Protein AF-0000000080306451 (afdb_homodimer)

InterPro domains:
  IPR029063 S-adenosyl-L-methionine-dependent methyltransferase superfamily [G3DSA:3.40.50.150] (16-226)
  IPR029063 S-adenosyl-L-methionine-dependent methyltransferase superfamily [SSF53335] (19-244)
  IPR041698 Methyltransferase domain 25 [PF13649] (61-156)

Radius of gyration: 30.48 Å; Cα contacts (8 Å, |Δi|>4): 1000; chains: 2; bounding box: 62×110×60 Å

Structure (mmCIF, N/CA/C/O backbone):
data_AF-0000000080306451-model_v1
#
loop_
_entity.id
_entity.type
_entity.pdbx_description
1 polymer 'SAM-dependent methyltransferase'
#
loop_
_atom_site.group_PDB
_atom_site.id
_atom_site.type_symbol
_atom_site.label_atom_id
_atom_site.label_alt_id
_atom_site.label_comp_id
_atom_site.label_asym_id
_atom_site.label_entity_id
_atom_site.label_seq_id
_atom_site.pdbx_PDB_ins_code
_atom_site.Cartn_x
_atom_site.Cartn_y
_atom_site.Cartn_z
_atom_site.occupancy
_atom_site.B_iso_or_equiv
_atom_site.auth_seq_id
_atom_site.auth_comp_id
_atom_site.auth_asym_id
_atom_site.auth_atom_id
_atom_site.pdbx_PDB_model_num
ATOM 1 N N . MET A 1 1 ? 40.531 -51.469 10.57 1 32.31 1 MET A N 1
ATOM 2 C CA . MET A 1 1 ? 39.188 -51.188 10.086 1 32.31 1 MET A CA 1
ATOM 3 C C . MET A 1 1 ? 38.75 -49.75 10.383 1 32.31 1 MET A C 1
ATOM 5 O O . MET A 1 1 ? 38.469 -49.406 11.531 1 32.31 1 MET A O 1
ATOM 9 N N . ARG A 1 2 ? 39.406 -48.844 9.734 1 33.34 2 ARG A N 1
ATOM 10 C CA . ARG A 1 2 ? 39.344 -47.406 9.875 1 33.34 2 ARG A CA 1
ATOM 11 C C . ARG A 1 2 ? 37.938 -46.875 9.625 1 33.34 2 ARG A C 1
ATOM 13 O O . ARG A 1 2 ? 37.375 -47.125 8.555 1 33.34 2 ARG A O 1
ATOM 20 N N . ARG A 1 3 ? 37.062 -46.75 10.688 1 32.19 3 ARG A N 1
ATOM 21 C CA . ARG A 1 3 ? 35.719 -46.219 10.672 1 32.19 3 ARG A CA 1
ATOM 22 C C . ARG A 1 3 ? 35.656 -44.906 9.914 1 32.19 3 ARG A C 1
ATOM 24 O O . ARG A 1 3 ? 36.375 -43.969 10.219 1 32.19 3 ARG A O 1
ATOM 31 N N . LEU A 1 4 ? 35.281 -44.906 8.672 1 27.92 4 LEU A N 1
ATOM 32 C CA . LEU A 1 4 ? 35.062 -43.719 7.871 1 27.92 4 LEU A CA 1
ATOM 33 C C . LEU A 1 4 ? 34.156 -42.75 8.594 1 27.92 4 LEU A C 1
ATOM 35 O O . LEU A 1 4 ? 33.062 -43.125 9.016 1 27.92 4 LEU A O 1
ATOM 39 N N . ALA A 1 5 ? 34.719 -41.75 9.281 1 34.34 5 ALA A N 1
ATOM 40 C CA . ALA A 1 5 ? 33.969 -40.656 9.906 1 34.34 5 ALA A CA 1
ATOM 41 C C . ALA A 1 5 ? 32.844 -40.188 9.008 1 34.34 5 ALA A C 1
ATOM 43 O O . ALA A 1 5 ? 33.062 -39.844 7.84 1 34.34 5 ALA A O 1
ATOM 44 N N . ARG A 1 6 ? 31.594 -40.688 9.312 1 32.28 6 ARG A N 1
ATOM 45 C CA . ARG A 1 6 ? 30.406 -40.25 8.594 1 32.28 6 ARG A CA 1
ATOM 46 C C . ARG A 1 6 ? 30.438 -38.719 8.375 1 32.28 6 ARG A C 1
ATOM 48 O O . ARG A 1 6 ? 30.766 -37.969 9.289 1 32.28 6 ARG A O 1
ATOM 55 N N . LEU A 1 7 ? 30.75 -38.281 7.195 1 31.8 7 LEU A N 1
ATOM 56 C CA . LEU A 1 7 ? 30.719 -36.875 6.836 1 31.8 7 LEU A CA 1
ATOM 57 C C . LEU A 1 7 ? 29.453 -36.219 7.328 1 31.8 7 LEU A C 1
ATOM 59 O O . LEU A 1 7 ? 28.375 -36.812 7.277 1 31.8 7 LEU A O 1
ATOM 63 N N . PRO A 1 8 ? 29.516 -35.219 8.258 1 31.91 8 PRO A N 1
ATOM 64 C CA . PRO A 1 8 ? 28.344 -34.531 8.805 1 31.91 8 PRO A CA 1
ATOM 65 C C . PRO A 1 8 ? 27.328 -34.125 7.727 1 31.91 8 PRO A C 1
ATOM 67 O O . PRO A 1 8 ? 27.719 -33.812 6.605 1 31.91 8 PRO A O 1
ATOM 70 N N . THR A 1 9 ? 26.25 -34.812 7.602 1 30.14 9 THR A N 1
ATOM 71 C CA . THR A 1 9 ? 25.094 -34.438 6.789 1 30.14 9 THR A CA 1
ATOM 72 C C . THR A 1 9 ? 24.797 -32.938 6.914 1 30.14 9 THR A C 1
ATOM 74 O O . THR A 1 9 ? 24.484 -32.469 8.008 1 30.14 9 THR A O 1
ATOM 77 N N . TRP A 1 10 ? 25.562 -32.094 6.297 1 27.5 10 TRP A N 1
ATOM 78 C CA . TRP A 1 10 ? 25.266 -30.656 6.199 1 27.5 10 TRP A CA 1
ATOM 79 C C . TRP A 1 10 ? 23.766 -30.422 6.055 1 27.5 10 TRP A C 1
ATOM 81 O O . TRP A 1 10 ? 23.141 -30.891 5.094 1 27.5 10 TRP A O 1
ATOM 91 N N . ASN A 1 11 ? 23.016 -30.562 7.035 1 27.59 11 ASN A N 1
ATOM 92 C CA . ASN A 1 11 ? 21.656 -30.078 7.219 1 27.59 11 ASN A CA 1
ATOM 93 C C . ASN A 1 11 ? 21.453 -28.719 6.531 1 27.59 11 ASN A C 1
ATOM 95 O O . ASN A 1 11 ? 21.797 -27.688 7.094 1 27.59 11 ASN A O 1
ATOM 99 N N . ILE A 1 12 ? 21.859 -28.547 5.301 1 28.75 12 ILE A N 1
ATOM 100 C CA . ILE A 1 12 ? 21.5 -27.359 4.547 1 28.75 12 ILE A CA 1
ATOM 101 C C . ILE A 1 12 ? 20.078 -26.922 4.895 1 28.75 12 ILE A C 1
ATOM 103 O O . ILE A 1 12 ? 19.125 -27.609 4.551 1 28.75 12 ILE A O 1
ATOM 107 N N . MET A 1 13 ? 19.812 -26.625 6.047 1 29.55 13 MET A N 1
ATOM 108 C CA . MET A 1 13 ? 18.594 -25.875 6.375 1 29.55 13 MET A CA 1
ATOM 109 C C . MET A 1 13 ? 18.234 -24.891 5.258 1 29.55 13 MET A C 1
ATOM 111 O O . MET A 1 13 ? 19 -23.969 4.977 1 29.55 13 MET A O 1
ATOM 115 N N . LEU A 1 14 ? 17.766 -25.266 4.109 1 32 14 LEU A N 1
ATOM 116 C CA . LEU A 1 14 ? 17.234 -24.438 3.037 1 32 14 LEU A CA 1
ATOM 117 C C . LEU A 1 14 ? 16.516 -23.219 3.604 1 32 14 LEU A C 1
ATOM 119 O O . LEU A 1 14 ? 15.477 -23.359 4.258 1 32 14 LEU A O 1
ATOM 123 N N . ALA A 1 15 ? 17.156 -22.281 4.066 1 36.69 15 ALA A N 1
ATOM 124 C CA . ALA A 1 15 ? 16.594 -20.969 4.402 1 36.69 15 ALA A CA 1
ATOM 125 C C . ALA A 1 15 ? 15.43 -20.625 3.469 1 36.69 15 ALA A C 1
ATOM 127 O O . ALA A 1 15 ? 15.562 -20.719 2.246 1 36.69 15 ALA A O 1
ATOM 128 N N . MET A 1 16 ? 14.289 -20.875 3.951 1 42.38 16 MET A N 1
ATOM 129 C CA . MET A 1 16 ? 13.117 -20.453 3.186 1 42.38 16 MET A CA 1
ATOM 130 C C . MET A 1 16 ? 13.352 -19.109 2.52 1 42.38 16 MET A C 1
ATOM 132 O O . MET A 1 16 ? 13.859 -18.172 3.15 1 42.38 16 MET A O 1
ATOM 136 N N . ASN A 1 17 ? 13.312 -19.062 1.201 1 50.19 17 ASN A N 1
ATOM 137 C CA . ASN A 1 17 ? 13.352 -17.766 0.536 1 50.19 17 ASN A CA 1
ATOM 138 C C . ASN A 1 17 ? 12.141 -16.906 0.908 1 50.19 17 ASN A C 1
ATOM 140 O O . ASN A 1 17 ? 11.234 -17.375 1.596 1 50.19 17 ASN A O 1
ATOM 144 N N . ASP A 1 18 ? 12.266 -15.68 0.733 1 56.75 18 ASP A N 1
ATOM 145 C CA . ASP A 1 18 ? 11.297 -14.664 1.135 1 56.75 18 ASP A CA 1
ATOM 146 C C . ASP A 1 18 ? 9.875 -15.062 0.726 1 56.75 18 ASP A C 1
ATOM 148 O O . ASP A 1 18 ? 8.93 -14.883 1.493 1 56.75 18 ASP A O 1
ATOM 152 N N . VAL A 1 19 ? 9.766 -15.789 -0.374 1 56.62 19 VAL A N 1
ATOM 153 C CA . VAL A 1 19 ? 8.461 -16.234 -0.854 1 56.62 19 VAL A CA 1
ATOM 154 C C . VAL A 1 19 ? 7.938 -17.359 0.036 1 56.62 19 VAL A C 1
ATOM 156 O O . VAL A 1 19 ? 6.773 -17.344 0.438 1 56.62 19 VAL A O 1
ATOM 159 N N . GLU A 1 20 ? 8.797 -18.203 0.316 1 55.41 20 GLU A N 1
ATOM 160 C CA . GLU A 1 20 ? 8.406 -19.344 1.142 1 55.41 20 GLU A CA 1
ATOM 161 C C . GLU A 1 20 ? 7.926 -18.875 2.518 1 55.41 20 GLU A C 1
ATOM 163 O O . GLU A 1 20 ? 6.898 -19.359 3.008 1 55.41 20 GLU A O 1
ATOM 168 N N . GLU A 1 21 ? 8.688 -18 3.053 1 60.06 21 GLU A N 1
ATOM 169 C CA . GLU A 1 21 ? 8.312 -17.484 4.363 1 60.06 21 GLU A CA 1
ATOM 170 C C . GLU A 1 21 ? 6.973 -16.75 4.297 1 60.06 21 GLU A C 1
ATOM 172 O O . GLU A 1 21 ? 6.133 -16.906 5.188 1 60.06 21 GLU A O 1
ATOM 177 N N . HIS A 1 22 ? 6.77 -16.109 3.236 1 64.62 22 HIS A N 1
ATOM 178 C CA . HIS A 1 22 ? 5.523 -15.391 3.012 1 64.62 22 HIS A CA 1
ATOM 179 C C . HIS A 1 22 ? 4.34 -16.344 2.939 1 64.62 22 HIS A C 1
ATOM 181 O O . HIS A 1 22 ? 3.338 -16.156 3.635 1 64.62 22 HIS A O 1
ATOM 187 N N . TYR A 1 23 ? 4.496 -17.25 2.15 1 60.03 23 TYR A N 1
ATOM 188 C CA . TYR A 1 23 ? 3.402 -18.203 1.981 1 60.03 23 TYR A CA 1
ATOM 189 C C . TYR A 1 23 ? 3.205 -19.031 3.242 1 60.03 23 TYR A C 1
ATOM 191 O O . TYR A 1 23 ? 2.072 -19.25 3.684 1 60.03 23 TYR A O 1
ATOM 199 N N . GLU A 1 24 ? 4.246 -19.453 3.699 1 60.12 24 GLU A N 1
ATOM 200 C CA . GLU A 1 24 ? 4.125 -20.359 4.848 1 60.12 24 GLU A CA 1
ATOM 201 C C . GLU A 1 24 ? 3.488 -19.641 6.039 1 60.12 24 GLU A C 1
ATOM 203 O O . GLU A 1 24 ? 2.656 -20.219 6.738 1 60.12 24 GLU A O 1
ATOM 208 N N . GLU A 1 25 ? 3.834 -18.562 6.133 1 60.88 25 GLU A N 1
ATOM 209 C CA . GLU A 1 25 ? 3.441 -17.922 7.383 1 60.88 25 GLU A CA 1
ATOM 210 C C . GLU A 1 25 ? 2.18 -17.094 7.203 1 60.88 25 GLU A C 1
ATOM 212 O O . GLU A 1 25 ? 1.445 -16.844 8.164 1 60.88 25 GLU A O 1
ATOM 217 N N . HIS A 1 26 ? 1.881 -16.797 5.984 1 66.44 26 HIS A N 1
ATOM 218 C CA . HIS A 1 26 ? 0.825 -15.797 5.859 1 66.44 26 HIS A CA 1
ATOM 219 C C . HIS A 1 26 ? -0.236 -16.25 4.855 1 66.44 26 HIS A C 1
ATOM 221 O O . HIS A 1 26 ? -1.404 -16.406 5.215 1 66.44 26 HIS A O 1
ATOM 227 N N . LEU A 1 27 ? 0.267 -16.609 3.789 1 71.38 27 LEU A N 1
ATOM 228 C CA . LEU A 1 27 ? -0.671 -16.688 2.674 1 71.38 27 LEU A CA 1
ATOM 229 C C . LEU A 1 27 ? -1.316 -18.078 2.605 1 71.38 27 LEU A C 1
ATOM 231 O O . LEU A 1 27 ? -2.473 -18.203 2.195 1 71.38 27 LEU A O 1
ATOM 235 N N . ALA A 1 28 ? -0.674 -19.062 3.092 1 73.81 28 ALA A N 1
ATOM 236 C CA . ALA A 1 28 ? -1.18 -20.406 2.879 1 73.81 28 ALA A CA 1
ATOM 237 C C . ALA A 1 28 ? -2.559 -20.594 3.51 1 73.81 28 ALA A C 1
ATOM 239 O O . ALA A 1 28 ? -3.449 -21.188 2.908 1 73.81 28 ALA A O 1
ATOM 240 N N . ALA A 1 29 ? -2.752 -19.938 4.594 1 77.56 29 ALA A N 1
ATOM 241 C CA . ALA A 1 29 ? -3.973 -20.125 5.375 1 77.56 29 ALA A CA 1
ATOM 242 C C . ALA A 1 29 ? -5.168 -19.469 4.688 1 77.56 29 ALA A C 1
ATOM 244 O O . ALA A 1 29 ? -6.312 -19.859 4.918 1 77.56 29 ALA A O 1
ATOM 245 N N . ILE A 1 30 ? -4.797 -18.516 3.824 1 88.19 30 ILE A N 1
ATOM 246 C CA . ILE A 1 30 ? -5.93 -17.797 3.248 1 88.19 30 ILE A CA 1
ATOM 247 C C . ILE A 1 30 ? -5.898 -17.922 1.727 1 88.19 30 ILE A C 1
ATOM 249 O O . ILE A 1 30 ? -6.688 -17.281 1.03 1 88.19 30 ILE A O 1
ATOM 253 N N . TYR A 1 31 ? -5.059 -18.75 1.206 1 91.5 31 TYR A N 1
ATOM 254 C CA . TYR A 1 31 ? -4.855 -18.781 -0.238 1 91.5 31 TYR A CA 1
ATOM 255 C C . TYR A 1 31 ? -6.121 -19.234 -0.959 1 91.5 31 TYR A C 1
ATOM 257 O O . TYR A 1 31 ? -6.574 -18.578 -1.9 1 91.5 31 TYR A O 1
ATOM 265 N N . ALA A 1 32 ? -6.73 -20.344 -0.518 1 91.81 32 ALA A N 1
ATOM 266 C CA . ALA A 1 32 ? -7.953 -20.828 -1.156 1 91.81 32 ALA A CA 1
ATOM 267 C C . ALA A 1 32 ? -9.039 -19.75 -1.123 1 91.81 32 ALA A C 1
ATOM 269 O O . ALA A 1 32 ? -9.727 -19.516 -2.125 1 91.81 32 ALA A O 1
ATOM 270 N N . TRP A 1 33 ? -9.156 -19.141 0.014 1 93.12 33 TRP A N 1
ATOM 271 C CA . TRP A 1 33 ? -10.133 -18.062 0.141 1 93.12 33 TRP A CA 1
ATOM 272 C C . TRP A 1 33 ? -9.828 -16.938 -0.846 1 93.12 33 TRP A C 1
ATOM 274 O O . TRP A 1 33 ? -10.742 -16.391 -1.483 1 93.12 33 TRP A O 1
ATOM 284 N N . SER A 1 34 ? -8.523 -16.578 -0.997 1 93.44 34 SER A N 1
ATOM 285 C CA . SER A 1 34 ? -8.117 -15.438 -1.809 1 93.44 34 SER A CA 1
ATOM 286 C C . SER A 1 34 ? -8.5 -15.633 -3.271 1 93.44 34 SER A C 1
ATOM 288 O O . SER A 1 34 ? -8.695 -14.664 -4 1 93.44 34 SER A O 1
ATOM 290 N N . VAL A 1 35 ? -8.672 -16.906 -3.67 1 92.88 35 VAL A N 1
ATOM 291 C CA . VAL A 1 35 ? -9 -17.156 -5.07 1 92.88 35 VAL A CA 1
ATOM 292 C C . VAL A 1 35 ? -10.477 -17.516 -5.195 1 92.88 35 VAL A C 1
ATOM 294 O O . VAL A 1 35 ? -10.906 -18.062 -6.215 1 92.88 35 VAL A O 1
ATOM 297 N N . GLY A 1 36 ? -11.273 -17.359 -4.184 1 91.5 36 GLY A N 1
ATOM 298 C CA . GLY A 1 36 ? -12.711 -17.516 -4.281 1 91.5 36 GLY A CA 1
ATOM 299 C C . GLY A 1 36 ? -13.219 -18.781 -3.596 1 91.5 36 GLY A C 1
ATOM 300 O O . GLY A 1 36 ? -14.383 -19.141 -3.729 1 91.5 36 GLY A O 1
ATOM 301 N N . GLY A 1 37 ? -12.312 -19.516 -2.895 1 94 37 GLY A N 1
ATOM 302 C CA . GLY A 1 37 ? -12.672 -20.781 -2.256 1 94 37 GLY A CA 1
ATOM 303 C C . GLY A 1 37 ? -12.219 -21.984 -3.045 1 94 37 GLY A C 1
ATOM 304 O O . GLY A 1 37 ? -12.203 -21.969 -4.277 1 94 37 GLY A O 1
ATOM 305 N N . ALA A 1 38 ? -11.922 -23.016 -2.324 1 94.81 38 ALA A N 1
ATOM 306 C CA . ALA A 1 38 ? -11.328 -24.203 -2.93 1 94.81 38 ALA A CA 1
ATOM 307 C C . ALA A 1 38 ? -12.281 -24.828 -3.945 1 94.81 38 ALA A C 1
ATOM 309 O O . ALA A 1 38 ? -11.883 -25.125 -5.074 1 94.81 38 ALA A O 1
ATOM 310 N N . GLU A 1 39 ? -13.5 -24.953 -3.602 1 95.5 39 GLU A N 1
ATOM 311 C CA . GLU A 1 39 ? -14.469 -25.609 -4.473 1 95.5 39 GLU A CA 1
ATOM 312 C C . GLU A 1 39 ? -14.664 -24.828 -5.77 1 95.5 39 GLU A C 1
ATOM 314 O O . GLU A 1 39 ? -14.648 -25.406 -6.859 1 95.5 39 GLU A O 1
ATOM 319 N N . THR A 1 40 ? -14.773 -23.516 -5.609 1 96 40 THR A N 1
ATOM 320 C CA . THR A 1 40 ? -14.969 -22.656 -6.77 1 96 40 THR A CA 1
ATOM 321 C C . THR A 1 40 ? -13.742 -22.672 -7.672 1 96 40 THR A C 1
ATOM 323 O O . THR A 1 40 ? -13.859 -22.766 -8.898 1 96 40 THR A O 1
ATOM 326 N N . ALA A 1 41 ? -12.602 -22.672 -7.051 1 96.12 41 ALA A N 1
ATOM 327 C CA . ALA A 1 41 ? -11.359 -22.672 -7.809 1 96.12 41 ALA A CA 1
ATOM 328 C C . ALA A 1 41 ? -11.18 -24 -8.562 1 96.12 41 ALA A C 1
ATOM 330 O O . ALA A 1 41 ? -10.773 -24 -9.727 1 96.12 41 ALA A O 1
ATOM 331 N N . ILE A 1 42 ? -11.5 -25.078 -7.945 1 97.5 42 ILE A N 1
ATOM 332 C CA . ILE A 1 42 ? -11.383 -26.391 -8.547 1 97.5 42 ILE A CA 1
ATOM 333 C C . ILE A 1 42 ? -12.352 -26.516 -9.719 1 97.5 42 ILE A C 1
ATOM 335 O O . ILE A 1 42 ? -11.977 -27 -10.789 1 97.5 42 ILE A O 1
ATOM 339 N N . ALA A 1 43 ? -13.539 -26.031 -9.523 1 97.44 43 ALA A N 1
ATOM 340 C CA . ALA A 1 43 ? -14.539 -26.062 -10.586 1 97.44 43 ALA A CA 1
ATOM 341 C C . ALA A 1 43 ? -14.102 -25.219 -11.781 1 97.44 43 ALA A C 1
ATOM 343 O O . ALA A 1 43 ? -14.266 -25.625 -12.938 1 97.44 43 ALA A O 1
ATOM 344 N N . ALA A 1 44 ? -13.578 -24.078 -11.492 1 96.62 44 ALA A N 1
ATOM 345 C CA . ALA A 1 44 ? -13.117 -23.188 -12.555 1 96.62 44 ALA A CA 1
ATOM 346 C C . ALA A 1 44 ? -11.961 -23.828 -13.328 1 96.62 44 ALA A C 1
ATOM 348 O O . ALA A 1 44 ? -11.906 -23.766 -14.555 1 96.62 44 ALA A O 1
ATOM 349 N N . ALA A 1 45 ? -11.07 -24.438 -12.602 1 97.12 45 ALA A N 1
ATOM 350 C CA . ALA A 1 45 ? -9.945 -25.109 -13.234 1 97.12 45 ALA A CA 1
ATOM 351 C C . ALA A 1 45 ? -10.422 -26.281 -14.078 1 97.12 45 ALA A C 1
ATOM 353 O O . ALA A 1 45 ? -9.922 -26.516 -15.188 1 97.12 45 ALA A O 1
ATOM 354 N N . ASP A 1 46 ? -11.359 -27 -13.57 1 97.56 46 ASP A N 1
ATOM 355 C CA . ASP A 1 46 ? -11.922 -28.125 -14.297 1 97.56 46 ASP A CA 1
ATOM 356 C C . ASP A 1 46 ? -12.5 -27.688 -15.641 1 97.56 46 ASP A C 1
ATOM 358 O O . ASP A 1 46 ? -12.211 -28.297 -16.672 1 97.56 46 ASP A O 1
ATOM 362 N N . ALA A 1 47 ? -13.234 -26.656 -15.586 1 96.81 47 ALA A N 1
ATOM 363 C CA . ALA A 1 47 ? -13.844 -26.125 -16.812 1 96.81 47 ALA A CA 1
ATOM 364 C C . ALA A 1 47 ? -12.773 -25.672 -17.797 1 96.81 47 ALA A C 1
ATOM 366 O O . ALA A 1 47 ? -12.883 -25.922 -19 1 96.81 47 ALA A O 1
ATOM 367 N N . TRP A 1 48 ? -11.812 -25.031 -17.281 1 97 48 TRP A N 1
ATOM 368 C CA . TRP A 1 48 ? -10.734 -24.531 -18.125 1 97 48 TRP A CA 1
ATOM 369 C C . TRP A 1 48 ? -9.969 -25.703 -18.766 1 97 48 TRP A C 1
ATOM 371 O O . TRP A 1 48 ? -9.703 -25.688 -19.969 1 97 48 TRP A O 1
ATOM 381 N N . LEU A 1 49 ? -9.688 -26.688 -17.953 1 95.31 49 LEU A N 1
ATOM 382 C CA . LEU A 1 49 ? -8.945 -27.859 -18.422 1 95.31 49 LEU A CA 1
ATOM 383 C C . LEU A 1 49 ? -9.734 -28.609 -19.5 1 95.31 49 LEU A C 1
ATOM 385 O O . LEU A 1 49 ? -9.148 -29.188 -20.422 1 95.31 49 LEU A O 1
ATOM 389 N N . ALA A 1 50 ? -11 -28.578 -19.359 1 94.44 50 ALA A N 1
ATOM 390 C CA . ALA A 1 50 ? -11.859 -29.234 -20.344 1 94.44 50 ALA A CA 1
ATOM 391 C C . ALA A 1 50 ? -11.734 -28.562 -21.719 1 94.44 50 ALA A C 1
ATOM 393 O O . ALA A 1 50 ? -11.953 -29.203 -22.75 1 94.44 50 ALA A O 1
ATOM 394 N N . ALA A 1 51 ? -11.391 -27.312 -21.641 1 93.62 51 ALA A N 1
ATOM 395 C CA . ALA A 1 51 ? -11.305 -26.547 -22.891 1 93.62 51 ALA A CA 1
ATOM 396 C C . ALA A 1 51 ? -9.922 -26.688 -23.516 1 93.62 51 ALA A C 1
ATOM 398 O O . ALA A 1 51 ? -9.703 -26.234 -24.656 1 93.62 51 ALA A O 1
ATOM 399 N N . ILE A 1 52 ? -9.016 -27.266 -22.797 1 92.31 52 ILE A N 1
ATOM 400 C CA . ILE A 1 52 ? -7.648 -27.453 -23.281 1 92.31 52 ILE A CA 1
ATOM 401 C C . ILE A 1 52 ? -7.465 -28.875 -23.812 1 92.31 52 ILE A C 1
ATOM 403 O O . ILE A 1 52 ? -7.957 -29.828 -23.203 1 92.31 52 ILE A O 1
ATOM 407 N N . ALA A 1 53 ? -6.816 -29.062 -24.906 1 86.94 53 ALA A N 1
ATOM 408 C CA . ALA A 1 53 ? -6.508 -30.391 -25.453 1 86.94 53 ALA A CA 1
ATOM 409 C C . ALA A 1 53 ? -5.383 -31.062 -24.656 1 86.94 53 ALA A C 1
ATOM 411 O O . ALA A 1 53 ? -4.207 -30.75 -24.875 1 86.94 53 ALA A O 1
ATOM 412 N N . LEU A 1 54 ? -5.785 -31.922 -23.781 1 92.38 54 LEU A N 1
ATOM 413 C CA . LEU A 1 54 ? -4.836 -32.719 -23.016 1 92.38 54 LEU A CA 1
ATOM 414 C C . LEU A 1 54 ? -4.781 -34.156 -23.562 1 92.38 54 LEU A C 1
ATOM 416 O O . LEU A 1 54 ? -5.703 -34.594 -24.25 1 92.38 54 LEU A O 1
ATOM 420 N N . PRO A 1 55 ? -3.672 -34.812 -23.266 1 93.25 55 PRO A N 1
ATOM 421 C CA . PRO A 1 55 ? -3.635 -36.25 -23.609 1 93.25 55 PRO A CA 1
ATOM 422 C C . PRO A 1 55 ? -4.758 -37.031 -22.953 1 93.25 55 PRO A C 1
ATOM 424 O O . PRO A 1 55 ? -5.258 -36.656 -21.891 1 93.25 55 PRO A O 1
ATOM 427 N N . ALA A 1 56 ? -5.094 -38.156 -23.609 1 93.19 56 ALA A N 1
ATOM 428 C CA . ALA A 1 56 ? -6.141 -39 -23.062 1 93.19 56 ALA A CA 1
ATOM 429 C C . ALA A 1 56 ? -5.699 -39.625 -21.75 1 93.19 56 ALA A C 1
ATOM 431 O O . ALA A 1 56 ? -4.523 -39.969 -21.562 1 93.19 56 ALA A O 1
ATOM 432 N N . ALA A 1 57 ? -6.652 -39.75 -20.859 1 93.44 57 ALA A N 1
ATOM 433 C CA . ALA A 1 57 ? -6.375 -40.438 -19.594 1 93.44 57 ALA A CA 1
ATOM 434 C C . ALA A 1 57 ? -6.188 -41.938 -19.812 1 93.44 57 ALA A C 1
ATOM 436 O O . ALA A 1 57 ? -6.789 -42.531 -20.719 1 93.44 57 ALA A O 1
ATOM 437 N N . PRO A 1 58 ? -5.41 -42.625 -19.031 1 96.56 58 PRO A N 1
ATOM 438 C CA . PRO A 1 58 ? -4.598 -42.094 -17.938 1 96.56 58 PRO A CA 1
ATOM 439 C C . PRO A 1 58 ? -3.25 -41.531 -18.422 1 96.56 58 PRO A C 1
ATOM 441 O O . PRO A 1 58 ? -2.441 -42.312 -18.969 1 96.56 58 PRO A O 1
ATOM 444 N N . ALA A 1 59 ? -3.047 -40.312 -18.297 1 96.88 59 ALA A N 1
ATOM 445 C CA . ALA A 1 59 ? -1.736 -39.719 -18.531 1 96.88 59 ALA A CA 1
ATOM 446 C C . ALA A 1 59 ? -1.042 -39.406 -17.203 1 96.88 59 ALA A C 1
ATOM 448 O O . ALA A 1 59 ? -1.699 -39.25 -16.172 1 96.88 59 ALA A O 1
ATOM 449 N N . LEU A 1 60 ? 0.281 -39.438 -17.219 1 98.06 60 LEU A N 1
ATOM 450 C CA . LEU A 1 60 ? 1.045 -38.969 -16.062 1 98.06 60 LEU A CA 1
ATOM 451 C C . LEU A 1 60 ? 1.24 -37.438 -16.125 1 98.06 60 LEU A C 1
ATOM 453 O O . LEU A 1 60 ? 1.844 -36.938 -17.062 1 98.06 60 LEU A O 1
ATOM 457 N N . VAL A 1 61 ? 0.732 -36.719 -15.102 1 98.56 61 VAL A N 1
ATOM 458 C CA . VAL A 1 61 ? 0.763 -35.281 -15.055 1 98.56 61 VAL A CA 1
ATOM 459 C C . VAL A 1 61 ? 1.599 -34.812 -13.859 1 98.56 61 VAL A C 1
ATOM 461 O O . VAL A 1 61 ? 1.422 -35.312 -12.742 1 98.56 61 VAL A O 1
ATOM 464 N N . ILE A 1 62 ? 2.523 -33.938 -14.094 1 98.75 62 ILE A N 1
ATOM 465 C CA . ILE A 1 62 ? 3.236 -33.25 -13.023 1 98.75 62 ILE A CA 1
ATOM 466 C C . ILE A 1 62 ? 2.693 -31.828 -12.867 1 98.75 62 ILE A C 1
ATOM 468 O O . ILE A 1 62 ? 2.707 -31.047 -13.82 1 98.75 62 ILE A O 1
ATOM 472 N N . ASP A 1 63 ? 2.219 -31.531 -11.727 1 98.81 63 ASP A N 1
ATOM 473 C CA . ASP A 1 63 ? 1.696 -30.203 -11.406 1 98.81 63 ASP A CA 1
ATOM 474 C C . ASP A 1 63 ? 2.658 -29.438 -10.5 1 98.81 63 ASP A C 1
ATOM 476 O O . ASP A 1 63 ? 2.674 -29.656 -9.281 1 98.81 63 ASP A O 1
ATOM 480 N N . LEU A 1 64 ? 3.459 -28.547 -11.102 1 98.69 64 LEU A N 1
ATOM 481 C CA . LEU A 1 64 ? 4.434 -27.734 -10.375 1 98.69 64 LEU A CA 1
ATOM 482 C C . LEU A 1 64 ? 3.766 -26.531 -9.719 1 98.69 64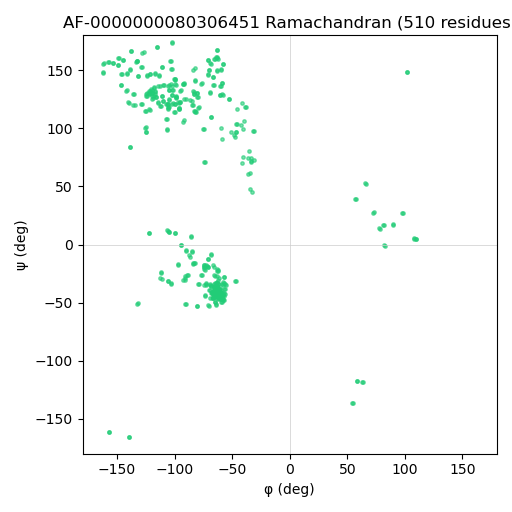 LEU A C 1
ATOM 484 O O . LEU A 1 64 ? 3.096 -25.75 -10.398 1 98.69 64 LEU A O 1
ATOM 488 N N . GLY A 1 65 ? 4.055 -26.375 -8.453 1 97.25 65 GLY A N 1
ATOM 489 C CA . GLY A 1 65 ? 3.307 -25.359 -7.723 1 97.25 65 GLY A CA 1
ATOM 490 C C . GLY A 1 65 ? 1.831 -25.688 -7.59 1 97.25 65 GLY A C 1
ATOM 491 O O . GLY A 1 65 ? 0.975 -24.844 -7.879 1 97.25 65 GLY A O 1
ATOM 492 N N . ALA A 1 66 ? 1.559 -26.828 -7.121 1 97.88 66 ALA A N 1
ATOM 493 C CA . ALA A 1 66 ? 0.214 -27.391 -7.188 1 97.88 66 ALA A CA 1
ATOM 494 C C . ALA A 1 66 ? -0.718 -26.719 -6.191 1 97.88 66 ALA A C 1
ATOM 496 O O . ALA A 1 66 ? -1.942 -26.797 -6.312 1 97.88 66 ALA A O 1
ATOM 497 N N . GLY A 1 67 ? -0.176 -26.062 -5.172 1 95.75 67 GLY A N 1
ATOM 498 C CA . GLY A 1 67 ? -1.003 -25.438 -4.156 1 95.75 67 GLY A CA 1
ATOM 499 C C . GLY A 1 67 ? -1.982 -26.391 -3.506 1 95.75 67 GLY A C 1
ATOM 500 O O . GLY A 1 67 ? -1.61 -27.516 -3.127 1 95.75 67 GLY A O 1
ATOM 501 N N . PHE A 1 68 ? -3.188 -25.953 -3.336 1 96.19 68 PHE A N 1
ATOM 502 C CA . PHE A 1 68 ? -4.184 -26.781 -2.674 1 96.19 68 PHE A CA 1
ATOM 503 C C . PHE A 1 68 ? -4.867 -27.719 -3.674 1 96.19 68 PHE A C 1
ATOM 505 O O . PHE A 1 68 ? -5.883 -28.328 -3.359 1 96.19 68 PHE A O 1
ATOM 512 N N . GLY A 1 69 ? -4.391 -27.75 -4.859 1 98.12 69 GLY A N 1
ATOM 513 C CA . GLY A 1 69 ? -4.801 -28.781 -5.801 1 98.12 69 GLY A CA 1
ATOM 514 C C . GLY A 1 69 ? -5.891 -28.328 -6.75 1 98.12 69 GLY A C 1
ATOM 515 O O . GLY A 1 69 ? -6.664 -29.141 -7.254 1 98.12 69 GLY A O 1
ATOM 516 N N . ALA A 1 70 ? -5.973 -27 -7.043 1 97.56 70 ALA A N 1
ATOM 517 C CA . ALA A 1 70 ? -7 -26.453 -7.93 1 97.56 70 ALA A CA 1
ATOM 518 C C . ALA A 1 70 ? -6.965 -27.156 -9.289 1 97.56 70 ALA A C 1
ATOM 520 O O . ALA A 1 70 ? -8.008 -27.344 -9.922 1 97.56 70 ALA A O 1
ATOM 521 N N . THR A 1 71 ? -5.77 -27.531 -9.75 1 98.12 71 THR A N 1
ATOM 522 C CA . THR A 1 71 ? -5.645 -28.156 -11.055 1 98.12 71 THR A CA 1
ATOM 523 C C . THR A 1 71 ? -5.391 -29.656 -10.906 1 98.12 71 THR A C 1
ATOM 525 O O . THR A 1 71 ? -5.875 -30.453 -11.711 1 98.12 71 THR A O 1
ATOM 528 N N . ALA A 1 72 ? -4.742 -30.094 -9.891 1 98.69 72 ALA A N 1
ATOM 529 C CA . ALA A 1 72 ? -4.406 -31.5 -9.664 1 98.69 72 ALA A CA 1
ATOM 530 C C . ALA A 1 72 ? -5.66 -32.344 -9.445 1 98.69 72 ALA A C 1
ATOM 532 O O . ALA A 1 72 ? -5.785 -33.438 -9.992 1 98.69 72 ALA A O 1
ATOM 533 N N . ILE A 1 73 ? -6.574 -31.812 -8.734 1 98.69 73 ILE A N 1
ATOM 534 C CA . ILE A 1 73 ? -7.754 -32.562 -8.312 1 98.69 73 ILE A CA 1
ATOM 535 C C . ILE A 1 73 ? -8.648 -32.844 -9.516 1 98.69 73 ILE A C 1
ATOM 537 O O . ILE A 1 73 ? -8.984 -34 -9.805 1 98.69 73 ILE A O 1
ATOM 541 N N . PRO A 1 74 ? -9.008 -31.828 -10.266 1 98.25 74 PRO A N 1
ATOM 542 C CA . PRO A 1 74 ? -9.844 -32.156 -11.43 1 98.25 74 PRO A CA 1
ATOM 543 C C . PRO A 1 74 ? -9.141 -33.062 -12.438 1 98.25 74 PRO A C 1
ATOM 545 O O . PRO A 1 74 ? -9.789 -33.875 -13.102 1 98.25 74 PRO A O 1
ATOM 548 N N . LEU A 1 75 ? -7.863 -33 -12.586 1 98.44 75 LEU A N 1
ATOM 549 C CA . LEU A 1 75 ? -7.133 -33.875 -13.477 1 98.44 75 LEU A CA 1
ATOM 550 C C . LEU A 1 75 ? -7.223 -35.312 -13 1 98.44 75 LEU A C 1
ATOM 552 O O . LEU A 1 75 ? -7.434 -36.25 -13.805 1 98.44 75 LEU A O 1
ATOM 556 N N . ALA A 1 76 ? -7.074 -35.469 -11.719 1 98.56 76 ALA A N 1
ATOM 557 C CA . ALA A 1 76 ? -7.199 -36.812 -11.148 1 98.56 76 ALA A CA 1
ATOM 558 C C . ALA A 1 76 ? -8.617 -37.344 -11.312 1 98.56 76 ALA A C 1
ATOM 560 O O . ALA A 1 76 ? -8.812 -38.531 -11.617 1 98.56 76 ALA A O 1
ATOM 561 N N . ARG A 1 77 ? -9.578 -36.5 -11.148 1 97.75 77 ARG A N 1
ATOM 562 C CA . ARG A 1 77 ? -10.977 -36.875 -11.32 1 97.75 77 ARG A CA 1
ATOM 563 C C . ARG A 1 77 ? -11.25 -37.344 -12.742 1 97.75 77 ARG A C 1
ATOM 565 O O . ARG A 1 77 ? -12.109 -38.188 -12.969 1 97.75 77 ARG A O 1
ATOM 572 N N . ARG A 1 78 ? -10.508 -36.844 -13.625 1 96.44 78 ARG A N 1
ATOM 573 C CA . ARG A 1 78 ? -10.672 -37.188 -15.039 1 96.44 78 ARG A CA 1
ATOM 574 C C . ARG A 1 78 ? -9.914 -38.469 -15.383 1 96.44 78 ARG A C 1
ATOM 576 O O . ARG A 1 78 ? -9.891 -38.875 -16.547 1 96.44 78 ARG A O 1
ATOM 583 N N . GLY A 1 79 ? -9.172 -38.969 -14.422 1 97.31 79 GLY A N 1
ATOM 584 C CA . GLY A 1 79 ? -8.57 -40.281 -14.609 1 97.31 79 GLY A CA 1
ATOM 585 C C . GLY A 1 79 ? -7.066 -40.25 -14.789 1 97.31 79 GLY A C 1
ATOM 586 O O . GLY A 1 79 ? -6.434 -41.281 -15.039 1 97.31 79 GLY A O 1
ATOM 587 N N . HIS A 1 80 ? -6.492 -39.062 -14.648 1 98.06 80 HIS A N 1
ATOM 588 C CA . HIS A 1 80 ? -5.047 -38.938 -14.789 1 98.06 80 HIS A CA 1
ATOM 589 C C . HIS A 1 80 ? -4.332 -39.312 -13.492 1 98.06 80 HIS A C 1
ATOM 591 O O . HIS A 1 80 ? -4.934 -39.25 -12.414 1 98.06 80 HIS A O 1
ATOM 597 N N . ARG A 1 81 ? -3.113 -39.781 -13.625 1 98 81 ARG A N 1
ATOM 598 C CA . ARG A 1 81 ? -2.205 -39.875 -12.484 1 98 81 ARG A CA 1
ATOM 599 C C . ARG A 1 81 ? -1.442 -38.562 -12.289 1 98 81 ARG A C 1
ATOM 601 O O . ARG A 1 81 ? -0.787 -38.094 -13.211 1 98 81 ARG A O 1
ATOM 608 N N . VAL A 1 82 ? -1.547 -38 -11.07 1 98.69 82 VAL A N 1
ATOM 609 C CA . VAL A 1 82 ? -0.99 -36.656 -10.883 1 98.69 82 VAL A CA 1
ATOM 610 C C . VAL A 1 82 ? 0.086 -36.688 -9.797 1 98.69 82 VAL A C 1
ATOM 612 O O . VAL A 1 82 ? -0.103 -37.312 -8.75 1 98.69 82 VAL A O 1
ATOM 615 N N . ILE A 1 83 ? 1.23 -36.156 -10.062 1 98.75 83 ILE A N 1
ATOM 616 C CA . ILE A 1 83 ? 2.223 -35.781 -9.055 1 98.75 83 ILE A CA 1
ATOM 617 C C . ILE A 1 83 ? 2.17 -34.281 -8.797 1 98.75 83 ILE A C 1
ATOM 619 O O . ILE A 1 83 ? 2.479 -33.5 -9.68 1 98.75 83 ILE A O 1
ATOM 623 N N . ALA A 1 84 ? 1.778 -33.969 -7.609 1 98.81 84 ALA A N 1
ATOM 624 C CA . ALA A 1 84 ? 1.638 -32.594 -7.207 1 98.81 84 ALA A CA 1
ATOM 625 C C . ALA A 1 84 ? 2.846 -32.125 -6.395 1 98.81 84 ALA A C 1
ATOM 627 O O . ALA A 1 84 ? 3.131 -32.688 -5.328 1 98.81 84 ALA A O 1
ATOM 628 N N . VAL A 1 85 ? 3.539 -31.078 -6.898 1 98.25 85 VAL A N 1
ATOM 629 C CA . VAL A 1 85 ? 4.77 -30.594 -6.273 1 98.25 85 VAL A CA 1
ATOM 630 C C . VAL A 1 85 ? 4.578 -29.156 -5.789 1 98.25 85 VAL A C 1
ATOM 632 O O . VAL A 1 85 ? 4.043 -28.312 -6.516 1 98.25 85 VAL A O 1
ATOM 635 N N . ASP A 1 86 ? 4.945 -28.922 -4.613 1 96.25 86 ASP A N 1
ATOM 636 C CA . ASP A 1 86 ? 4.93 -27.562 -4.059 1 96.25 86 ASP A CA 1
ATOM 637 C C . ASP A 1 86 ? 5.969 -27.422 -2.951 1 96.25 86 ASP A C 1
ATOM 639 O O . ASP A 1 86 ? 6.391 -28.406 -2.35 1 96.25 86 ASP A O 1
ATOM 643 N N . THR A 1 87 ? 6.375 -26.172 -2.734 1 92.5 87 THR A N 1
ATOM 644 C CA . THR A 1 87 ? 7.332 -25.922 -1.663 1 92.5 87 THR A CA 1
ATOM 645 C C . THR A 1 87 ? 6.621 -25.781 -0.322 1 92.5 87 THR A C 1
ATOM 647 O O . THR A 1 87 ? 7.254 -25.828 0.734 1 92.5 87 THR A O 1
ATOM 650 N N . SER A 1 88 ? 5.336 -25.562 -0.334 1 91.06 88 SER A N 1
ATOM 651 C CA . SER A 1 88 ? 4.566 -25.344 0.885 1 91.06 88 SER A CA 1
ATOM 652 C C . SER A 1 88 ? 3.912 -26.625 1.376 1 91.06 88 SER A C 1
ATOM 654 O O . SER A 1 88 ? 2.982 -27.141 0.746 1 91.06 88 SER A O 1
ATOM 656 N N . GLN A 1 89 ? 4.336 -27.047 2.57 1 92.25 89 GLN A N 1
ATOM 657 C CA . GLN A 1 89 ? 3.721 -28.234 3.15 1 92.25 89 GLN A CA 1
ATOM 658 C C . GLN A 1 89 ? 2.268 -27.969 3.533 1 92.25 89 GLN A C 1
ATOM 660 O O . GLN A 1 89 ? 1.418 -28.859 3.42 1 92.25 89 GLN A O 1
ATOM 665 N N . ALA A 1 90 ? 2.031 -26.781 3.979 1 90.62 90 ALA A N 1
ATOM 666 C CA . ALA A 1 90 ? 0.673 -26.422 4.375 1 90.62 90 ALA A CA 1
ATOM 667 C C . ALA A 1 90 ? -0.294 -26.562 3.201 1 90.62 90 ALA A C 1
ATOM 669 O O . ALA A 1 90 ? -1.399 -27.078 3.357 1 90.62 90 ALA A O 1
ATOM 670 N N . LEU A 1 91 ? 0.086 -26.141 2.074 1 93.75 91 LEU A N 1
ATOM 671 C CA . LEU A 1 91 ? -0.761 -26.234 0.89 1 93.75 91 LEU A CA 1
ATOM 672 C C . LEU A 1 91 ? -0.92 -27.688 0.441 1 93.75 91 LEU A C 1
ATOM 674 O O . LEU A 1 91 ? -2.016 -28.109 0.061 1 93.75 91 LEU A O 1
ATOM 678 N N . LEU A 1 92 ? 0.159 -28.438 0.531 1 96.19 92 LEU A N 1
ATOM 679 C CA . LEU A 1 92 ? 0.085 -29.844 0.158 1 96.19 92 LEU A CA 1
ATOM 680 C C . LEU A 1 92 ? -0.826 -30.609 1.109 1 96.19 92 LEU A C 1
ATOM 682 O O . LEU A 1 92 ? -1.531 -31.531 0.692 1 96.19 92 LEU A O 1
ATOM 686 N N . ASP A 1 93 ? -0.79 -30.234 2.398 1 94.69 93 ASP A N 1
ATOM 687 C CA . ASP A 1 93 ? -1.699 -30.844 3.363 1 94.69 93 ASP A CA 1
ATOM 688 C C . ASP A 1 93 ? -3.154 -30.547 3.016 1 94.69 93 ASP A C 1
ATOM 690 O O . ASP A 1 93 ? -4.012 -31.422 3.084 1 94.69 93 ASP A O 1
ATOM 694 N N . GLU A 1 94 ? -3.4 -29.344 2.668 1 94.94 94 GLU A N 1
ATOM 695 C CA . GLU A 1 94 ? -4.742 -28.969 2.234 1 94.94 94 GLU A CA 1
ATOM 696 C C . GLU A 1 94 ? -5.156 -29.734 0.985 1 94.94 94 GLU A C 1
ATOM 698 O O . GLU A 1 94 ? -6.293 -30.203 0.887 1 94.94 94 GLU A O 1
ATOM 703 N N . LEU A 1 95 ? -4.254 -29.875 0.079 1 97.25 95 LEU A N 1
ATOM 704 C CA . LEU A 1 95 ? -4.508 -30.641 -1.133 1 97.25 95 LEU A CA 1
ATOM 705 C C . LEU A 1 95 ? -4.887 -32.094 -0.791 1 97.25 95 LEU A C 1
ATOM 707 O O . LEU A 1 95 ? -5.859 -32.625 -1.33 1 97.25 95 LEU A O 1
ATOM 711 N N . ALA A 1 96 ? -4.141 -32.656 0.074 1 97.19 96 ALA A N 1
ATOM 712 C CA . ALA A 1 96 ? -4.402 -34.062 0.471 1 97.19 96 ALA A CA 1
ATOM 713 C C . ALA A 1 96 ? -5.801 -34.188 1.065 1 97.19 96 ALA A C 1
ATOM 715 O O . ALA A 1 96 ? -6.516 -35.156 0.765 1 97.19 96 ALA A O 1
ATOM 716 N N . THR A 1 97 ? -6.125 -33.219 1.847 1 96.31 97 THR A N 1
ATOM 717 C CA . THR A 1 97 ? -7.441 -33.25 2.475 1 96.31 97 THR A CA 1
ATOM 718 C C . THR A 1 97 ? -8.539 -33.156 1.423 1 96.31 97 THR A C 1
ATOM 720 O O . THR A 1 97 ? -9.516 -33.906 1.465 1 96.31 97 THR A O 1
ATOM 723 N N . LEU A 1 98 ? -8.414 -32.312 0.474 1 96.81 98 LEU A N 1
ATOM 724 C CA . LEU A 1 98 ? -9.422 -32.062 -0.559 1 96.81 98 LEU A CA 1
ATOM 725 C C . LEU A 1 98 ? -9.469 -33.219 -1.543 1 96.81 98 LEU A C 1
ATOM 727 O O . LEU A 1 98 ? -10.539 -33.562 -2.066 1 96.81 98 LEU A O 1
ATOM 731 N N . ALA A 1 99 ? -8.328 -33.844 -1.796 1 97.31 99 ALA A N 1
ATOM 732 C CA . ALA A 1 99 ? -8.188 -34.875 -2.805 1 97.31 99 ALA A CA 1
ATOM 733 C C . ALA A 1 99 ? -8.836 -36.188 -2.332 1 97.31 99 ALA A C 1
ATOM 735 O O . ALA A 1 99 ? -9.359 -36.938 -3.141 1 97.31 99 ALA A O 1
ATOM 736 N N . GLY A 1 100 ? -8.734 -36.406 -1.04 1 95.69 100 GLY A N 1
ATOM 737 C CA . GLY A 1 100 ? -9.227 -37.688 -0.537 1 95.69 100 GLY A CA 1
ATOM 738 C C . GLY A 1 100 ? -8.461 -38.875 -1.081 1 95.69 100 GLY A C 1
ATOM 739 O O . GLY A 1 100 ? -7.242 -38.938 -0.948 1 95.69 100 GLY A O 1
ATOM 740 N N . SER A 1 101 ? -9.211 -39.75 -1.813 1 94.94 101 SER A N 1
ATOM 741 C CA . SER A 1 101 ? -8.602 -41 -2.277 1 94.94 101 SER A CA 1
ATOM 742 C C . SER A 1 101 ? -8.18 -40.875 -3.738 1 94.94 101 SER A C 1
ATOM 744 O O . SER A 1 101 ? -7.785 -41.875 -4.348 1 94.94 101 SER A O 1
ATOM 746 N N . LEU A 1 102 ? -8.227 -39.719 -4.262 1 96.88 102 LEU A N 1
ATOM 747 C CA . LEU A 1 102 ? -7.824 -39.531 -5.652 1 96.88 102 LEU A CA 1
ATOM 748 C C . LEU A 1 102 ? -6.355 -39.875 -5.848 1 96.88 102 LEU A C 1
ATOM 750 O O . LEU A 1 102 ? -5.555 -39.781 -4.918 1 96.88 102 LEU A O 1
ATOM 754 N N . PRO A 1 103 ? -6.008 -40.344 -7.047 1 96.06 103 PRO A N 1
ATOM 755 C CA . PRO A 1 103 ? -4.625 -40.75 -7.32 1 96.06 103 PRO A CA 1
ATOM 756 C C . PRO A 1 103 ? -3.686 -39.562 -7.484 1 96.06 103 PRO A C 1
ATOM 758 O O . PRO A 1 103 ? -3.219 -39.281 -8.594 1 96.06 103 PRO A O 1
ATOM 761 N N . ILE A 1 104 ? -3.412 -38.906 -6.48 1 98.56 104 ILE A N 1
ATOM 762 C CA . ILE A 1 104 ? -2.494 -37.781 -6.457 1 98.56 104 ILE A CA 1
ATOM 763 C C . ILE A 1 104 ? -1.363 -38.062 -5.465 1 98.56 104 ILE A C 1
ATOM 765 O O . ILE A 1 104 ? -1.609 -38.281 -4.277 1 98.56 104 ILE A O 1
ATOM 769 N N . ALA A 1 105 ? -0.184 -38.156 -5.953 1 98.12 105 ALA A N 1
ATOM 770 C CA . ALA A 1 105 ? 1.002 -38.188 -5.102 1 98.12 105 ALA A CA 1
ATOM 771 C C . ALA A 1 105 ? 1.538 -36.781 -4.848 1 98.12 105 ALA A C 1
ATOM 773 O O . ALA A 1 105 ? 1.752 -36 -5.785 1 98.12 105 ALA A O 1
ATOM 774 N N . THR A 1 106 ? 1.696 -36.406 -3.59 1 98.06 106 THR A N 1
ATOM 775 C CA . THR A 1 106 ? 2.211 -35.094 -3.252 1 98.06 106 THR A CA 1
ATOM 776 C C . THR A 1 106 ? 3.693 -35.156 -2.895 1 98.06 106 THR A C 1
ATOM 778 O O . THR A 1 106 ? 4.141 -36.125 -2.275 1 98.06 106 THR A O 1
ATOM 781 N N . GLU A 1 107 ? 4.426 -34.156 -3.309 1 97.62 107 GLU A N 1
ATOM 782 C CA . GLU A 1 107 ? 5.844 -34.031 -2.973 1 97.62 107 GLU A CA 1
ATOM 783 C C . GLU A 1 107 ? 6.238 -32.594 -2.652 1 97.62 107 GLU A C 1
ATOM 785 O O . GLU A 1 107 ? 6.039 -31.703 -3.471 1 97.62 107 GLU A O 1
ATOM 790 N N . ARG A 1 108 ? 6.77 -32.406 -1.435 1 96.44 108 ARG A N 1
ATOM 791 C CA . ARG A 1 108 ? 7.344 -31.094 -1.111 1 96.44 108 ARG A CA 1
ATOM 792 C C . ARG A 1 108 ? 8.766 -30.984 -1.653 1 96.44 108 ARG A C 1
ATOM 794 O O . ARG A 1 108 ? 9.664 -31.688 -1.21 1 96.44 108 ARG A O 1
ATOM 801 N N . ALA A 1 109 ? 8.953 -30.078 -2.605 1 95.69 109 ALA A N 1
ATOM 802 C CA . ALA A 1 109 ? 10.273 -29.938 -3.223 1 95.69 109 ALA A CA 1
ATOM 803 C C . ALA A 1 109 ? 10.398 -28.609 -3.951 1 95.69 109 ALA A C 1
ATOM 805 O O . ALA A 1 109 ? 9.391 -27.984 -4.285 1 95.69 109 ALA A O 1
ATOM 806 N N . GLU A 1 110 ? 11.633 -28.219 -4.07 1 95.38 110 GLU A N 1
ATOM 807 C CA . GLU A 1 110 ? 11.922 -27.156 -5.016 1 95.38 110 GLU A CA 1
ATOM 808 C C . GLU A 1 110 ? 11.664 -27.609 -6.453 1 95.38 110 GLU A C 1
ATOM 810 O O . GLU A 1 110 ? 12.047 -28.703 -6.84 1 95.38 110 GLU A O 1
ATOM 815 N N . LEU A 1 111 ? 11.07 -26.766 -7.223 1 97.44 111 LEU A N 1
ATOM 816 C CA . LEU A 1 111 ? 10.5 -27.172 -8.5 1 97.44 111 LEU A CA 1
ATOM 817 C C . LEU A 1 111 ? 11.594 -27.594 -9.484 1 97.44 111 LEU A C 1
ATOM 819 O O . LEU A 1 111 ? 11.5 -28.641 -10.125 1 97.44 111 LEU A O 1
ATOM 823 N N . VAL A 1 112 ? 12.633 -26.797 -9.562 1 97.31 112 VAL A N 1
ATOM 824 C CA . VAL A 1 112 ? 13.711 -27.094 -10.5 1 97.31 112 VAL A CA 1
ATOM 825 C C . VAL A 1 112 ? 14.422 -28.375 -10.086 1 97.31 112 VAL A C 1
ATOM 827 O O . VAL A 1 112 ? 14.68 -29.25 -10.93 1 97.31 112 VAL A O 1
ATOM 830 N N . ALA A 1 113 ? 14.688 -28.453 -8.836 1 96.38 113 ALA A N 1
ATOM 831 C CA . ALA A 1 113 ? 15.375 -29.641 -8.32 1 96.38 113 ALA A CA 1
ATOM 832 C C . ALA A 1 113 ? 14.547 -30.891 -8.547 1 96.38 113 ALA A C 1
ATOM 834 O O . ALA A 1 113 ? 15.086 -31.953 -8.875 1 96.38 113 ALA A O 1
ATOM 835 N N . PHE A 1 114 ? 13.266 -30.719 -8.344 1 97.81 114 PHE A N 1
ATOM 836 C CA . PHE A 1 114 ? 12.375 -31.859 -8.539 1 97.81 114 PHE A CA 1
ATOM 837 C C . PHE A 1 114 ? 12.477 -32.375 -9.969 1 97.81 114 PHE A C 1
ATOM 839 O O . PHE A 1 114 ? 12.656 -33.594 -10.18 1 97.81 114 PHE A O 1
ATOM 846 N N . LEU A 1 115 ? 12.383 -31.547 -10.961 1 97.69 115 LEU A N 1
ATOM 847 C CA . LEU A 1 115 ? 12.422 -31.969 -12.359 1 97.69 115 LEU A CA 1
ATOM 848 C C . LEU A 1 115 ? 13.789 -32.562 -12.711 1 97.69 115 LEU A C 1
ATOM 850 O O . LEU A 1 115 ? 13.875 -33.531 -13.445 1 97.69 115 LEU A O 1
ATOM 854 N N . ARG A 1 116 ? 14.812 -31.984 -12.164 1 94.94 116 ARG A N 1
ATOM 855 C CA . ARG A 1 116 ? 16.172 -32.438 -12.461 1 94.94 116 ARG A CA 1
ATOM 856 C C . ARG A 1 116 ? 16.391 -33.844 -11.945 1 94.94 116 ARG A C 1
ATOM 858 O O . ARG A 1 116 ? 17.141 -34.625 -12.547 1 94.94 116 ARG A O 1
ATOM 865 N N . ALA A 1 117 ? 15.773 -34.125 -10.891 1 95.75 117 ALA A N 1
ATOM 866 C CA . ALA A 1 117 ? 15.984 -35.406 -10.242 1 95.75 117 ALA A CA 1
ATOM 867 C C . ALA A 1 117 ? 15.125 -36.5 -10.891 1 95.75 117 ALA A C 1
ATOM 869 O O . ALA A 1 117 ? 15.352 -37.688 -10.672 1 95.75 117 ALA A O 1
ATOM 870 N N . ARG A 1 118 ? 14.188 -36.031 -11.617 1 93.56 118 ARG A N 1
ATOM 871 C CA . ARG A 1 118 ? 13.234 -37 -12.172 1 93.56 118 ARG A CA 1
ATOM 872 C C . ARG A 1 118 ? 13.844 -37.75 -13.344 1 93.56 118 ARG A C 1
ATOM 874 O O . ARG A 1 118 ? 14.516 -37.156 -14.188 1 93.56 118 ARG A O 1
ATOM 881 N N . ARG A 1 119 ? 13.594 -39.062 -13.43 1 90.5 119 ARG A N 1
ATOM 882 C CA . ARG A 1 119 ? 14.117 -39.906 -14.5 1 90.5 119 ARG A CA 1
ATOM 883 C C . ARG A 1 119 ? 13 -40.406 -15.414 1 90.5 119 ARG A C 1
ATOM 885 O O . ARG A 1 119 ? 13.211 -40.562 -16.625 1 90.5 119 ARG A O 1
ATOM 892 N N . GLU A 1 120 ? 11.828 -40.562 -14.914 1 94.62 120 GLU A N 1
ATOM 893 C CA . GLU A 1 120 ? 10.688 -41.062 -15.672 1 94.62 120 GLU A CA 1
ATOM 894 C C . GLU A 1 120 ? 10.008 -39.938 -16.453 1 94.62 120 GLU A C 1
ATOM 896 O O . GLU A 1 120 ? 9.719 -38.875 -15.891 1 94.62 120 GLU A O 1
ATOM 901 N N . PRO A 1 121 ? 9.734 -40.188 -17.75 1 96.38 121 PRO A N 1
ATOM 902 C CA . PRO A 1 121 ? 9.023 -39.156 -18.531 1 96.38 121 PRO A CA 1
ATOM 903 C C . PRO A 1 121 ? 7.574 -39 -18.078 1 96.38 121 PRO A C 1
ATOM 905 O O . PRO A 1 121 ? 7.016 -39.875 -17.438 1 96.38 121 PRO A O 1
ATOM 908 N N . CYS A 1 122 ? 7.039 -37.844 -18.344 1 97.56 122 CYS A N 1
ATOM 909 C CA . CYS A 1 122 ? 5.621 -37.594 -18.094 1 97.56 122 CYS A CA 1
ATOM 910 C C . CYS A 1 122 ? 4.953 -37.031 -19.344 1 97.56 122 CYS A C 1
ATOM 912 O O . CYS A 1 122 ? 5.629 -36.688 -20.312 1 97.56 122 CYS A O 1
ATOM 914 N N . ASP A 1 123 ? 3.615 -37.062 -19.328 1 98.12 123 ASP A N 1
ATOM 915 C CA . ASP A 1 123 ? 2.842 -36.656 -20.5 1 98.12 123 ASP A CA 1
ATOM 916 C C . ASP A 1 123 ? 2.508 -35.188 -20.453 1 98.12 123 ASP A C 1
ATOM 918 O O . ASP A 1 123 ? 2.354 -34.531 -21.5 1 98.12 123 ASP A O 1
ATOM 922 N N . VAL A 1 124 ? 2.354 -34.656 -19.281 1 98.44 124 VAL A N 1
ATOM 923 C CA . VAL A 1 124 ? 1.939 -33.281 -19.109 1 98.44 124 VAL A CA 1
ATOM 924 C C . VAL A 1 124 ? 2.684 -32.656 -17.922 1 98.44 124 VAL A C 1
ATOM 926 O O . VAL A 1 124 ? 2.801 -33.281 -16.859 1 98.44 124 VAL A O 1
ATOM 929 N N . VAL A 1 125 ? 3.236 -31.484 -18.078 1 98.69 125 VAL A N 1
ATOM 930 C CA . VAL A 1 125 ? 3.75 -30.672 -16.984 1 98.69 125 VAL A CA 1
ATOM 931 C C . VAL A 1 125 ? 2.955 -29.375 -16.875 1 98.69 125 VAL A C 1
ATOM 933 O O . VAL A 1 125 ? 2.783 -28.656 -17.875 1 98.69 125 VAL A O 1
ATOM 936 N N . LEU A 1 126 ? 2.463 -29.125 -15.711 1 98.69 126 LEU A N 1
ATOM 937 C CA . LEU A 1 126 ? 1.777 -27.859 -15.453 1 98.69 126 LEU A CA 1
ATOM 938 C C . LEU A 1 126 ? 2.607 -26.969 -14.531 1 98.69 126 LEU A C 1
ATOM 940 O O . LEU A 1 126 ? 3.223 -27.453 -13.578 1 98.69 126 LEU A O 1
ATOM 944 N N . CYS A 1 127 ? 2.689 -25.766 -14.789 1 98.62 127 CYS A N 1
ATOM 945 C CA . CYS A 1 127 ? 3.191 -24.688 -13.945 1 98.62 127 CYS A CA 1
ATOM 946 C C . CYS A 1 127 ? 2.312 -23.453 -14.062 1 98.62 127 CYS A C 1
ATOM 948 O O . CYS A 1 127 ? 2.637 -22.531 -14.805 1 98.62 127 CYS A O 1
ATOM 950 N N . LEU A 1 128 ? 1.269 -23.453 -13.305 1 97.69 128 LEU A N 1
ATOM 951 C CA . LEU A 1 128 ? 0.177 -22.516 -13.508 1 97.69 128 LEU A CA 1
ATOM 952 C C . LEU A 1 128 ? 0.051 -21.562 -12.32 1 97.69 128 LEU A C 1
ATOM 954 O O . LEU A 1 128 ? 0.719 -21.75 -11.305 1 97.69 128 LEU A O 1
ATOM 958 N N . GLY A 1 129 ? -0.778 -20.516 -12.453 1 95.44 129 GLY A N 1
ATOM 959 C CA . GLY A 1 129 ? -1.141 -19.625 -11.359 1 95.44 129 GLY A CA 1
ATOM 960 C C . GLY A 1 129 ? -0.012 -18.703 -10.938 1 95.44 129 GLY A C 1
ATOM 961 O O . GLY A 1 129 ? 0.171 -18.438 -9.75 1 95.44 129 GLY A O 1
ATOM 962 N N . ASP A 1 130 ? 0.83 -18.406 -11.789 1 95.5 130 ASP A N 1
ATOM 963 C CA . ASP A 1 130 ? 1.887 -17.422 -11.57 1 95.5 130 ASP A CA 1
ATOM 964 C C . ASP A 1 130 ? 3.061 -18.031 -10.812 1 95.5 130 ASP A C 1
ATOM 966 O O . ASP A 1 130 ? 3.883 -17.312 -10.234 1 95.5 130 ASP A O 1
ATOM 970 N N . THR A 1 131 ? 3.158 -19.344 -10.758 1 95.94 131 THR A N 1
ATOM 971 C CA . THR A 1 131 ? 4.203 -20.078 -10.039 1 95.94 131 THR A CA 1
ATOM 972 C C . THR A 1 131 ? 5.578 -19.75 -10.625 1 95.94 131 THR A C 1
ATOM 974 O O . THR A 1 131 ? 6.543 -19.562 -9.883 1 95.94 131 THR A O 1
ATOM 977 N N . LEU A 1 132 ? 5.645 -19.656 -11.914 1 97.25 132 LEU A N 1
ATOM 978 C CA . LEU A 1 132 ? 6.902 -19.422 -12.609 1 97.25 132 LEU A CA 1
ATOM 979 C C . LEU A 1 132 ? 7.559 -18.141 -12.117 1 97.25 132 LEU A C 1
ATOM 981 O O . LEU A 1 132 ? 8.781 -18.078 -11.945 1 97.25 132 LEU A O 1
ATOM 985 N N . ALA A 1 133 ? 6.738 -17.172 -11.875 1 96.5 133 ALA A N 1
ATOM 986 C CA . ALA A 1 133 ? 7.234 -15.852 -11.469 1 96.5 133 ALA A CA 1
ATOM 987 C C . ALA A 1 133 ? 7.789 -15.891 -10.047 1 96.5 133 ALA A C 1
ATOM 989 O O . ALA A 1 133 ? 8.477 -14.953 -9.617 1 96.5 133 ALA A O 1
ATOM 990 N N . HIS A 1 134 ? 7.551 -16.922 -9.305 1 94.44 134 HIS A N 1
ATOM 991 C CA . HIS A 1 134 ? 7.98 -17.031 -7.914 1 94.44 134 HIS A CA 1
ATOM 992 C C . HIS A 1 134 ? 9.367 -17.672 -7.816 1 94.44 134 HIS A C 1
ATOM 994 O O . HIS A 1 134 ? 9.938 -17.75 -6.727 1 94.44 134 HIS A O 1
ATOM 1000 N N . LEU A 1 135 ? 9.883 -18.094 -8.93 1 95.38 135 LEU A N 1
ATOM 1001 C CA . LEU A 1 135 ? 11.273 -18.531 -8.906 1 95.38 135 LEU A CA 1
ATOM 1002 C C . LEU A 1 135 ? 12.211 -17.359 -8.602 1 95.38 135 LEU A C 1
ATOM 1004 O O . LEU A 1 135 ? 11.852 -16.203 -8.805 1 95.38 135 LEU A O 1
ATOM 1008 N N . GLY A 1 136 ? 13.375 -17.656 -8.164 1 94 136 GLY A N 1
ATOM 1009 C CA . GLY A 1 136 ? 14.25 -16.641 -7.602 1 94 136 GLY A CA 1
ATOM 1010 C C . GLY A 1 136 ? 14.953 -15.797 -8.648 1 94 136 GLY A C 1
ATOM 1011 O O . GLY A 1 136 ? 15.234 -14.617 -8.43 1 94 136 GLY A O 1
ATOM 1012 N N . THR A 1 137 ? 15.281 -16.438 -9.797 1 96.31 137 THR A N 1
ATOM 1013 C CA . THR A 1 137 ? 16.078 -15.758 -10.812 1 96.31 137 THR A CA 1
ATOM 1014 C C . THR A 1 137 ? 15.641 -16.188 -12.211 1 96.31 137 THR A C 1
ATOM 1016 O O . THR A 1 137 ? 15.039 -17.25 -12.383 1 96.31 137 THR A O 1
ATOM 1019 N N . PRO A 1 138 ? 15.977 -15.344 -13.156 1 97.62 138 PRO A N 1
ATOM 1020 C CA . PRO A 1 138 ? 15.734 -15.766 -14.539 1 97.62 138 PRO A CA 1
ATOM 1021 C C . PRO A 1 138 ? 16.453 -17.062 -14.891 1 97.62 138 PRO A C 1
ATOM 1023 O O . PRO A 1 138 ? 15.922 -17.875 -15.664 1 97.62 138 PRO A O 1
ATOM 1026 N N . ASP A 1 139 ? 17.578 -17.266 -14.305 1 98.12 139 ASP A N 1
ATOM 1027 C CA . ASP A 1 139 ? 18.312 -18.5 -14.547 1 98.12 139 ASP A CA 1
ATOM 1028 C C . ASP A 1 139 ? 17.531 -19.719 -14.047 1 98.12 139 ASP A C 1
ATOM 1030 O O . ASP A 1 139 ? 17.562 -20.781 -14.672 1 98.12 139 ASP A O 1
ATOM 1034 N N . GLU A 1 140 ? 16.859 -19.547 -13.008 1 97.75 140 GLU A N 1
ATOM 1035 C CA . GLU A 1 140 ? 16.031 -20.641 -12.492 1 97.75 140 GLU A CA 1
ATOM 1036 C C . GLU A 1 140 ? 14.844 -20.922 -13.406 1 97.75 140 GLU A C 1
ATOM 1038 O O . GLU A 1 140 ? 14.414 -22.062 -13.547 1 97.75 140 GLU A O 1
ATOM 1043 N N . VAL A 1 141 ? 14.344 -19.859 -13.992 1 98.56 141 VAL A N 1
ATOM 1044 C CA . VAL A 1 141 ? 13.281 -20.031 -14.977 1 98.56 141 VAL A CA 1
ATOM 1045 C C . VAL A 1 141 ? 13.797 -20.844 -16.156 1 98.56 141 VAL A C 1
ATOM 1047 O O . VAL A 1 141 ? 13.164 -21.812 -16.578 1 98.56 141 VAL A O 1
ATOM 1050 N N . ASP A 1 142 ? 14.93 -20.469 -16.609 1 98.69 142 ASP A N 1
ATOM 1051 C CA . ASP A 1 142 ? 15.555 -21.203 -17.703 1 98.69 142 ASP A CA 1
ATOM 1052 C C . ASP A 1 142 ? 15.797 -22.656 -17.344 1 98.69 142 ASP A C 1
ATOM 1054 O O . ASP A 1 142 ? 15.523 -23.562 -18.141 1 98.69 142 ASP A O 1
ATOM 1058 N N . ALA A 1 143 ? 16.281 -22.859 -16.172 1 98.62 143 ALA A N 1
ATOM 1059 C CA . ALA A 1 143 ? 16.531 -24.203 -15.695 1 98.62 143 ALA A CA 1
ATOM 1060 C C . ALA A 1 143 ? 15.25 -25.016 -15.617 1 98.62 143 ALA A C 1
ATOM 1062 O O . ALA A 1 143 ? 15.242 -26.219 -15.891 1 98.62 143 ALA A O 1
ATOM 1063 N N . LEU A 1 144 ? 14.219 -24.391 -15.172 1 98.69 144 LEU A N 1
ATOM 1064 C CA . LEU A 1 144 ? 12.945 -25.078 -15.102 1 98.69 144 LEU A CA 1
ATOM 1065 C C . LEU A 1 144 ? 12.477 -25.5 -16.484 1 98.69 144 LEU A C 1
ATOM 1067 O O . LEU A 1 144 ? 12.008 -26.625 -16.688 1 98.69 144 LEU A O 1
ATOM 1071 N N . LEU A 1 145 ? 12.625 -24.609 -17.453 1 98.69 145 LEU A N 1
ATOM 1072 C CA . LEU A 1 145 ? 12.258 -24.922 -18.844 1 98.69 145 LEU A CA 1
ATOM 1073 C C . LEU A 1 145 ? 13.086 -26.078 -19.375 1 98.69 145 LEU A C 1
ATOM 1075 O O . LEU A 1 145 ? 12.555 -26.953 -20.062 1 98.69 145 LEU A O 1
ATOM 1079 N N . ALA A 1 146 ? 14.352 -26.094 -19.047 1 98.31 146 ALA A N 1
ATOM 1080 C CA . ALA A 1 146 ? 15.211 -27.219 -19.422 1 98.31 146 ALA A CA 1
ATOM 1081 C C . ALA A 1 146 ? 14.711 -28.516 -18.797 1 98.31 146 ALA A C 1
ATOM 1083 O O . ALA A 1 146 ? 14.656 -29.547 -19.469 1 98.31 146 ALA A O 1
ATOM 1084 N N . GLY A 1 147 ? 14.383 -28.375 -17.516 1 98.38 147 GLY A N 1
ATOM 1085 C CA . GLY A 1 147 ? 13.836 -29.547 -16.828 1 98.38 147 GLY A CA 1
ATOM 1086 C C . GLY A 1 147 ? 12.555 -30.047 -17.453 1 98.38 147 GLY A C 1
ATOM 1087 O O . GLY A 1 147 ? 12.359 -31.266 -17.578 1 98.38 147 GLY A O 1
ATOM 1088 N N . ILE A 1 148 ? 11.703 -29.188 -17.812 1 98.56 148 ILE A N 1
ATOM 1089 C CA . ILE A 1 148 ? 10.453 -29.547 -18.484 1 98.56 148 ILE A CA 1
ATOM 1090 C C . ILE A 1 148 ? 10.758 -30.281 -19.781 1 98.56 148 ILE A C 1
ATOM 1092 O O . ILE A 1 148 ? 10.203 -31.359 -20.031 1 98.56 148 ILE A O 1
ATOM 1096 N N . ALA A 1 149 ? 11.664 -29.766 -20.578 1 97.88 149 ALA A N 1
ATOM 1097 C CA . ALA A 1 149 ? 12.031 -30.375 -21.859 1 97.88 149 ALA A CA 1
ATOM 1098 C C . ALA A 1 149 ? 12.562 -31.797 -21.656 1 97.88 149 ALA A C 1
ATOM 1100 O O . ALA A 1 149 ? 12.242 -32.688 -22.438 1 97.88 149 ALA A O 1
ATOM 1101 N N . GLN A 1 150 ? 13.305 -31.938 -20.609 1 97.06 150 GLN A N 1
ATOM 1102 C CA . GLN A 1 150 ? 13.953 -33.219 -20.359 1 97.06 150 GLN A CA 1
ATOM 1103 C C . GLN A 1 150 ? 12.953 -34.25 -19.812 1 97.06 150 GLN A C 1
ATOM 1105 O O . GLN A 1 150 ? 13.148 -35.438 -19.953 1 97.06 150 GLN A O 1
ATOM 1110 N N . THR A 1 151 ? 11.938 -33.75 -19.172 1 97.31 151 THR A N 1
ATOM 1111 C CA . THR A 1 151 ? 11.008 -34.625 -18.453 1 97.31 151 THR A CA 1
ATOM 1112 C C . THR A 1 151 ? 9.852 -35.031 -19.359 1 97.31 151 THR A C 1
ATOM 1114 O O . THR A 1 151 ? 9.289 -36.125 -19.203 1 97.31 151 THR A O 1
ATOM 1117 N N . LEU A 1 152 ? 9.516 -34.25 -20.312 1 97.62 152 LEU A N 1
ATOM 1118 C CA . LEU A 1 152 ? 8.367 -34.5 -21.172 1 97.62 152 LEU A CA 1
ATOM 1119 C C . LEU A 1 152 ? 8.625 -35.719 -22.078 1 97.62 152 LEU A C 1
ATOM 1121 O O . LEU A 1 152 ? 9.711 -35.844 -22.641 1 97.62 152 LEU A O 1
ATOM 1125 N N . ALA A 1 153 ? 7.656 -36.688 -22.125 1 96.06 153 ALA A N 1
ATOM 1126 C CA . ALA A 1 153 ? 7.656 -37.75 -23.141 1 96.06 153 ALA A CA 1
ATOM 1127 C C . ALA A 1 153 ? 7.496 -37.156 -24.547 1 96.06 153 ALA A C 1
ATOM 1129 O O . ALA A 1 153 ? 7.09 -36.031 -24.703 1 96.06 153 ALA A O 1
ATOM 1130 N N . PRO A 1 154 ? 7.781 -38.156 -25.484 1 91.56 154 PRO A N 1
ATOM 1131 C CA . PRO A 1 154 ? 7.473 -37.688 -26.844 1 91.56 154 PRO A CA 1
ATOM 1132 C C . PRO A 1 154 ? 6.008 -37.281 -27.016 1 91.56 154 PRO A C 1
ATOM 1134 O O . PRO A 1 154 ? 5.113 -37.969 -26.5 1 91.56 154 PRO A O 1
ATOM 1137 N N . SER A 1 155 ? 5.617 -36.25 -27.484 1 92.94 155 SER A N 1
ATOM 1138 C CA . SER A 1 155 ? 4.289 -35.688 -27.75 1 92.94 155 SER A CA 1
ATOM 1139 C C . SER A 1 155 ? 3.697 -35.062 -26.484 1 92.94 155 SER A C 1
ATOM 1141 O O . SER A 1 155 ? 2.531 -34.688 -26.484 1 92.94 155 SER A O 1
ATOM 1143 N N . GLY A 1 156 ? 4.496 -35.156 -25.359 1 97.25 156 GLY A N 1
ATOM 1144 C CA . GLY A 1 156 ? 4.039 -34.5 -24.141 1 97.25 156 GLY A CA 1
ATOM 1145 C C . GLY A 1 156 ? 3.936 -33 -24.281 1 97.25 156 GLY A C 1
ATOM 1146 O O . GLY A 1 156 ? 4.469 -32.406 -25.234 1 97.25 156 GLY A O 1
ATOM 1147 N N . ILE A 1 157 ? 3.174 -32.406 -23.375 1 98 157 ILE A N 1
ATOM 1148 C CA . ILE A 1 157 ? 3.006 -30.938 -23.438 1 98 157 ILE A CA 1
ATOM 1149 C C . ILE A 1 157 ? 3.211 -30.344 -22.047 1 98 157 ILE A C 1
ATOM 1151 O O . ILE A 1 157 ? 3.102 -31.047 -21.031 1 98 157 ILE A O 1
ATOM 1155 N N . ALA A 1 158 ? 3.531 -29.125 -22.047 1 98.62 158 ALA A N 1
ATOM 1156 C CA . ALA A 1 158 ? 3.541 -28.344 -20.812 1 98.62 158 ALA A CA 1
ATOM 1157 C C . ALA A 1 158 ? 2.654 -27.109 -20.922 1 98.62 158 ALA A C 1
ATOM 1159 O O . ALA A 1 158 ? 2.514 -26.547 -22.016 1 98.62 158 ALA A O 1
ATOM 1160 N N . LEU A 1 159 ? 2.033 -26.734 -19.875 1 98.56 159 LEU A N 1
ATOM 1161 C CA . LEU A 1 159 ? 1.253 -25.516 -19.797 1 98.56 159 LEU A CA 1
ATOM 1162 C C . LEU A 1 159 ? 1.816 -24.578 -18.734 1 98.56 159 LEU A C 1
ATOM 1164 O O . LEU A 1 159 ? 2.016 -24.984 -17.578 1 98.56 159 LEU A O 1
ATOM 1168 N N . LEU A 1 160 ? 2.104 -23.359 -19.109 1 98.69 160 LEU A N 1
ATOM 1169 C CA . LEU A 1 160 ? 2.555 -22.297 -18.219 1 98.69 160 LEU A CA 1
ATOM 1170 C C . LEU A 1 160 ? 1.518 -21.188 -18.141 1 98.69 160 LEU A C 1
ATOM 1172 O O . LEU A 1 160 ? 0.922 -20.812 -19.156 1 98.69 160 LEU A O 1
ATOM 1176 N N . SER A 1 161 ? 1.235 -20.688 -16.984 1 98.19 161 SER A N 1
ATOM 1177 C CA . SER A 1 161 ? 0.419 -19.484 -16.844 1 98.19 161 SER A CA 1
ATOM 1178 C C . SER A 1 161 ? 1.02 -18.516 -15.82 1 98.19 161 SER A C 1
ATOM 1180 O O . SER A 1 161 ? 1.44 -18.938 -14.742 1 98.19 161 SER A O 1
ATOM 1182 N N . TYR A 1 162 ? 1.165 -17.297 -16.188 1 97.12 162 TYR A N 1
ATOM 1183 C CA . TYR A 1 162 ? 1.744 -16.266 -15.32 1 97.12 162 TYR A CA 1
ATOM 1184 C C . TYR A 1 162 ? 1.3 -14.875 -15.75 1 97.12 162 TYR A C 1
ATOM 1186 O O . TYR A 1 162 ? 0.809 -14.695 -16.875 1 97.12 162 TYR A O 1
ATOM 1194 N N . ARG A 1 163 ? 1.342 -13.938 -14.852 1 94.25 163 ARG A N 1
ATOM 1195 C CA . ARG A 1 163 ? 1.063 -12.539 -15.18 1 94.25 163 ARG A CA 1
ATOM 1196 C C . ARG A 1 163 ? 2.271 -11.875 -15.836 1 94.25 163 ARG A C 1
ATOM 1198 O O . ARG A 1 163 ? 3.334 -11.766 -15.219 1 94.25 163 ARG A O 1
ATOM 1205 N N . PRO A 1 164 ? 2.107 -11.438 -17.031 1 93.06 164 PRO A N 1
ATOM 1206 C CA . PRO A 1 164 ? 3.254 -10.828 -17.703 1 93.06 164 PRO A CA 1
ATOM 1207 C C . PRO A 1 164 ? 3.617 -9.461 -17.125 1 93.06 164 PRO A C 1
ATOM 1209 O O . PRO A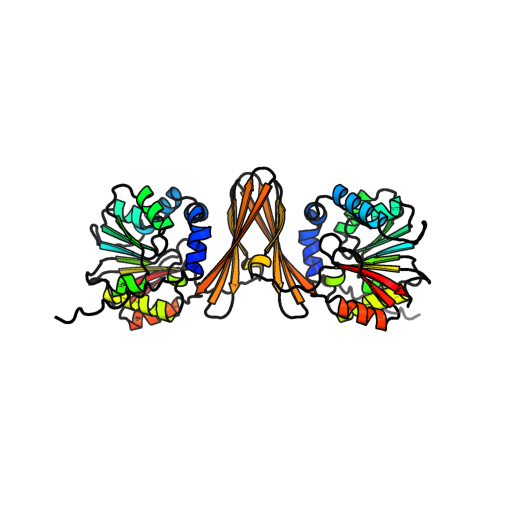 1 164 ? 2.779 -8.812 -16.5 1 93.06 164 PRO A O 1
ATOM 1212 N N . ARG A 1 165 ? 4.836 -9.141 -17.391 1 88.75 165 ARG A N 1
ATOM 1213 C CA . ARG A 1 165 ? 5.293 -7.801 -17.031 1 88.75 165 ARG A CA 1
ATOM 1214 C C . ARG A 1 165 ? 4.371 -6.73 -17.594 1 88.75 165 ARG A C 1
ATOM 1216 O O . ARG A 1 165 ? 4.004 -6.785 -18.766 1 88.75 165 ARG A O 1
ATOM 1223 N N . ARG A 1 166 ? 3.906 -5.91 -16.734 1 82.38 166 ARG A N 1
ATOM 1224 C CA . ARG A 1 166 ? 3.053 -4.824 -17.203 1 82.38 166 ARG A CA 1
ATOM 1225 C C . ARG A 1 166 ? 3.49 -3.49 -16.609 1 82.38 166 ARG A C 1
ATOM 1227 O O . ARG A 1 166 ? 4.043 -3.445 -15.508 1 82.38 166 ARG A O 1
ATOM 1234 N N . GLU A 1 167 ? 3.32 -2.52 -17.438 1 86.31 167 GLU A N 1
ATOM 1235 C CA . GLU A 1 167 ? 3.461 -1.156 -16.938 1 86.31 167 GLU A CA 1
ATOM 1236 C C . GLU A 1 167 ? 2.121 -0.599 -16.469 1 86.31 167 GLU A C 1
ATOM 1238 O O . GLU A 1 167 ? 1.083 -0.874 -17.078 1 86.31 167 GLU A O 1
ATOM 1243 N N . PHE A 1 168 ? 2.18 0.047 -15.414 1 89.56 168 PHE A N 1
ATOM 1244 C CA . PHE A 1 168 ? 0.951 0.62 -14.875 1 89.56 168 PHE A CA 1
ATOM 1245 C C . PHE A 1 168 ? 0.638 1.953 -15.547 1 89.56 168 PHE A C 1
ATOM 1247 O O . PHE A 1 168 ? 1.509 2.818 -15.656 1 89.56 168 PHE A O 1
ATOM 1254 N N . ALA A 1 169 ? -0.59 2.055 -16 1 87.06 169 ALA A N 1
ATOM 1255 C CA . ALA A 1 169 ? -1 3.316 -16.625 1 87.06 169 ALA A CA 1
ATOM 1256 C C . ALA A 1 169 ? -1.014 4.445 -15.594 1 87.06 169 ALA A C 1
ATOM 1258 O O . ALA A 1 169 ? -0.58 5.562 -15.883 1 87.06 169 ALA A O 1
ATOM 1259 N N . ARG A 1 170 ? -1.564 4.211 -14.422 1 90.44 170 ARG A N 1
ATOM 1260 C CA . ARG A 1 170 ? -1.576 5.113 -13.273 1 90.44 170 ARG A CA 1
ATOM 1261 C C . ARG A 1 170 ? -0.919 4.469 -12.062 1 90.44 170 ARG A C 1
ATOM 1263 O O . ARG A 1 170 ? -0.989 3.25 -11.883 1 90.44 170 ARG A O 1
ATOM 1270 N N . PRO A 1 171 ? -0.292 5.289 -11.281 1 90.56 171 PRO A N 1
ATOM 1271 C CA . PRO A 1 171 ? 0.352 4.723 -10.094 1 90.56 171 PRO A CA 1
ATOM 1272 C C . PRO A 1 171 ? -0.626 3.969 -9.195 1 90.56 171 PRO A C 1
ATOM 1274 O O . PRO A 1 171 ? -0.247 2.986 -8.555 1 90.56 171 PRO A O 1
ATOM 1277 N N . GLU A 1 172 ? -1.86 4.352 -9.219 1 92.06 172 GLU A N 1
ATOM 1278 C CA . GLU A 1 172 ? -2.869 3.73 -8.359 1 92.06 172 GLU A CA 1
ATOM 1279 C C . GLU A 1 172 ? -3.189 2.312 -8.828 1 92.06 172 GLU A C 1
ATOM 1281 O O . GLU A 1 172 ? -3.707 1.502 -8.055 1 92.06 172 GLU A O 1
ATOM 1286 N N . ASP A 1 173 ? -2.865 2.018 -10.07 1 93.69 173 ASP A N 1
ATOM 1287 C CA . ASP A 1 173 ? -3.16 0.701 -10.633 1 93.69 173 ASP A CA 1
ATOM 1288 C C . ASP A 1 173 ? -2.305 -0.379 -9.969 1 93.69 173 ASP A C 1
ATOM 1290 O O . ASP A 1 173 ? -2.582 -1.572 -10.117 1 93.69 173 ASP A O 1
ATOM 1294 N N . ARG A 1 174 ? -1.356 0.044 -9.172 1 95.69 174 ARG A N 1
ATOM 1295 C CA . ARG A 1 174 ? -0.492 -0.887 -8.453 1 95.69 174 ARG A CA 1
ATOM 1296 C C . ARG A 1 174 ? -1.231 -1.535 -7.285 1 95.69 174 ARG A C 1
ATOM 1298 O O . ARG A 1 174 ? -0.751 -2.51 -6.703 1 95.69 174 ARG A O 1
ATOM 1305 N N . PHE A 1 175 ? -2.328 -0.911 -6.906 1 96.88 175 PHE A N 1
ATOM 1306 C CA . PHE A 1 175 ? -3.143 -1.433 -5.812 1 96.88 175 PHE A CA 1
ATOM 1307 C C . PHE A 1 175 ? -4.285 -2.283 -6.352 1 96.88 175 PHE A C 1
ATOM 1309 O O . PHE A 1 175 ? -5.094 -1.811 -7.156 1 96.88 175 PHE A O 1
ATOM 1316 N N . VAL A 1 176 ? -4.328 -3.541 -5.902 1 96.38 176 VAL A N 1
ATOM 1317 C CA . VAL A 1 176 ? -5.32 -4.473 -6.438 1 96.38 176 VAL A CA 1
ATOM 1318 C C . VAL A 1 176 ? -6.129 -5.078 -5.293 1 96.38 176 VAL A C 1
ATOM 1320 O O . VAL A 1 176 ? -5.57 -5.719 -4.398 1 96.38 176 VAL A O 1
ATOM 1323 N N . LEU A 1 177 ? -7.379 -4.785 -5.254 1 97.5 177 LEU A N 1
ATOM 1324 C CA . LEU A 1 177 ? -8.258 -5.512 -4.34 1 97.5 177 LEU A CA 1
ATOM 1325 C C . LEU A 1 177 ? -8.414 -6.965 -4.777 1 97.5 177 LEU A C 1
ATOM 1327 O O . LEU A 1 177 ? -9.07 -7.246 -5.777 1 97.5 177 LEU A O 1
ATOM 1331 N N . VAL A 1 178 ? -7.848 -7.895 -4.039 1 96 178 VAL A N 1
ATOM 1332 C CA . VAL A 1 178 ? -7.812 -9.305 -4.422 1 96 178 VAL A CA 1
ATOM 1333 C C . VAL A 1 178 ? -9.148 -9.961 -4.09 1 96 178 VAL A C 1
ATOM 1335 O O . VAL A 1 178 ? -9.766 -10.602 -4.945 1 96 178 VAL A O 1
ATOM 1338 N N . ARG A 1 179 ? -9.531 -9.789 -2.852 1 95.38 179 ARG A N 1
ATOM 1339 C CA . ARG A 1 179 ? -10.781 -10.359 -2.379 1 95.38 179 ARG A CA 1
ATOM 1340 C C . ARG A 1 179 ? -11.234 -9.695 -1.083 1 95.38 179 ARG A C 1
ATOM 1342 O O . ARG A 1 179 ? -10.406 -9.273 -0.273 1 95.38 179 ARG A O 1
ATOM 1349 N N . ALA A 1 180 ? -12.562 -9.602 -0.908 1 96.12 180 ALA A N 1
ATOM 1350 C CA . ALA A 1 180 ? -13.133 -9.094 0.34 1 96.12 180 ALA A CA 1
ATOM 1351 C C . ALA A 1 180 ? -14.445 -9.789 0.671 1 96.12 180 ALA A C 1
ATOM 1353 O O . ALA A 1 180 ? -15.234 -10.094 -0.224 1 96.12 180 ALA A O 1
ATOM 1354 N N . ASP A 1 181 ? -14.578 -10.109 1.909 1 92.25 181 ASP A N 1
ATOM 1355 C CA . ASP A 1 181 ? -15.867 -10.516 2.463 1 92.25 181 ASP A CA 1
ATOM 1356 C C . ASP A 1 181 ? -16.078 -9.922 3.852 1 92.25 181 ASP A C 1
ATOM 1358 O O . ASP A 1 181 ? -15.43 -8.945 4.223 1 92.25 181 ASP A O 1
ATOM 1362 N N . ALA A 1 182 ? -17.031 -10.406 4.586 1 89.81 182 ALA A N 1
ATOM 1363 C CA . ALA A 1 182 ? -17.406 -9.805 5.863 1 89.81 182 ALA A CA 1
ATOM 1364 C C . ALA A 1 182 ? -16.281 -9.953 6.883 1 89.81 182 ALA A C 1
ATOM 1366 O O . ALA A 1 182 ? -16.188 -9.172 7.836 1 89.81 182 ALA A O 1
ATOM 1367 N N . ARG A 1 183 ? -15.344 -10.852 6.637 1 91.12 183 ARG A N 1
ATOM 1368 C CA . ARG A 1 183 ? -14.367 -11.172 7.676 1 91.12 183 ARG A CA 1
ATOM 1369 C C . ARG A 1 183 ? -12.977 -10.695 7.281 1 91.12 183 ARG A C 1
ATOM 1371 O O . ARG A 1 183 ? -12.117 -10.477 8.148 1 91.12 183 ARG A O 1
ATOM 1378 N N . ARG A 1 184 ? -12.789 -10.57 5.953 1 94.38 184 ARG A N 1
ATOM 1379 C CA . ARG A 1 184 ? -11.422 -10.305 5.52 1 94.38 184 ARG A CA 1
ATOM 1380 C C . ARG A 1 184 ? -11.406 -9.414 4.281 1 94.38 184 ARG A C 1
ATOM 1382 O O . ARG A 1 184 ? -12.344 -9.445 3.475 1 94.38 184 ARG A O 1
ATOM 1389 N N . THR A 1 185 ? -10.422 -8.586 4.164 1 96.88 185 THR A N 1
ATOM 1390 C CA . THR A 1 185 ? -10.078 -7.836 2.959 1 96.88 185 THR A CA 1
ATOM 1391 C C . THR A 1 185 ? -8.609 -8.016 2.609 1 96.88 185 THR A C 1
ATOM 1393 O O . THR A 1 185 ? -7.73 -7.754 3.438 1 96.88 185 THR A O 1
ATOM 1396 N N . LEU A 1 186 ? -8.328 -8.523 1.434 1 96.81 186 LEU A N 1
ATOM 1397 C CA . LEU A 1 186 ? -6.961 -8.711 0.972 1 96.81 186 LEU A CA 1
ATOM 1398 C C . LEU A 1 186 ? -6.645 -7.785 -0.197 1 96.81 186 LEU A C 1
ATOM 1400 O O . LEU A 1 186 ? -7.328 -7.82 -1.224 1 96.81 186 LEU A O 1
ATOM 1404 N N . THR A 1 187 ? -5.668 -6.938 -0.004 1 97.88 187 THR A N 1
ATOM 1405 C CA . THR A 1 187 ? -5.172 -6.035 -1.04 1 97.88 187 THR A CA 1
ATOM 1406 C C . THR A 1 187 ? -3.709 -6.328 -1.358 1 97.88 187 THR A C 1
ATOM 1408 O O . THR A 1 187 ? -2.904 -6.551 -0.453 1 97.88 187 THR A O 1
ATOM 1411 N N . CYS A 1 188 ? -3.416 -6.363 -2.617 1 96.44 188 CYS A N 1
ATOM 1412 C CA . CYS A 1 188 ? -2.033 -6.508 -3.061 1 96.44 188 CYS A CA 1
ATOM 1413 C C . CYS A 1 188 ? -1.485 -5.184 -3.58 1 96.44 188 CYS A C 1
ATOM 1415 O O . CYS A 1 188 ? -2.178 -4.461 -4.301 1 96.44 188 CYS A O 1
ATOM 1417 N N . VAL A 1 189 ? -0.331 -4.879 -3.139 1 96.62 189 VAL A N 1
ATOM 1418 C CA . VAL A 1 189 ? 0.369 -3.695 -3.625 1 96.62 189 VAL A CA 1
ATOM 1419 C C . VAL A 1 189 ? 1.623 -4.113 -4.391 1 96.62 189 VAL A C 1
ATOM 1421 O O . VAL A 1 189 ? 2.516 -4.754 -3.828 1 96.62 189 VAL A O 1
ATOM 1424 N N . LEU A 1 190 ? 1.687 -3.693 -5.637 1 96.12 190 LEU A N 1
ATOM 1425 C CA . LEU A 1 190 ? 2.801 -4.043 -6.508 1 96.12 190 LEU A CA 1
ATOM 1426 C C . LEU A 1 190 ? 3.816 -2.908 -6.574 1 96.12 190 LEU A C 1
ATOM 1428 O O . LEU A 1 190 ? 3.457 -1.765 -6.859 1 96.12 190 LEU A O 1
ATOM 1432 N N . GLU A 1 191 ? 5.062 -3.225 -6.285 1 93.94 191 GLU A N 1
ATOM 1433 C CA . GLU A 1 191 ? 6.141 -2.242 -6.309 1 93.94 191 GLU A CA 1
ATOM 1434 C C . GLU A 1 191 ? 7.281 -2.697 -7.215 1 93.94 191 GLU A C 1
ATOM 1436 O O . GLU A 1 191 ? 8.141 -3.477 -6.797 1 93.94 191 GLU A O 1
ATOM 1441 N N . PRO A 1 192 ? 7.301 -2.135 -8.414 1 93.94 192 PRO A N 1
ATOM 1442 C CA . PRO A 1 192 ? 8.43 -2.484 -9.273 1 93.94 192 PRO A CA 1
ATOM 1443 C C . PRO A 1 192 ? 9.781 -2.082 -8.68 1 93.94 192 PRO A C 1
ATOM 1445 O O . PRO A 1 192 ? 9.93 -0.96 -8.188 1 93.94 192 PRO A O 1
ATOM 1448 N N . ILE A 1 193 ? 10.711 -3.008 -8.633 1 93.62 193 ILE A N 1
ATOM 1449 C CA . ILE A 1 193 ? 12.078 -2.752 -8.18 1 93.62 193 ILE A CA 1
ATOM 1450 C C . ILE A 1 193 ? 12.945 -2.357 -9.375 1 93.62 193 ILE A C 1
ATOM 1452 O O . ILE A 1 193 ? 13.641 -1.343 -9.336 1 93.62 193 ILE A O 1
ATOM 1456 N N . ASP A 1 194 ? 12.914 -3.141 -10.414 1 94.12 194 ASP A N 1
ATOM 1457 C CA . ASP A 1 194 ? 13.586 -2.91 -11.695 1 94.12 194 ASP A CA 1
ATOM 1458 C C . ASP A 1 194 ? 12.906 -3.693 -12.82 1 94.12 194 ASP A C 1
ATOM 1460 O O . ASP A 1 194 ? 11.742 -4.078 -12.695 1 94.12 194 ASP A O 1
ATOM 1464 N N . GLU A 1 195 ? 13.578 -3.867 -13.875 1 93.94 195 GLU A N 1
ATOM 1465 C CA . GLU A 1 195 ? 12.969 -4.52 -15.031 1 93.94 195 GLU A CA 1
ATOM 1466 C C . GLU A 1 195 ? 12.781 -6.016 -14.789 1 93.94 195 GLU A C 1
ATOM 1468 O O . GLU A 1 195 ? 11.992 -6.668 -15.469 1 93.94 195 GLU A O 1
ATOM 1473 N N . THR A 1 196 ? 13.492 -6.598 -13.797 1 96.19 196 THR A N 1
ATOM 1474 C CA . THR A 1 196 ? 13.539 -8.039 -13.594 1 96.19 196 THR A CA 1
ATOM 1475 C C . THR A 1 196 ? 12.641 -8.445 -12.422 1 96.19 196 THR A C 1
ATOM 1477 O O . THR A 1 196 ? 12.055 -9.531 -12.43 1 96.19 196 THR A O 1
ATOM 1480 N N . TYR A 1 197 ? 12.562 -7.516 -11.414 1 96.38 197 TYR A N 1
ATOM 1481 C CA . TYR A 1 197 ? 11.914 -7.914 -10.172 1 96.38 197 TYR A CA 1
ATOM 1482 C C . TYR A 1 197 ? 10.859 -6.895 -9.758 1 96.38 197 TYR A C 1
ATOM 1484 O O . TYR A 1 197 ? 10.953 -5.715 -10.109 1 96.38 197 TYR A O 1
ATOM 1492 N N . GLN A 1 198 ? 9.883 -7.336 -9.047 1 95.06 198 GLN A N 1
ATOM 1493 C CA . GLN A 1 198 ? 8.961 -6.484 -8.312 1 95.06 198 GLN A CA 1
ATOM 1494 C C . GLN A 1 198 ? 8.656 -7.059 -6.934 1 95.06 198 GLN A C 1
ATOM 1496 O O . GLN A 1 198 ? 8.742 -8.273 -6.727 1 95.06 198 GLN A O 1
ATOM 1501 N N . ARG A 1 199 ? 8.383 -6.219 -6.051 1 94.12 199 ARG A N 1
ATOM 1502 C CA . ARG A 1 199 ? 7.914 -6.621 -4.73 1 94.12 199 ARG A CA 1
ATOM 1503 C C . ARG A 1 199 ? 6.391 -6.605 -4.66 1 94.12 199 ARG A C 1
ATOM 1505 O O . ARG A 1 199 ? 5.75 -5.68 -5.16 1 94.12 199 ARG A O 1
ATOM 1512 N N . VAL A 1 200 ? 5.836 -7.652 -4.141 1 94.06 200 VAL A N 1
ATOM 1513 C CA . VAL A 1 200 ? 4.402 -7.742 -3.904 1 94.06 200 VAL A CA 1
ATOM 1514 C C . VAL A 1 200 ? 4.121 -7.711 -2.402 1 94.06 200 VAL A C 1
ATOM 1516 O O . VAL A 1 200 ? 4.699 -8.492 -1.642 1 94.06 200 VAL A O 1
ATOM 1519 N N . TRP A 1 201 ? 3.334 -6.785 -2.025 1 94.56 201 TRP A N 1
ATOM 1520 C CA . TRP A 1 201 ? 2.887 -6.719 -0.637 1 94.56 201 TRP A CA 1
ATOM 1521 C C . TRP A 1 201 ? 1.441 -7.191 -0.509 1 94.56 201 TRP A C 1
ATOM 1523 O O . TRP A 1 201 ? 0.558 -6.703 -1.219 1 94.56 201 TRP A O 1
ATOM 1533 N N . ASP A 1 202 ? 1.224 -8.133 0.323 1 94.44 202 ASP A N 1
ATOM 1534 C CA . ASP A 1 202 ? -0.127 -8.539 0.699 1 94.44 202 ASP A CA 1
ATOM 1535 C C . ASP A 1 202 ? -0.56 -7.871 2 1 94.44 202 ASP A C 1
ATOM 1537 O O . ASP A 1 202 ? 0.074 -8.055 3.041 1 94.44 202 ASP A O 1
ATOM 1541 N N . VAL A 1 203 ? -1.579 -7.094 1.914 1 96.75 203 VAL A N 1
ATOM 1542 C CA . VAL A 1 203 ? -2.158 -6.418 3.07 1 96.75 203 VAL A CA 1
ATOM 1543 C C . VAL A 1 203 ? -3.49 -7.07 3.436 1 96.75 203 VAL A C 1
ATOM 1545 O O . VAL A 1 203 ? -4.484 -6.902 2.725 1 96.75 203 VAL A O 1
ATOM 1548 N N . LEU A 1 204 ? -3.457 -7.793 4.547 1 96.25 204 LEU A N 1
ATOM 1549 C CA . LEU A 1 204 ? -4.641 -8.516 4.992 1 96.25 204 LEU A CA 1
ATOM 1550 C C . LEU A 1 204 ? -5.289 -7.828 6.188 1 96.25 204 LEU A C 1
ATOM 1552 O O . LEU A 1 204 ? -4.641 -7.625 7.215 1 96.25 204 LEU A O 1
ATOM 1556 N N . HIS A 1 205 ? -6.516 -7.395 6.012 1 97 205 HIS A N 1
ATOM 1557 C CA . HIS A 1 205 ? -7.32 -6.926 7.137 1 97 205 HIS A CA 1
ATOM 1558 C C . HIS A 1 205 ? -8.281 -8.008 7.613 1 97 205 HIS A C 1
ATOM 1560 O O . HIS A 1 205 ? -8.992 -8.617 6.805 1 97 205 HIS A O 1
ATOM 1566 N N . GLU A 1 206 ? -8.273 -8.297 8.836 1 94.81 206 GLU A N 1
ATOM 1567 C CA . GLU A 1 206 ? -9.242 -9.195 9.461 1 94.81 206 GLU A CA 1
ATOM 1568 C C . GLU A 1 206 ? -10.172 -8.438 10.406 1 94.81 206 GLU A C 1
ATOM 1570 O O . GLU A 1 206 ? -9.711 -7.723 11.297 1 94.81 206 GLU A O 1
ATOM 1575 N N . HIS A 1 207 ? -11.445 -8.672 10.141 1 93.12 207 HIS A N 1
ATOM 1576 C CA . HIS A 1 207 ? -12.477 -7.926 10.852 1 93.12 207 HIS A CA 1
ATOM 1577 C C . HIS A 1 207 ? -13.172 -8.797 11.891 1 93.12 207 HIS A C 1
ATOM 1579 O O . HIS A 1 207 ? -13.664 -9.883 11.57 1 93.12 207 HIS A O 1
ATOM 1585 N N . GLU A 1 208 ? -13.109 -8.398 13.062 1 89 208 GLU A N 1
ATOM 1586 C CA . GLU A 1 208 ? -13.844 -9.031 14.156 1 89 208 GLU A CA 1
ATOM 1587 C C . GLU A 1 208 ? -14.711 -8.016 14.891 1 89 208 GLU A C 1
ATOM 1589 O O . GLU A 1 208 ? -14.273 -7.41 15.875 1 89 208 GLU A O 1
ATOM 1594 N N . GLY A 1 209 ? -15.984 -7.965 14.523 1 80.56 209 GLY A N 1
ATOM 1595 C CA . GLY A 1 209 ? -16.812 -6.91 15.078 1 80.56 209 GLY A CA 1
ATOM 1596 C C . GLY A 1 209 ? -16.297 -5.516 14.773 1 80.56 209 GLY A C 1
ATOM 1597 O O . GLY A 1 209 ? -16.125 -5.156 13.602 1 80.56 209 GLY A O 1
ATOM 1598 N N . GLU A 1 210 ? -15.961 -4.805 15.836 1 81 210 GLU A N 1
ATOM 1599 C CA . GLU A 1 210 ? -15.484 -3.436 15.656 1 81 210 GLU A CA 1
ATOM 1600 C C . GLU A 1 210 ? -13.961 -3.381 15.602 1 81 210 GLU A C 1
ATOM 1602 O O . GLU A 1 210 ? -13.383 -2.312 15.391 1 81 210 GLU A O 1
ATOM 1607 N N . ARG A 1 211 ? -13.445 -4.566 15.742 1 90.88 211 ARG A N 1
ATOM 1608 C CA . ARG A 1 211 ? -11.984 -4.629 15.758 1 90.88 211 ARG A CA 1
ATOM 1609 C C . ARG A 1 211 ? -11.445 -5.113 14.414 1 90.88 211 ARG A C 1
ATOM 1611 O O . ARG A 1 211 ? -11.977 -6.059 13.828 1 90.88 211 ARG A O 1
ATOM 1618 N N . THR A 1 212 ? -10.516 -4.367 13.883 1 96.06 212 THR A N 1
ATOM 1619 C CA . THR A 1 212 ? -9.82 -4.77 12.664 1 96.06 212 THR A CA 1
ATOM 1620 C C . THR A 1 212 ? -8.32 -4.852 12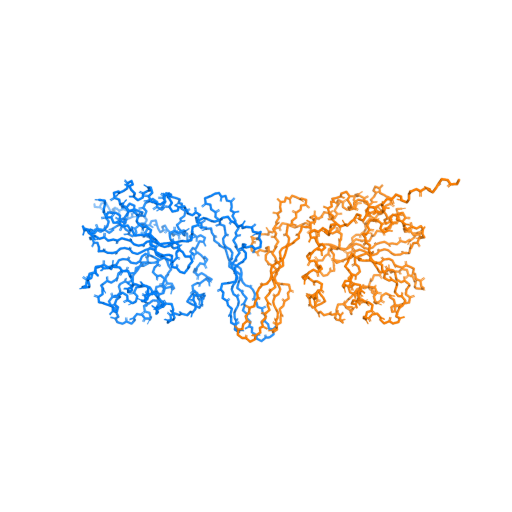.898 1 96.06 212 THR A C 1
ATOM 1622 O O . THR A 1 212 ? -7.734 -3.965 13.531 1 96.06 212 THR A O 1
ATOM 1625 N N . THR A 1 213 ? -7.73 -5.934 12.516 1 96.19 213 THR A N 1
ATOM 1626 C CA . THR A 1 213 ? -6.277 -6.074 12.547 1 96.19 213 THR A CA 1
ATOM 1627 C C . THR A 1 213 ? -5.711 -6.125 11.133 1 96.19 213 THR A C 1
ATOM 1629 O O . THR A 1 213 ? -6.43 -6.426 10.18 1 96.19 213 THR A O 1
ATOM 1632 N N . MET A 1 214 ? -4.469 -5.707 10.992 1 96.12 214 MET A N 1
ATOM 1633 C CA . MET A 1 214 ? -3.801 -5.688 9.695 1 96.12 214 MET A CA 1
ATOM 1634 C C . MET A 1 214 ? -2.5 -6.484 9.742 1 96.12 214 MET A C 1
ATOM 1636 O O . MET A 1 214 ? -1.709 -6.332 10.672 1 96.12 214 MET A O 1
ATOM 1640 N N . ARG A 1 215 ? -2.32 -7.34 8.82 1 93.06 215 ARG A N 1
ATOM 1641 C CA . ARG A 1 215 ? -1.06 -8.047 8.617 1 93.06 215 ARG A CA 1
ATOM 1642 C C . ARG A 1 215 ? -0.497 -7.77 7.227 1 93.06 215 ARG A C 1
ATOM 1644 O O . ARG A 1 215 ? -1.237 -7.766 6.242 1 93.06 215 ARG A O 1
ATOM 1651 N N . VAL A 1 216 ? 0.791 -7.465 7.18 1 94 216 VAL A N 1
ATOM 1652 C CA . VAL A 1 216 ? 1.453 -7.172 5.914 1 94 216 VAL A CA 1
ATOM 1653 C C . VAL A 1 216 ? 2.623 -8.125 5.707 1 94 216 VAL A C 1
ATOM 1655 O O . VAL A 1 216 ? 3.391 -8.391 6.637 1 94 216 VAL A O 1
ATOM 1658 N N . SER A 1 217 ? 2.674 -8.68 4.535 1 90.69 217 SER A N 1
ATOM 1659 C CA . SER A 1 217 ? 3.807 -9.508 4.137 1 90.69 217 SER A CA 1
ATOM 1660 C C . SER A 1 217 ? 4.176 -9.281 2.676 1 90.69 217 SER A C 1
ATOM 1662 O O . SER A 1 217 ? 3.312 -8.953 1.857 1 90.69 217 SER A O 1
ATOM 1664 N N . GLY A 1 218 ? 5.457 -9.406 2.441 1 90.12 218 GLY A N 1
ATOM 1665 C CA . GLY A 1 218 ? 5.91 -9.133 1.086 1 90.12 218 GLY A CA 1
ATOM 1666 C C . GLY A 1 218 ? 6.855 -10.188 0.549 1 90.12 218 GLY A C 1
ATOM 1667 O O . GLY A 1 218 ? 7.453 -10.945 1.319 1 90.12 218 GLY A O 1
ATOM 1668 N N . TYR A 1 219 ? 6.934 -10.266 -0.734 1 89.69 219 TYR A N 1
ATOM 1669 C CA . TYR A 1 219 ? 7.863 -11.156 -1.417 1 89.69 219 TYR A CA 1
ATOM 1670 C C . TYR A 1 219 ? 8.305 -10.57 -2.752 1 89.69 219 TYR A C 1
ATOM 1672 O O . TYR A 1 219 ? 7.645 -9.68 -3.293 1 89.69 219 TYR A O 1
ATOM 1680 N N . ARG A 1 220 ? 9.406 -10.984 -3.141 1 92.69 220 ARG A N 1
ATOM 1681 C CA . ARG A 1 220 ? 9.914 -10.586 -4.449 1 92.69 220 ARG A CA 1
ATOM 1682 C C . ARG A 1 220 ? 9.531 -11.602 -5.52 1 92.69 220 ARG A C 1
ATOM 1684 O O . ARG A 1 220 ? 9.586 -12.812 -5.285 1 92.69 220 ARG A O 1
ATOM 1691 N N . LYS A 1 221 ? 9.141 -11.133 -6.66 1 94.44 221 LYS A N 1
ATOM 1692 C CA . LYS A 1 221 ? 8.891 -12.055 -7.766 1 94.44 221 LYS A CA 1
ATOM 1693 C C . LYS A 1 221 ? 9.438 -11.5 -9.078 1 94.44 221 LYS A C 1
ATOM 1695 O O . LYS A 1 221 ? 9.781 -10.32 -9.164 1 94.44 221 LYS A O 1
ATOM 1700 N N . LEU A 1 222 ? 9.508 -12.352 -10.039 1 96.62 222 LEU A N 1
ATOM 1701 C CA . LEU A 1 222 ? 10.039 -11.992 -11.344 1 96.62 222 LEU A CA 1
ATOM 1702 C C . LEU A 1 222 ? 8.977 -11.305 -12.195 1 96.62 222 LEU A C 1
ATOM 1704 O O . LEU A 1 222 ? 7.801 -11.664 -12.141 1 96.62 222 LEU A O 1
ATOM 1708 N N . ARG A 1 223 ? 9.414 -10.336 -12.922 1 96.62 223 ARG A N 1
ATOM 1709 C CA . ARG A 1 223 ? 8.625 -9.758 -14 1 96.62 223 ARG A CA 1
ATOM 1710 C C . ARG A 1 223 ? 8.93 -10.438 -15.328 1 96.62 223 ARG A C 1
ATOM 1712 O O . ARG A 1 223 ? 9.953 -10.156 -15.961 1 96.62 223 ARG A O 1
ATOM 1719 N N . LEU A 1 224 ? 8.031 -11.242 -15.773 1 97.44 224 LEU A N 1
ATOM 1720 C CA . LEU A 1 224 ? 8.336 -12.141 -16.875 1 97.44 224 LEU A CA 1
ATOM 1721 C C . LEU A 1 224 ? 7.801 -11.586 -18.203 1 97.44 224 LEU A C 1
ATOM 1723 O O . LEU A 1 224 ? 6.723 -10.992 -18.234 1 97.44 224 LEU A O 1
ATOM 1727 N N . ASP A 1 225 ? 8.562 -11.789 -19.219 1 97 225 ASP A N 1
ATOM 1728 C CA . ASP A 1 225 ? 8.195 -11.461 -20.594 1 97 225 ASP A CA 1
ATOM 1729 C C . ASP A 1 225 ? 7.891 -12.734 -21.391 1 97 225 ASP A C 1
ATOM 1731 O O . ASP A 1 225 ? 8.773 -13.555 -21.625 1 97 225 ASP A O 1
ATOM 1735 N N . PRO A 1 226 ? 6.656 -12.836 -21.922 1 97.44 226 PRO A N 1
ATOM 1736 C CA . PRO A 1 226 ? 6.285 -14.047 -22.656 1 97.44 226 PRO A CA 1
ATOM 1737 C C . PRO A 1 226 ? 7.203 -14.32 -23.844 1 97.44 226 PRO A C 1
ATOM 1739 O O . PRO A 1 226 ? 7.473 -15.484 -24.172 1 97.44 226 PRO A O 1
ATOM 1742 N N . ALA A 1 227 ? 7.656 -13.258 -24.484 1 97.5 227 ALA A N 1
ATOM 1743 C CA . ALA A 1 227 ? 8.57 -13.445 -25.609 1 97.5 227 ALA A CA 1
ATOM 1744 C C . ALA A 1 227 ? 9.891 -14.055 -25.156 1 97.5 227 ALA A C 1
ATOM 1746 O O . ALA A 1 227 ? 10.453 -14.906 -25.844 1 97.5 227 ALA A O 1
ATOM 1747 N N . TRP A 1 228 ? 10.305 -13.617 -24.047 1 98.19 228 TRP A N 1
ATOM 1748 C CA . TRP A 1 228 ? 11.539 -14.156 -23.5 1 98.19 228 TRP A CA 1
ATOM 1749 C C . TRP A 1 228 ? 11.359 -15.625 -23.109 1 98.19 228 TRP A C 1
ATOM 1751 O O . TRP A 1 228 ? 12.242 -16.453 -23.375 1 98.19 228 TRP A O 1
ATOM 1761 N N . ILE A 1 229 ? 10.25 -15.992 -22.5 1 98.56 229 ILE A N 1
ATOM 1762 C CA . ILE A 1 229 ? 9.945 -17.375 -22.125 1 98.56 229 ILE A CA 1
ATOM 1763 C C . ILE A 1 229 ? 9.945 -18.266 -23.375 1 98.56 229 ILE A C 1
ATOM 1765 O O . ILE A 1 229 ? 10.547 -19.344 -23.359 1 98.56 229 ILE A O 1
ATOM 1769 N N . ALA A 1 230 ? 9.344 -17.781 -24.406 1 98.5 230 ALA A N 1
ATOM 1770 C CA . ALA A 1 230 ? 9.281 -18.531 -25.656 1 98.5 230 ALA A CA 1
ATOM 1771 C C . ALA A 1 230 ? 10.672 -18.766 -26.234 1 98.5 230 ALA A C 1
ATOM 1773 O O . ALA A 1 230 ? 10.984 -19.859 -26.719 1 98.5 230 ALA A O 1
ATOM 1774 N N . GLU A 1 231 ? 11.438 -17.719 -26.188 1 98.56 231 GLU A N 1
ATOM 1775 C CA . GLU A 1 231 ? 12.805 -17.812 -26.688 1 98.56 231 GLU A CA 1
ATOM 1776 C C . GLU A 1 231 ? 13.617 -18.844 -25.906 1 98.56 231 GLU A C 1
ATOM 1778 O O . GLU A 1 231 ? 14.336 -19.656 -26.5 1 98.56 231 GLU A O 1
ATOM 1783 N N . ARG A 1 232 ? 13.477 -18.812 -24.594 1 98.56 232 ARG A N 1
ATOM 1784 C CA . ARG A 1 232 ? 14.211 -19.766 -23.75 1 98.56 232 ARG A CA 1
ATOM 1785 C C . ARG A 1 232 ? 13.711 -21.188 -23.984 1 98.56 232 ARG A C 1
ATOM 1787 O O . ARG A 1 232 ? 14.508 -22.125 -24.016 1 98.56 232 ARG A O 1
ATOM 1794 N N . ALA A 1 233 ? 12.422 -21.359 -24.078 1 98.62 233 ALA A N 1
ATOM 1795 C CA . ALA A 1 233 ? 11.859 -22.688 -24.391 1 98.62 233 ALA A CA 1
ATOM 1796 C C . ALA A 1 233 ? 12.422 -23.219 -25.688 1 98.62 233 ALA A C 1
ATOM 1798 O O . ALA A 1 233 ? 12.805 -24.391 -25.766 1 98.62 233 ALA A O 1
ATOM 1799 N N . ARG A 1 234 ? 12.539 -22.375 -26.703 1 98.31 234 ARG A N 1
ATOM 1800 C CA . ARG A 1 234 ? 13.07 -22.766 -28.016 1 98.31 234 ARG A CA 1
ATOM 1801 C C . ARG A 1 234 ? 14.508 -23.25 -27.891 1 98.31 234 ARG A C 1
ATOM 1803 O O . ARG A 1 234 ? 14.898 -24.219 -28.547 1 98.31 234 ARG A O 1
ATOM 1810 N N . ALA A 1 235 ? 15.195 -22.594 -27.062 1 98.31 235 ALA A N 1
ATOM 1811 C CA . ALA A 1 235 ? 16.594 -22.969 -26.844 1 98.31 235 ALA A CA 1
ATOM 1812 C C . ALA A 1 235 ? 16.703 -24.375 -26.281 1 98.31 235 ALA A C 1
ATOM 1814 O O . ALA A 1 235 ? 17.75 -25.031 -26.422 1 98.31 235 ALA A O 1
ATOM 1815 N N . HIS A 1 236 ? 15.609 -24.844 -25.672 1 98.06 236 HIS A N 1
ATOM 1816 C CA . HIS A 1 236 ? 15.617 -26.172 -25.094 1 98.06 236 HIS A CA 1
ATOM 1817 C C . HIS A 1 236 ? 14.805 -27.156 -25.938 1 98.06 236 HIS A C 1
ATOM 1819 O O . HIS A 1 236 ? 14.422 -28.219 -25.469 1 98.06 236 HIS A O 1
ATOM 1825 N N . GLY A 1 237 ? 14.461 -26.75 -27.109 1 97.81 237 GLY A N 1
ATOM 1826 C CA . GLY A 1 237 ? 13.82 -27.656 -28.047 1 97.81 237 GLY A CA 1
ATOM 1827 C C . GLY A 1 237 ? 12.305 -27.656 -27.938 1 97.81 237 GLY A C 1
ATOM 1828 O O . GLY A 1 237 ? 1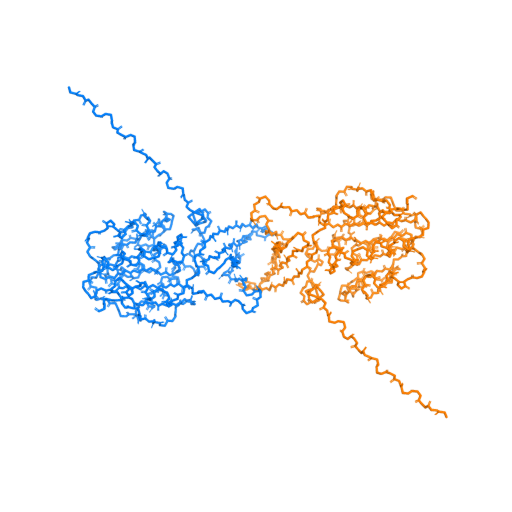1.641 -28.594 -28.391 1 97.81 237 GLY A O 1
ATOM 1829 N N . LEU A 1 238 ? 11.727 -26.656 -27.312 1 98.38 238 LEU A N 1
ATOM 1830 C CA . LEU A 1 238 ? 10.281 -26.547 -27.156 1 98.38 238 LEU A CA 1
ATOM 1831 C C . LEU A 1 238 ? 9.734 -25.359 -27.938 1 98.38 238 LEU A C 1
ATOM 1833 O O . LEU A 1 238 ? 10.406 -24.328 -28.047 1 98.38 238 LEU A O 1
ATOM 1837 N N . VAL A 1 239 ? 8.531 -25.516 -28.469 1 98.19 239 VAL A N 1
ATOM 1838 C CA . VAL A 1 239 ? 7.809 -24.406 -29.078 1 98.19 239 VAL A CA 1
ATOM 1839 C C . VAL A 1 239 ? 6.684 -23.953 -28.156 1 98.19 239 VAL A C 1
ATOM 1841 O O . VAL A 1 239 ? 5.98 -24.766 -27.562 1 98.19 239 VAL A O 1
ATOM 1844 N N . ALA A 1 240 ? 6.551 -22.656 -28.031 1 98.31 240 ALA A N 1
ATOM 1845 C CA . ALA A 1 240 ? 5.523 -22.078 -27.172 1 98.31 240 ALA A CA 1
ATOM 1846 C C . ALA A 1 240 ? 4.383 -21.484 -28 1 98.31 240 ALA A C 1
ATOM 1848 O O . ALA A 1 240 ? 4.59 -20.562 -28.797 1 98.31 240 ALA A O 1
ATOM 1849 N N . ASP A 1 241 ? 3.197 -22.016 -27.859 1 97.38 241 ASP A N 1
ATOM 1850 C CA . ASP A 1 241 ? 1.984 -21.469 -28.453 1 97.38 241 ASP A CA 1
ATOM 1851 C C . ASP A 1 241 ? 1.16 -20.703 -27.422 1 97.38 241 ASP A C 1
ATOM 1853 O O . ASP A 1 241 ? 0.917 -21.203 -26.328 1 97.38 241 ASP A O 1
ATOM 1857 N N . GLU A 1 242 ? 0.717 -19.5 -27.781 1 96.75 242 GLU A N 1
ATOM 1858 C CA . GLU A 1 242 ? -0.11 -18.719 -26.875 1 96.75 242 GLU A CA 1
ATOM 1859 C C . GLU A 1 242 ? -1.564 -19.188 -26.906 1 96.75 242 GLU A C 1
ATOM 1861 O O . GLU A 1 242 ? -2.154 -19.297 -27.984 1 96.75 242 GLU A O 1
ATOM 1866 N N . LEU A 1 243 ? -2.018 -19.453 -25.734 1 96.31 243 LEU A N 1
ATOM 1867 C CA . LEU A 1 243 ? -3.432 -19.781 -25.609 1 96.31 243 LEU A CA 1
ATOM 1868 C C . LEU A 1 243 ? -4.219 -18.594 -25.078 1 96.31 243 LEU A C 1
ATOM 1870 O O . LEU A 1 243 ? -3.643 -17.547 -24.766 1 96.31 243 LEU A O 1
ATOM 1874 N N . ALA A 1 244 ? -5.578 -18.781 -25.062 1 93.75 244 ALA A N 1
ATOM 1875 C CA . ALA A 1 244 ? -6.426 -17.766 -24.453 1 93.75 244 ALA A CA 1
ATOM 1876 C C . ALA A 1 244 ? -6.051 -17.547 -22.984 1 93.75 244 ALA A C 1
ATOM 1878 O O . ALA A 1 244 ? -5.762 -18.5 -22.266 1 93.75 244 ALA A O 1
ATOM 1879 N N . SER A 1 245 ? -6.074 -16.266 -22.641 1 93.38 245 SER A N 1
ATOM 1880 C CA . SER A 1 245 ? -5.754 -15.922 -21.25 1 93.38 245 SER A CA 1
ATOM 1881 C C . SER A 1 245 ? -6.723 -16.578 -20.281 1 93.38 245 SER A C 1
ATOM 1883 O O . SER A 1 245 ? -7.852 -16.906 -20.641 1 93.38 245 SER A O 1
ATOM 1885 N N . TRP A 1 246 ? -6.207 -16.828 -19.125 1 92.19 246 TRP A N 1
ATOM 1886 C CA . TRP A 1 246 ? -7 -17.438 -18.078 1 92.19 246 TRP A CA 1
ATOM 1887 C C . TRP A 1 246 ? -6.762 -16.75 -16.734 1 92.19 246 TRP A C 1
ATOM 1889 O O . TRP A 1 246 ? -5.625 -16.656 -16.281 1 92.19 246 TRP A O 1
ATOM 1899 N N . ARG A 1 247 ? -7.836 -16.188 -16.141 1 90.81 247 ARG A N 1
ATOM 1900 C CA . ARG A 1 247 ? -7.777 -15.516 -14.836 1 90.81 247 ARG A CA 1
ATOM 1901 C C . ARG A 1 247 ? -6.773 -14.375 -14.859 1 90.81 247 ARG A C 1
ATOM 1903 O O . ARG A 1 247 ? -5.996 -14.203 -13.922 1 90.81 247 ARG A O 1
ATOM 1910 N N . GLY A 1 248 ? -6.754 -13.672 -15.984 1 88.81 248 GLY A N 1
ATOM 1911 C CA . GLY A 1 248 ? -5.906 -12.5 -16.125 1 88.81 248 GLY A CA 1
ATOM 1912 C C . GLY A 1 248 ? -4.453 -12.844 -16.391 1 88.81 248 GLY A C 1
ATOM 1913 O O . GLY A 1 248 ? -3.588 -11.961 -16.359 1 88.81 248 GLY A O 1
ATOM 1914 N N . MET A 1 249 ? -4.207 -14.117 -16.734 1 95 249 MET A N 1
ATOM 1915 C CA . MET A 1 249 ? -2.84 -14.562 -16.969 1 95 249 MET A CA 1
ATOM 1916 C C . MET A 1 249 ? -2.67 -15.023 -18.422 1 95 249 MET A C 1
ATOM 1918 O O . MET A 1 249 ? -3.607 -15.555 -19.016 1 95 249 MET A O 1
ATOM 1922 N N . THR A 1 250 ? -1.5 -14.797 -18.906 1 96.69 250 THR A N 1
ATOM 1923 C CA . THR A 1 250 ? -1.146 -15.422 -20.172 1 96.69 250 THR A CA 1
ATOM 1924 C C . THR A 1 250 ? -0.95 -16.922 -20 1 96.69 250 THR A C 1
ATOM 1926 O O . THR A 1 250 ? -0.565 -17.391 -18.922 1 96.69 250 THR A O 1
ATOM 1929 N N . VAL A 1 251 ? -1.297 -17.672 -20.984 1 97.88 251 VAL A N 1
ATOM 1930 C CA . VAL A 1 251 ? -1.109 -19.109 -20.984 1 97.88 251 VAL A CA 1
ATOM 1931 C C . VAL A 1 251 ? -0.294 -19.531 -22.203 1 97.88 251 VAL A C 1
ATOM 1933 O O . VAL A 1 251 ? -0.613 -19.141 -23.328 1 97.88 251 VAL A O 1
ATOM 1936 N N . GLN A 1 252 ? 0.758 -20.266 -21.984 1 98.44 252 GLN A N 1
ATOM 1937 C CA . GLN A 1 252 ? 1.574 -20.797 -23.062 1 98.44 252 GLN A CA 1
ATOM 1938 C C . GLN A 1 252 ? 1.606 -22.328 -23.031 1 98.44 252 GLN A C 1
ATOM 1940 O O . GLN A 1 252 ? 1.779 -22.922 -21.969 1 98.44 252 GLN A O 1
ATOM 1945 N N . ARG A 1 253 ? 1.366 -22.922 -24.125 1 98.31 253 ARG A N 1
ATOM 1946 C CA . ARG A 1 253 ? 1.516 -24.359 -24.312 1 98.31 253 ARG A CA 1
ATOM 1947 C C . ARG A 1 253 ? 2.863 -24.688 -24.953 1 98.31 253 ARG A C 1
ATOM 1949 O O . ARG A 1 253 ? 3.193 -24.188 -26.016 1 98.31 253 ARG A O 1
ATOM 1956 N N . LEU A 1 254 ? 3.609 -25.5 -24.25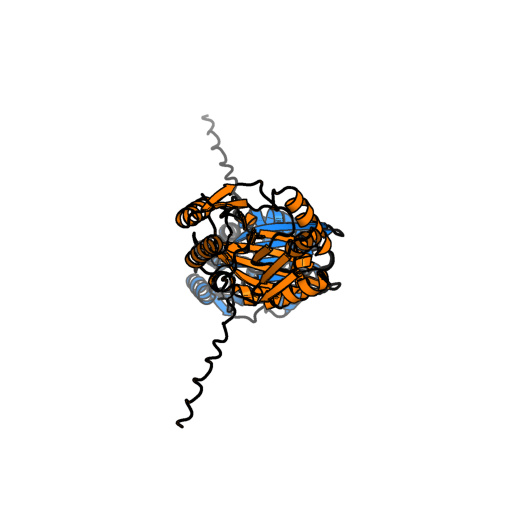 1 98.44 254 LEU A N 1
ATOM 1957 C CA . LEU A 1 254 ? 4.906 -25.938 -24.75 1 98.44 254 LEU A CA 1
ATOM 1958 C C . LEU A 1 254 ? 4.832 -27.359 -25.297 1 98.44 254 LEU A C 1
ATOM 1960 O O . LEU A 1 254 ? 4.203 -28.219 -24.688 1 98.44 254 LEU A O 1
ATOM 1964 N N . SER A 1 255 ? 5.43 -27.562 -26.391 1 97 255 SER A N 1
ATOM 1965 C CA . SER A 1 255 ? 5.539 -28.891 -27 1 97 255 SER A CA 1
ATOM 1966 C C . SER A 1 255 ? 6.84 -29.047 -27.781 1 97 255 SER A C 1
ATOM 1968 O O . SER A 1 255 ? 7.512 -28.047 -28.062 1 97 255 SER A O 1
ATOM 1970 N N . GLU A 1 256 ? 7.141 -30.312 -27.969 1 93.25 256 GLU A N 1
ATOM 1971 C CA . GLU A 1 256 ? 8.367 -30.562 -28.719 1 93.25 256 GLU A CA 1
ATOM 1972 C C . GLU A 1 256 ? 8.297 -29.938 -30.125 1 93.25 256 GLU A C 1
ATOM 1974 O O . GLU A 1 256 ? 7.246 -29.984 -30.766 1 93.25 256 GLU A O 1
ATOM 1979 N N . ARG A 1 257 ? 9.414 -29.281 -30.531 1 83.75 257 ARG A N 1
ATOM 1980 C CA . ARG A 1 257 ? 9.539 -28.688 -31.859 1 83.75 257 ARG A CA 1
ATOM 1981 C C . ARG A 1 257 ? 9.523 -29.75 -32.938 1 83.75 257 ARG A C 1
ATOM 1983 O O . ARG A 1 257 ? 10.055 -30.844 -32.75 1 83.75 257 ARG A O 1
ATOM 1990 N N . MET B 1 1 ? -10.961 59.969 -23.906 1 29.83 1 MET B N 1
ATOM 1991 C CA . MET B 1 1 ? -11.188 59.125 -22.75 1 29.83 1 MET B CA 1
ATOM 1992 C C . MET B 1 1 ? -10.953 57.656 -23.109 1 29.83 1 MET B C 1
ATOM 1994 O O . MET B 1 1 ? -11.781 57.031 -23.781 1 29.83 1 MET B O 1
ATOM 1998 N N . ARG B 1 2 ? -9.789 57.281 -23.438 1 31.53 2 ARG B N 1
ATOM 1999 C CA . ARG B 1 2 ? -9.367 56 -23.953 1 31.53 2 ARG B CA 1
ATOM 2000 C C . ARG B 1 2 ? -9.688 54.875 -22.969 1 31.53 2 ARG B C 1
ATOM 2002 O O . ARG B 1 2 ? -9.328 54.969 -21.797 1 31.53 2 ARG B O 1
ATOM 2009 N N . ARG B 1 3 ? -10.766 54.125 -23.188 1 33.5 3 ARG B N 1
ATOM 2010 C CA . ARG B 1 3 ? -11.18 52.969 -22.375 1 33.5 3 ARG B CA 1
ATOM 2011 C C . ARG B 1 3 ? -10.016 52.031 -22.125 1 33.5 3 ARG B C 1
ATOM 2013 O O . ARG B 1 3 ? -9.406 51.5 -23.078 1 33.5 3 ARG B O 1
ATOM 2020 N N . LEU B 1 4 ? -9.32 52.188 -21.062 1 30.98 4 LEU B N 1
ATOM 2021 C CA . LEU B 1 4 ? -8.281 51.25 -20.656 1 30.98 4 LEU B CA 1
ATOM 2022 C C . LEU B 1 4 ? -8.805 49.812 -20.719 1 30.98 4 LEU B C 1
ATOM 2024 O O . LEU B 1 4 ? -9.828 49.5 -20.109 1 30.98 4 LEU B O 1
ATOM 2028 N N . ALA B 1 5 ? -8.57 49.156 -21.797 1 35.81 5 ALA B N 1
ATOM 2029 C CA . ALA B 1 5 ? -8.867 47.75 -21.969 1 35.81 5 ALA B CA 1
ATOM 2030 C C . ALA B 1 5 ? -8.547 46.969 -20.703 1 35.81 5 ALA B C 1
ATOM 2032 O O . ALA B 1 5 ? -7.465 47.125 -20.125 1 35.81 5 ALA B O 1
ATOM 2033 N N . ARG B 1 6 ? -9.57 46.531 -19.938 1 33.5 6 ARG B N 1
ATOM 2034 C CA . ARG B 1 6 ? -9.477 45.656 -18.781 1 33.5 6 ARG B CA 1
ATOM 2035 C C . ARG B 1 6 ? -8.586 44.469 -19.078 1 33.5 6 ARG B C 1
ATOM 2037 O O . ARG B 1 6 ? -8.727 43.812 -20.125 1 33.5 6 ARG B O 1
ATOM 2044 N N . LEU B 1 7 ? -7.352 44.531 -18.703 1 31.59 7 LEU B N 1
ATOM 2045 C CA . LEU B 1 7 ? -6.453 43.406 -18.844 1 31.59 7 LEU B CA 1
ATOM 2046 C C . LEU B 1 7 ? -7.152 42.094 -18.469 1 31.59 7 LEU B C 1
ATOM 2048 O O . LEU B 1 7 ? -7.934 42.062 -17.516 1 31.59 7 LEU B O 1
ATOM 2052 N N . PRO B 1 8 ? -7.254 41.094 -19.328 1 30.92 8 PRO B N 1
ATOM 2053 C CA . PRO B 1 8 ? -7.906 39.812 -19.031 1 30.92 8 PRO B CA 1
ATOM 2054 C C . PRO B 1 8 ? -7.465 39.25 -17.688 1 30.92 8 PRO B C 1
ATOM 2056 O O . PRO B 1 8 ? -6.305 39.375 -17.297 1 30.92 8 PRO B O 1
ATOM 2059 N N . THR B 1 9 ? -8.219 39.312 -16.672 1 27.27 9 THR B N 1
ATOM 2060 C CA . THR B 1 9 ? -8.047 38.594 -15.414 1 27.27 9 THR B CA 1
ATOM 2061 C C . THR B 1 9 ? -7.617 37.156 -15.664 1 27.27 9 THR B C 1
ATOM 2063 O O . THR B 1 9 ? -8.375 36.375 -16.234 1 27.27 9 THR B O 1
ATOM 2066 N N . TRP B 1 10 ? -6.391 36.938 -16.125 1 27.61 10 TRP B N 1
ATOM 2067 C CA . TRP B 1 10 ? -5.852 35.562 -16.203 1 27.61 10 TRP B CA 1
ATOM 2068 C C . TRP B 1 10 ? -6.348 34.719 -15.047 1 27.61 10 TRP B C 1
ATOM 2070 O O . TRP B 1 10 ? -6.117 35.062 -13.883 1 27.61 10 TRP B O 1
ATOM 2080 N N . ASN B 1 11 ? -7.496 34.25 -15.148 1 27.09 11 ASN B N 1
ATOM 2081 C CA . ASN B 1 11 ? -8.055 33.156 -14.352 1 27.09 11 ASN B CA 1
ATOM 2082 C C . ASN B 1 11 ? -6.992 32.125 -13.977 1 27.09 11 ASN B C 1
ATOM 2084 O O . ASN B 1 11 ? -6.66 31.266 -14.773 1 27.09 11 ASN B O 1
ATOM 2088 N N . ILE B 1 12 ? -5.844 32.531 -13.539 1 29.22 12 ILE B N 1
ATOM 2089 C CA . ILE B 1 12 ? -4.887 31.562 -13 1 29.22 12 ILE B CA 1
ATOM 2090 C C . ILE B 1 12 ? -5.625 30.438 -12.273 1 29.22 12 ILE B C 1
ATOM 2092 O O . ILE B 1 12 ? -6.234 30.672 -11.219 1 29.22 12 ILE B O 1
ATOM 2096 N N . MET B 1 13 ? -6.418 29.719 -12.922 1 29.69 13 MET B N 1
ATOM 2097 C CA . MET B 1 13 ? -6.887 28.438 -12.414 1 29.69 13 MET B CA 1
ATOM 2098 C C . MET B 1 13 ? -5.809 27.75 -11.586 1 29.69 13 MET B C 1
ATOM 2100 O O . MET B 1 13 ? -4.742 27.422 -12.094 1 29.69 13 MET B O 1
ATOM 2104 N N . LEU B 1 14 ? -5.445 28.156 -10.43 1 31.69 14 LEU B N 1
ATOM 2105 C CA . LEU B 1 14 ? -4.582 27.469 -9.469 1 31.69 14 LEU B CA 1
ATOM 2106 C C . LEU B 1 14 ? -4.734 25.953 -9.578 1 31.69 14 LEU B C 1
ATOM 2108 O O . LEU B 1 14 ? -5.793 25.406 -9.266 1 31.69 14 LEU B O 1
ATOM 2112 N N . ALA B 1 15 ? -4.242 25.375 -10.562 1 37.5 15 ALA B N 1
ATOM 2113 C CA . ALA B 1 15 ? -4.129 23.922 -10.656 1 37.5 15 ALA B CA 1
ATOM 2114 C C . ALA B 1 15 ? -3.916 23.297 -9.273 1 37.5 15 ALA B C 1
ATOM 2116 O O . ALA B 1 15 ? -3.037 23.719 -8.523 1 37.5 15 ALA B O 1
ATOM 2117 N N . MET B 1 16 ? -4.969 22.844 -8.734 1 42.56 16 MET B N 1
ATOM 2118 C CA . MET B 1 16 ? -4.859 22.109 -7.477 1 42.56 16 MET B CA 1
ATOM 2119 C C . MET B 1 16 ? -3.623 21.219 -7.473 1 42.56 16 MET B C 1
ATOM 2121 O O . MET B 1 16 ? -3.355 20.516 -8.453 1 42.56 16 MET B O 1
ATOM 2125 N N . ASN B 1 17 ? -2.701 21.469 -6.535 1 50.31 17 ASN B N 1
ATOM 2126 C CA . ASN B 1 17 ? -1.594 20.531 -6.383 1 50.31 17 ASN B CA 1
ATOM 2127 C C . ASN B 1 17 ? -2.082 19.141 -5.965 1 50.31 17 ASN B C 1
ATOM 2129 O O . ASN B 1 17 ? -3.266 18.953 -5.68 1 50.31 17 ASN B O 1
ATOM 2133 N N . ASP B 1 18 ? -1.3 18.188 -6.172 1 57.91 18 ASP B N 1
ATOM 2134 C CA . ASP B 1 18 ? -1.615 16.766 -5.973 1 57.91 18 ASP B CA 1
ATOM 2135 C C . ASP B 1 18 ? -2.271 16.547 -4.613 1 57.91 18 ASP B C 1
ATOM 2137 O O . ASP B 1 18 ? -3.232 15.781 -4.5 1 57.91 18 ASP B O 1
ATOM 2141 N N . VAL B 1 19 ? -1.914 17.359 -3.629 1 58.84 19 VAL B N 1
ATOM 2142 C CA . VAL B 1 19 ? -2.48 17.234 -2.291 1 58.84 19 VAL B CA 1
ATOM 2143 C C . VAL B 1 19 ? -3.918 17.75 -2.289 1 58.84 19 VAL B C 1
ATOM 2145 O O . VAL B 1 19 ? -4.816 17.109 -1.738 1 58.84 19 VAL B O 1
ATOM 2148 N N . GLU B 1 20 ? -4.055 18.812 -2.918 1 55.97 20 GLU B N 1
ATOM 2149 C CA . GLU B 1 20 ? -5.383 19.422 -2.963 1 55.97 20 GLU B CA 1
ATOM 2150 C C . GLU B 1 20 ? -6.387 18.5 -3.646 1 55.97 20 GLU B C 1
ATOM 2152 O O . GLU B 1 20 ? -7.5 18.297 -3.15 1 55.97 20 GLU B O 1
ATOM 2157 N N . GLU B 1 21 ? -5.938 17.969 -4.73 1 61 21 GLU B N 1
ATOM 2158 C CA . GLU B 1 21 ? -6.809 17.047 -5.453 1 61 21 GLU B CA 1
ATOM 2159 C C . GLU B 1 21 ? -7.129 15.82 -4.613 1 61 21 GLU B C 1
ATOM 2161 O O . GLU B 1 21 ? -8.273 15.359 -4.594 1 61 21 GLU B O 1
ATOM 2166 N N . HIS B 1 22 ? -6.18 15.422 -3.885 1 67 22 HIS B N 1
ATOM 2167 C CA . HIS B 1 22 ? -6.34 14.281 -2.994 1 67 22 HIS B CA 1
ATOM 2168 C C . HIS B 1 22 ? -7.379 14.562 -1.914 1 67 22 HIS B C 1
ATOM 2170 O O . HIS B 1 22 ? -8.305 13.773 -1.71 1 67 22 HIS B O 1
ATOM 2176 N N . TYR B 1 23 ? -7.188 15.602 -1.312 1 62.19 23 TYR B N 1
ATOM 2177 C CA . TYR B 1 23 ? -8.102 15.938 -0.227 1 62.19 23 TYR B CA 1
ATOM 2178 C C . TYR B 1 23 ? -9.492 16.281 -0.767 1 62.19 23 TYR B C 1
ATOM 2180 O O . TYR B 1 23 ? -10.5 15.828 -0.224 1 62.19 23 TYR B O 1
ATOM 2188 N N . GLU B 1 24 ? -9.453 17.031 -1.717 1 60.19 24 GLU B N 1
ATOM 2189 C CA . GLU B 1 24 ? -10.75 17.469 -2.225 1 60.19 24 GLU B CA 1
ATOM 2190 C C . GLU B 1 24 ? -11.578 16.297 -2.723 1 60.19 24 GLU B C 1
ATOM 2192 O O . GLU B 1 24 ? -12.789 16.25 -2.494 1 60.19 24 GLU B O 1
ATOM 2197 N N . GLU B 1 25 ? -10.945 15.523 -3.256 1 61.09 25 GLU B N 1
ATOM 2198 C CA . GLU B 1 25 ? -11.727 14.508 -3.957 1 61.09 25 GLU B CA 1
ATOM 2199 C C . GLU B 1 25 ? -11.867 13.242 -3.117 1 61.09 25 GLU B C 1
ATOM 2201 O O . GLU B 1 25 ? -12.812 12.469 -3.301 1 61.09 25 GLU B O 1
ATOM 2206 N N . HIS B 1 26 ? -11.047 13.133 -2.146 1 66.81 26 HIS B N 1
ATOM 2207 C CA . HIS B 1 26 ? -11.039 11.812 -1.527 1 66.81 26 HIS B CA 1
ATOM 2208 C C . HIS B 1 26 ? -11.109 11.914 -0.008 1 66.81 26 HIS B C 1
ATOM 2210 O O . HIS B 1 26 ? -12.055 11.43 0.609 1 66.81 26 HIS B O 1
ATOM 2216 N N . LEU B 1 27 ? -10.25 12.688 0.421 1 71.44 27 LEU B N 1
ATOM 2217 C CA . LEU B 1 27 ? -10 12.555 1.852 1 71.44 27 LEU B CA 1
ATOM 2218 C C . LEU B 1 27 ? -10.938 13.453 2.652 1 71.44 27 LEU B C 1
ATOM 2220 O O . LEU B 1 27 ? -11.312 13.125 3.779 1 71.44 27 LEU B O 1
ATOM 2224 N N . ALA B 1 28 ? -11.398 14.508 2.082 1 73.56 28 ALA B N 1
ATOM 2225 C CA . ALA B 1 28 ? -12.148 15.484 2.873 1 73.56 28 ALA B CA 1
ATOM 2226 C C . ALA B 1 28 ? -13.406 14.859 3.469 1 73.56 28 ALA B C 1
ATOM 2228 O O . ALA B 1 28 ? -13.734 15.094 4.633 1 73.56 28 ALA B O 1
ATOM 2229 N N . ALA B 1 29 ? -13.969 13.961 2.754 1 77.62 29 ALA B N 1
ATOM 2230 C CA . ALA B 1 29 ? -15.258 13.383 3.139 1 77.62 29 ALA B CA 1
ATOM 2231 C C . ALA B 1 29 ? -15.102 12.422 4.309 1 77.62 29 ALA B C 1
ATOM 2233 O O . ALA B 1 29 ? -16.047 12.172 5.051 1 77.62 29 ALA B O 1
ATOM 2234 N N . ILE B 1 30 ? -13.844 11.969 4.434 1 88.19 30 ILE B N 1
ATOM 2235 C CA . ILE B 1 30 ? -13.695 10.961 5.473 1 88.19 30 ILE B CA 1
ATOM 2236 C C . ILE B 1 30 ? -12.656 11.414 6.496 1 88.19 30 ILE B C 1
ATOM 2238 O O . ILE B 1 30 ? -12.281 10.656 7.391 1 88.19 30 ILE B O 1
ATOM 2242 N N . TYR B 1 31 ? -12.242 12.625 6.414 1 91.5 31 TYR B N 1
ATOM 2243 C CA . TYR B 1 31 ? -11.125 13.062 7.242 1 91.5 31 TYR B CA 1
ATOM 2244 C C . TYR B 1 31 ? -11.484 13.023 8.719 1 91.5 31 TYR B C 1
ATOM 2246 O O . TYR B 1 31 ? -10.75 12.453 9.531 1 91.5 31 TYR B O 1
ATOM 2254 N N . ALA B 1 32 ? -12.641 13.602 9.102 1 91.88 32 ALA B N 1
ATOM 2255 C CA . ALA B 1 32 ? -13.047 13.578 10.5 1 91.88 32 ALA B CA 1
ATOM 2256 C C . ALA B 1 32 ? -13.148 12.148 11.023 1 91.88 32 ALA B C 1
ATOM 2258 O O . ALA B 1 32 ? -12.688 11.859 12.133 1 91.88 32 ALA B O 1
ATOM 2259 N N . TRP B 1 33 ? -13.727 11.312 10.211 1 93.19 33 TRP B N 1
ATOM 2260 C CA . TRP B 1 33 ? -13.82 9.906 10.586 1 93.19 33 TRP B CA 1
ATOM 2261 C C . TRP B 1 33 ? -12.438 9.305 10.789 1 93.19 33 TRP B C 1
ATOM 2263 O O . TRP B 1 33 ? -12.211 8.562 11.75 1 93.19 33 TRP B O 1
ATOM 2273 N N . SER B 1 34 ? -11.477 9.633 9.891 1 93.5 34 SER B N 1
ATOM 2274 C CA . SER B 1 34 ? -10.156 9.023 9.898 1 93.5 34 SER B CA 1
ATOM 2275 C C . SER B 1 34 ? -9.406 9.336 11.188 1 93.5 34 SER B C 1
ATOM 2277 O O . SER B 1 34 ? -8.539 8.57 11.617 1 93.5 34 SER B O 1
ATOM 2279 N N . VAL B 1 35 ? -9.805 10.438 11.859 1 92.88 35 VAL B N 1
ATOM 2280 C CA . VAL B 1 35 ? -9.102 10.812 13.086 1 92.88 35 VAL B CA 1
ATOM 2281 C C . VAL B 1 35 ? -9.961 10.461 14.297 1 92.88 35 VAL B C 1
ATOM 2283 O O . VAL B 1 35 ? -9.719 10.953 15.398 1 92.88 35 VAL B O 1
ATOM 2286 N N . GLY B 1 36 ? -11.023 9.727 14.141 1 91.44 36 GLY B N 1
ATOM 2287 C CA . GLY B 1 36 ? -11.789 9.227 15.273 1 91.44 36 GLY B CA 1
ATOM 2288 C C . GLY B 1 36 ? -13.133 9.914 15.445 1 91.44 36 GLY B C 1
ATOM 2289 O O . GLY B 1 36 ? -13.82 9.711 16.438 1 91.44 36 GLY B O 1
ATOM 2290 N N . GLY B 1 37 ? -13.5 10.805 14.5 1 94.06 37 GLY B N 1
ATOM 2291 C CA . GLY B 1 37 ? -14.727 11.578 14.594 1 94.06 37 GLY B CA 1
ATOM 2292 C C . GLY B 1 37 ? -14.5 13.008 15.062 1 94.06 37 GLY B C 1
ATOM 2293 O O . GLY B 1 37 ? -13.609 13.266 15.875 1 94.06 37 GLY B O 1
ATOM 2294 N N . ALA B 1 38 ? -15.328 13.859 14.578 1 94.88 38 ALA B N 1
ATOM 2295 C CA . ALA B 1 38 ? -15.148 15.289 14.82 1 94.88 38 ALA B CA 1
ATOM 2296 C C . ALA B 1 38 ? -15.219 15.609 16.312 1 94.88 38 ALA B C 1
ATOM 2298 O O . ALA B 1 38 ? -14.352 16.297 16.844 1 94.88 38 ALA B O 1
ATOM 2299 N N . GLU B 1 39 ? -16.172 15.07 16.984 1 95.5 39 GLU B N 1
ATOM 2300 C CA . GLU B 1 39 ? -16.375 15.367 18.406 1 95.5 39 GLU B CA 1
ATOM 2301 C C . GLU B 1 39 ? -15.18 14.891 19.234 1 95.5 39 GLU B C 1
ATOM 2303 O O . GLU B 1 39 ? -14.672 15.633 20.078 1 95.5 39 GLU B O 1
ATOM 2308 N N . THR B 1 40 ? -14.75 13.695 18.922 1 96.06 40 THR B N 1
ATOM 2309 C CA . THR B 1 40 ? -13.625 13.117 19.656 1 96.06 40 THR B CA 1
ATOM 2310 C C . THR B 1 40 ? -12.344 13.906 19.391 1 96.06 40 THR B C 1
ATOM 2312 O O . THR B 1 40 ? -11.578 14.188 20.312 1 96.06 40 THR B O 1
ATOM 2315 N N . ALA B 1 41 ? -12.188 14.289 18.156 1 96.12 41 ALA B N 1
ATOM 2316 C CA . ALA B 1 41 ? -11 15.039 17.781 1 96.12 41 ALA B CA 1
ATOM 2317 C C . ALA B 1 41 ? -10.984 16.422 18.438 1 96.12 41 ALA B C 1
ATOM 2319 O O . ALA B 1 41 ? -9.945 16.875 18.922 1 96.12 41 ALA B O 1
ATOM 2320 N N . ILE B 1 42 ? -12.094 17.062 18.484 1 97.5 42 ILE B N 1
ATOM 2321 C CA . ILE B 1 42 ? -12.227 18.391 19.094 1 97.5 42 ILE B CA 1
ATOM 2322 C C . ILE B 1 42 ? -11.961 18.297 20.594 1 97.5 42 ILE B C 1
ATOM 2324 O O . ILE B 1 42 ? -11.227 19.125 21.141 1 97.5 42 ILE B O 1
ATOM 2328 N N . ALA B 1 43 ? -12.484 17.266 21.203 1 97.38 43 ALA B N 1
ATOM 2329 C CA . ALA B 1 43 ? -12.273 17.078 22.641 1 97.38 43 ALA B CA 1
ATOM 2330 C C . ALA B 1 43 ? -10.805 16.812 22.938 1 97.38 43 ALA B C 1
ATOM 2332 O O . ALA B 1 43 ? -10.258 17.344 23.906 1 97.38 43 ALA B O 1
ATOM 2333 N N . ALA B 1 44 ? -10.203 16.016 22.125 1 96.56 44 ALA B N 1
ATOM 2334 C CA . ALA B 1 44 ? -8.781 15.711 22.312 1 96.56 44 ALA B CA 1
ATOM 2335 C C . ALA B 1 44 ? -7.93 16.969 22.141 1 96.56 44 ALA B C 1
ATOM 2337 O O . ALA B 1 44 ? -6.996 17.203 22.922 1 96.56 44 ALA B O 1
ATOM 2338 N N . ALA B 1 45 ? -8.266 17.734 21.156 1 97.12 45 ALA B N 1
ATOM 2339 C CA . ALA B 1 45 ? -7.539 18.984 20.922 1 97.12 45 ALA B CA 1
ATOM 2340 C C . ALA B 1 45 ? -7.742 19.953 22.078 1 97.12 45 ALA B C 1
ATOM 2342 O O . ALA B 1 45 ? -6.797 20.625 22.516 1 97.12 45 ALA B O 1
ATOM 2343 N N . ASP B 1 46 ? -8.922 20.016 22.562 1 97.56 46 ASP B N 1
ATOM 2344 C CA . ASP B 1 46 ? -9.234 20.875 23.703 1 97.56 46 ASP B CA 1
ATOM 2345 C C . ASP B 1 46 ? -8.375 20.531 24.906 1 97.56 46 ASP B C 1
ATOM 2347 O O . ASP B 1 46 ? -7.781 21.406 25.531 1 97.56 46 ASP B O 1
ATOM 2351 N N . ALA B 1 47 ? -8.32 19.281 25.172 1 96.81 47 ALA B N 1
ATOM 2352 C CA . ALA B 1 47 ? -7.52 18.828 26.297 1 96.81 47 ALA B CA 1
ATOM 2353 C C . ALA B 1 47 ? -6.043 19.141 26.094 1 96.81 47 ALA B C 1
ATOM 2355 O O . ALA B 1 47 ? -5.363 19.578 27.031 1 96.81 47 ALA B O 1
ATOM 2356 N N . TRP B 1 48 ? -5.605 18.922 24.938 1 96.94 48 TRP B N 1
ATOM 2357 C CA . TRP B 1 48 ? -4.207 19.203 24.625 1 96.94 48 TRP B CA 1
ATOM 2358 C C . TRP B 1 48 ? -3.9 20.688 24.766 1 96.94 48 TRP B C 1
ATOM 2360 O O . TRP B 1 48 ? -2.898 21.078 25.375 1 96.94 48 TRP B O 1
ATOM 2370 N N . LEU B 1 49 ? -4.793 21.5 24.25 1 95.25 49 LEU B N 1
ATOM 2371 C CA . LEU B 1 49 ? -4.625 22.953 24.281 1 95.25 49 LEU B CA 1
ATOM 2372 C C . LEU B 1 49 ? -4.625 23.453 25.734 1 95.25 49 LEU B C 1
ATOM 2374 O O . LEU B 1 49 ? -3.928 24.422 26.047 1 95.25 49 LEU B O 1
ATOM 2378 N N . ALA B 1 50 ? -5.367 22.797 26.531 1 94.38 50 ALA B N 1
ATOM 2379 C CA . ALA B 1 50 ? -5.43 23.188 27.938 1 94.38 50 ALA B CA 1
ATOM 2380 C C . ALA B 1 50 ? -4.082 22.969 28.625 1 94.38 50 ALA B C 1
ATOM 2382 O O . ALA B 1 50 ? -3.768 23.641 29.609 1 94.38 50 ALA B O 1
ATOM 2383 N N . ALA B 1 51 ? -3.367 22.047 28.062 1 93.5 51 ALA B N 1
ATOM 2384 C CA . ALA B 1 51 ? -2.082 21.703 28.656 1 93.5 51 ALA B CA 1
ATOM 2385 C C . ALA B 1 51 ? -0.969 22.609 28.141 1 93.5 51 ALA B C 1
ATOM 2387 O O . ALA B 1 51 ? 0.15 22.594 28.656 1 93.5 51 ALA B O 1
ATOM 2388 N N . ILE B 1 52 ? -1.281 23.375 27.125 1 92.12 52 ILE B N 1
ATOM 2389 C CA . ILE B 1 52 ? -0.304 24.266 26.516 1 92.12 52 ILE B CA 1
ATOM 2390 C C . ILE B 1 52 ? -0.503 25.688 27.047 1 92.12 52 ILE B C 1
ATOM 2392 O O . ILE B 1 52 ? -1.638 26.141 27.203 1 92.12 52 ILE B O 1
ATOM 2396 N N . ALA B 1 53 ? 0.538 26.406 27.359 1 86.56 53 ALA B N 1
ATOM 2397 C CA . ALA B 1 53 ? 0.461 27.797 27.781 1 86.56 53 ALA B CA 1
ATOM 2398 C C . ALA B 1 53 ? 0.182 28.719 26.594 1 86.56 53 ALA B C 1
ATOM 2400 O O . ALA B 1 53 ? 1.089 29.047 25.828 1 86.56 53 ALA B O 1
ATOM 2401 N N . LEU B 1 54 ? -1.072 29.078 26.469 1 92.12 54 LEU B N 1
ATOM 2402 C CA . LEU B 1 54 ? -1.49 30.047 25.453 1 92.12 54 LEU B CA 1
ATOM 2403 C C . LEU B 1 54 ? -1.742 31.406 26.078 1 92.12 54 LEU B C 1
ATOM 2405 O O . LEU B 1 54 ? -1.938 31.516 27.297 1 92.12 54 LEU B O 1
ATOM 2409 N N . PRO B 1 55 ? -1.683 32.438 25.25 1 93 55 PRO B N 1
ATOM 2410 C CA . PRO B 1 55 ? -2.08 33.75 25.766 1 93 55 PRO B CA 1
ATOM 2411 C C . PRO B 1 55 ? -3.512 33.781 26.297 1 93 55 PRO B C 1
ATOM 2413 O O . PRO B 1 55 ? -4.344 32.969 25.859 1 93 55 PRO B O 1
ATOM 2416 N N . ALA B 1 56 ? -3.742 34.719 27.203 1 93.06 56 ALA B N 1
ATOM 2417 C CA . ALA B 1 56 ? -5.082 34.844 27.766 1 93.06 56 ALA B CA 1
ATOM 2418 C C . ALA B 1 56 ? -6.082 35.312 26.703 1 93.06 56 ALA B C 1
ATOM 2420 O O . ALA B 1 56 ? -5.734 36.094 25.812 1 93.06 56 ALA B O 1
ATOM 2421 N N . ALA B 1 57 ? -7.273 34.781 26.812 1 93.12 57 ALA B N 1
ATOM 2422 C CA . ALA B 1 57 ? -8.344 35.219 25.922 1 93.12 57 ALA B CA 1
ATOM 2423 C C . ALA B 1 57 ? -8.789 36.625 26.25 1 93.12 57 ALA B C 1
ATOM 2425 O O . ALA B 1 57 ? -8.734 37.062 27.422 1 93.12 57 ALA B O 1
ATOM 2426 N N . PRO B 1 58 ? -9.266 37.406 25.312 1 96.5 58 PRO B N 1
ATOM 2427 C CA . PRO B 1 58 ? -9.352 37.094 23.891 1 96.5 58 PRO B CA 1
ATOM 2428 C C . PRO B 1 58 ? -8.047 37.344 23.141 1 96.5 58 PRO B C 1
ATOM 2430 O O . PRO B 1 58 ? -7.59 38.5 23.078 1 96.5 58 PRO B O 1
ATOM 2433 N N . ALA B 1 59 ? -7.445 36.344 22.656 1 96.75 59 ALA B N 1
ATOM 2434 C CA . ALA B 1 59 ? -6.312 36.5 21.75 1 96.75 59 ALA B CA 1
ATOM 2435 C C . ALA B 1 59 ? -6.738 36.25 20.297 1 96.75 59 ALA B C 1
ATOM 2437 O O . ALA B 1 59 ? -7.75 35.594 20.047 1 96.75 59 ALA B O 1
ATOM 2438 N N . LEU B 1 60 ? -6.039 36.906 19.375 1 98 60 LEU B N 1
ATOM 2439 C CA . LEU B 1 60 ? -6.23 36.594 17.953 1 98 60 LEU B CA 1
ATOM 2440 C C . LEU B 1 60 ? -5.383 35.406 17.531 1 98 60 LEU B C 1
ATOM 2442 O O . LEU B 1 60 ? -4.152 35.469 17.625 1 98 60 LEU B O 1
ATOM 2446 N N . VAL B 1 61 ? -6.039 34.344 17.047 1 98.5 61 VAL B N 1
ATOM 2447 C CA . VAL B 1 61 ? -5.379 33.094 16.688 1 98.5 61 VAL B CA 1
ATOM 2448 C C . VAL B 1 61 ? -5.57 32.812 15.195 1 98.5 61 VAL B C 1
ATOM 2450 O O . VAL B 1 61 ? -6.688 32.906 14.68 1 98.5 61 VAL B O 1
ATOM 2453 N N . ILE B 1 62 ? -4.5 32.562 14.508 1 98.75 62 ILE B N 1
ATOM 2454 C CA . ILE B 1 62 ? -4.562 32.062 13.133 1 98.75 62 ILE B CA 1
ATOM 2455 C C . ILE B 1 62 ? -4.293 30.547 13.117 1 98.75 62 ILE B C 1
ATOM 2457 O O . ILE B 1 62 ? -3.242 30.094 13.578 1 98.75 62 ILE B O 1
ATOM 2461 N N . ASP B 1 63 ? -5.207 29.812 12.625 1 98.81 63 ASP B N 1
ATOM 2462 C CA . ASP B 1 63 ? -5.09 28.359 12.492 1 98.81 63 ASP B CA 1
ATOM 2463 C C . ASP B 1 63 ? -4.867 27.953 11.039 1 98.81 63 ASP B C 1
ATOM 2465 O O . ASP B 1 63 ? -5.82 27.891 10.258 1 98.81 63 ASP B O 1
ATOM 2469 N N . LEU B 1 64 ? -3.605 27.703 10.688 1 98.69 64 LEU B N 1
ATOM 2470 C CA . LEU B 1 64 ? -3.227 27.312 9.336 1 98.69 64 LEU B CA 1
ATOM 2471 C C . LEU B 1 64 ? -3.479 25.812 9.117 1 98.69 64 LEU B C 1
ATOM 2473 O O . LEU B 1 64 ? -2.984 24.984 9.875 1 98.69 64 LEU B O 1
ATOM 2477 N N . GLY B 1 65 ? -4.145 25.531 8.031 1 97.25 65 GLY B N 1
ATOM 2478 C CA . GLY B 1 65 ? -4.582 24.156 7.859 1 97.25 65 GLY B CA 1
ATOM 2479 C C . GLY B 1 65 ? -5.609 23.719 8.891 1 97.25 65 GLY B C 1
ATOM 2480 O O . GLY B 1 65 ? -5.461 22.672 9.516 1 97.25 65 GLY B O 1
ATOM 2481 N N . ALA B 1 66 ? -6.625 24.469 9.008 1 97.88 66 ALA B N 1
ATOM 2482 C CA . ALA B 1 66 ? -7.551 24.344 10.133 1 97.88 66 ALA B CA 1
ATOM 2483 C C . ALA B 1 66 ? -8.43 23.109 9.984 1 97.88 66 ALA B C 1
ATOM 2485 O O . ALA B 1 66 ? -9.023 22.641 10.953 1 97.88 66 ALA B O 1
ATOM 2486 N N . GLY B 1 67 ? -8.555 22.562 8.773 1 95.88 67 GLY B N 1
ATOM 2487 C CA . GLY B 1 67 ? -9.422 21.422 8.547 1 95.88 67 GLY B CA 1
ATOM 2488 C C . GLY B 1 67 ? -10.844 21.641 9.008 1 95.88 67 GLY B C 1
ATOM 2489 O O . GLY B 1 67 ? -11.438 22.688 8.727 1 95.88 67 GLY B O 1
ATOM 2490 N N . PHE B 1 68 ? -11.398 20.672 9.656 1 96.25 68 PHE B N 1
ATOM 2491 C CA . PHE B 1 68 ? -12.781 20.781 10.109 1 96.25 68 PHE B CA 1
ATOM 2492 C C . PHE B 1 68 ? -12.867 21.484 11.453 1 96.25 68 PHE B C 1
ATOM 2494 O O . PHE B 1 68 ? -13.914 21.469 12.102 1 96.25 68 PHE B O 1
ATOM 2501 N N . GLY B 1 69 ? -11.789 21.984 11.93 1 98.12 69 GLY B N 1
ATOM 2502 C CA . GLY B 1 69 ? -11.82 22.891 13.062 1 98.12 69 GLY B CA 1
ATOM 2503 C C . GLY B 1 69 ? -11.508 22.203 14.383 1 98.12 69 GLY B C 1
ATOM 2504 O O . GLY B 1 69 ? -11.945 22.656 15.445 1 98.12 69 GLY B O 1
ATOM 2505 N N . ALA B 1 70 ? -10.727 21.094 14.359 1 97.56 70 ALA B N 1
ATOM 2506 C CA . ALA B 1 70 ? -10.391 20.344 15.57 1 97.56 70 ALA B CA 1
ATOM 2507 C C . ALA B 1 70 ? -9.727 21.25 16.609 1 97.56 70 ALA B C 1
ATOM 2509 O O . ALA B 1 70 ? -9.938 21.078 17.812 1 97.56 70 ALA B O 1
ATOM 2510 N N . THR B 1 71 ? -8.953 22.234 16.141 1 98.12 71 THR B N 1
ATOM 2511 C CA . THR B 1 71 ? -8.258 23.125 17.062 1 98.12 71 THR B CA 1
ATOM 2512 C C . THR B 1 71 ? -8.93 24.5 17.094 1 98.12 71 THR B C 1
ATOM 2514 O O . THR B 1 71 ? -8.984 25.141 18.156 1 98.12 71 THR B O 1
ATOM 2517 N N . ALA B 1 72 ? -9.508 24.938 16.047 1 98.69 72 ALA B N 1
ATOM 2518 C CA . ALA B 1 72 ? -10.148 26.25 15.953 1 98.69 72 ALA B CA 1
ATOM 2519 C C . ALA B 1 72 ? -11.352 26.344 16.875 1 98.69 72 ALA B C 1
ATOM 2521 O O . ALA B 1 72 ? -11.547 27.344 17.562 1 98.69 72 ALA B O 1
ATOM 2522 N N . ILE B 1 73 ? -12.102 25.312 16.953 1 98.69 73 ILE B N 1
ATOM 2523 C CA . ILE B 1 73 ? -13.375 25.328 17.656 1 98.69 73 ILE B CA 1
ATOM 2524 C C . ILE B 1 73 ? -13.117 25.406 19.172 1 98.69 73 ILE B C 1
ATOM 2526 O O . ILE B 1 73 ? -13.633 26.297 19.844 1 98.69 73 ILE B O 1
ATOM 2530 N N . PRO B 1 74 ? -12.305 24.547 19.703 1 98.25 74 PRO B N 1
ATOM 2531 C CA . PRO B 1 74 ? -12.07 24.688 21.141 1 98.25 74 PRO B CA 1
ATOM 2532 C C . PRO B 1 74 ? -11.406 26.016 21.5 1 98.25 74 PRO B C 1
ATOM 2534 O O . PRO B 1 74 ? -11.648 26.547 22.594 1 98.25 74 PRO B O 1
ATOM 2537 N N . LEU B 1 75 ? -10.594 26.578 20.688 1 98.44 75 LEU B N 1
ATOM 2538 C CA . LEU B 1 75 ? -9.992 27.875 20.953 1 98.44 75 LEU B CA 1
ATOM 2539 C C . LEU B 1 75 ? -11.055 28.969 21 1 98.44 75 LEU B C 1
ATOM 2541 O O . LEU B 1 75 ? -11.023 29.828 21.891 1 98.44 75 LEU B O 1
ATOM 2545 N N . ALA B 1 76 ? -11.961 28.891 20.078 1 98.56 76 ALA B N 1
ATOM 2546 C CA . ALA B 1 76 ? -13.062 29.844 20.062 1 98.56 76 ALA B CA 1
ATOM 2547 C C . ALA B 1 76 ? -13.945 29.672 21.297 1 98.56 76 ALA B C 1
ATOM 2549 O O . ALA B 1 76 ? -14.383 30.672 21.891 1 98.56 76 ALA B O 1
ATOM 2550 N N . ARG B 1 77 ? -14.156 28.469 21.703 1 97.69 77 ARG B N 1
ATOM 2551 C CA . ARG B 1 77 ? -14.953 28.188 22.891 1 97.69 77 ARG B CA 1
ATOM 2552 C C . ARG B 1 77 ? -14.305 28.766 24.141 1 97.69 77 ARG B C 1
ATOM 2554 O O . ARG B 1 77 ? -14.992 29.141 25.094 1 97.69 77 ARG B O 1
ATOM 2561 N N . ARG B 1 78 ? -13.055 28.891 24.109 1 96.38 78 ARG B N 1
ATOM 2562 C CA . ARG B 1 78 ? -12.289 29.406 25.234 1 96.38 78 ARG B CA 1
ATOM 2563 C C . ARG B 1 78 ? -12.25 30.938 25.203 1 96.38 78 ARG B C 1
ATOM 2565 O O . ARG B 1 78 ? -11.625 31.562 26.062 1 96.38 78 ARG B O 1
ATOM 2572 N N . GLY B 1 79 ? -12.781 31.516 24.141 1 97.31 79 GLY B N 1
ATOM 2573 C CA . GLY B 1 79 ? -12.945 32.969 24.125 1 97.31 79 GLY B CA 1
ATOM 2574 C C . GLY B 1 79 ? -12.008 33.656 23.156 1 97.31 79 GLY B C 1
ATOM 2575 O O . GLY B 1 79 ? -11.977 34.875 23.094 1 97.31 79 GLY B O 1
ATOM 2576 N N . HIS B 1 80 ? -11.258 32.875 22.391 1 98.06 80 HIS B N 1
ATOM 2577 C CA . HIS B 1 80 ? -10.336 33.469 21.422 1 98.06 80 HIS B CA 1
ATOM 2578 C C . HIS B 1 80 ? -11.047 33.812 20.125 1 98.06 80 HIS B C 1
ATOM 2580 O O . HIS B 1 80 ? -12.109 33.25 19.828 1 98.06 80 HIS B O 1
ATOM 2586 N N . ARG B 1 81 ? -10.547 34.844 19.453 1 98 81 ARG B N 1
ATOM 2587 C CA . ARG B 1 81 ? -10.914 35.094 18.062 1 98 81 ARG B CA 1
ATOM 2588 C C . ARG B 1 81 ? -10.039 34.281 17.109 1 98 81 ARG B C 1
ATOM 2590 O O . ARG B 1 81 ? -8.812 34.375 17.156 1 98 81 ARG B O 1
ATOM 2597 N N . VAL B 1 82 ? -10.688 33.469 16.25 1 98.69 82 VAL B N 1
ATOM 2598 C CA . VAL B 1 82 ? -9.906 32.531 15.438 1 98.69 82 VAL B CA 1
ATOM 2599 C C . VAL B 1 82 ? -10.125 32.812 13.953 1 98.69 82 VAL B C 1
ATOM 2601 O O . VAL B 1 82 ? -11.258 33.031 13.516 1 98.69 82 VAL B O 1
ATOM 2604 N N . ILE B 1 83 ? -9.078 32.969 13.203 1 98.75 83 ILE B N 1
ATOM 2605 C CA . ILE B 1 83 ? -9.094 32.875 11.742 1 98.75 83 ILE B CA 1
ATOM 2606 C C . ILE B 1 83 ? -8.609 31.516 11.289 1 98.75 83 ILE B C 1
ATOM 2608 O O . ILE B 1 83 ? -7.445 31.156 11.492 1 98.75 83 ILE B O 1
ATOM 2612 N N . ALA B 1 84 ? -9.516 30.812 10.711 1 98.81 84 ALA B N 1
ATOM 2613 C CA . ALA B 1 84 ? -9.219 29.453 10.234 1 98.81 84 ALA B CA 1
ATOM 2614 C C . ALA B 1 84 ? -8.945 29.453 8.734 1 98.81 84 ALA B C 1
ATOM 2616 O O . ALA B 1 84 ? -9.812 29.828 7.941 1 98.81 84 ALA B O 1
ATOM 2617 N N . VAL B 1 85 ? -7.73 28.984 8.359 1 98.31 85 VAL B N 1
ATOM 2618 C CA . VAL B 1 85 ? -7.301 29 6.961 1 98.31 85 VAL B CA 1
ATOM 2619 C C . VAL B 1 85 ? -7.07 27.578 6.465 1 98.31 85 VAL B C 1
ATOM 2621 O O . VAL B 1 85 ? -6.445 26.766 7.152 1 98.31 85 VAL B O 1
ATOM 2624 N N . ASP B 1 86 ? -7.594 27.281 5.367 1 96.31 86 ASP B N 1
ATOM 2625 C CA . ASP B 1 86 ? -7.363 26 4.715 1 96.31 86 ASP B CA 1
ATOM 2626 C C . ASP B 1 86 ? -7.535 26.109 3.203 1 96.31 86 ASP B C 1
ATOM 2628 O O . ASP B 1 86 ? -8.203 27.016 2.713 1 96.31 86 ASP B O 1
ATOM 2632 N N . THR B 1 87 ? -6.887 25.188 2.492 1 92.56 87 THR B N 1
ATOM 2633 C CA . THR B 1 87 ? -7.035 25.188 1.04 1 92.56 87 THR B CA 1
ATOM 2634 C C . THR B 1 87 ? -8.289 24.438 0.623 1 92.56 87 THR B C 1
ATOM 2636 O O . THR B 1 87 ? -8.734 24.531 -0.523 1 92.56 87 THR B O 1
ATOM 2639 N N . SER B 1 88 ? -8.852 23.656 1.503 1 91.19 88 SER B N 1
ATOM 2640 C CA . SER B 1 88 ? -10.016 22.828 1.188 1 91.19 88 SER B CA 1
ATOM 2641 C C . SER B 1 88 ? -11.312 23.516 1.598 1 91.19 88 SER B C 1
ATOM 2643 O O . SER B 1 88 ? -11.594 23.656 2.789 1 91.19 88 SER B O 1
ATOM 2645 N N . GLN B 1 89 ? -12.133 23.812 0.581 1 92.25 89 GLN B N 1
ATOM 2646 C CA . GLN B 1 89 ? -13.43 24.422 0.884 1 92.25 89 GLN B CA 1
ATOM 2647 C C . GLN B 1 89 ? -14.344 23.438 1.606 1 92.25 89 GLN B C 1
ATOM 2649 O O . GLN B 1 89 ? -15.125 23.828 2.477 1 92.25 89 GLN B O 1
ATOM 2654 N N . ALA B 1 90 ? -14.227 22.203 1.23 1 90.81 90 ALA B N 1
ATOM 2655 C CA . ALA B 1 90 ? -15.055 21.172 1.856 1 90.81 90 ALA B CA 1
ATOM 2656 C C . ALA B 1 90 ? -14.789 21.094 3.357 1 90.81 90 ALA B C 1
ATOM 2658 O O . ALA B 1 90 ? -15.727 21 4.152 1 90.81 90 ALA B O 1
ATOM 2659 N N . LEU B 1 91 ? -13.602 21.172 3.75 1 93.88 91 LEU B N 1
ATOM 2660 C CA . LEU B 1 91 ? -13.242 21.109 5.164 1 93.88 91 LEU B CA 1
ATOM 2661 C C . LEU B 1 91 ? -13.688 22.375 5.883 1 93.88 91 LEU B C 1
ATOM 2663 O O . LEU B 1 91 ? -14.188 22.312 7.008 1 93.88 91 LEU B O 1
ATOM 2667 N N . LEU B 1 92 ? -13.539 23.516 5.215 1 96.19 92 LEU B N 1
ATOM 2668 C CA . LEU B 1 92 ? -13.969 24.766 5.816 1 96.19 92 LEU B CA 1
ATOM 2669 C C . LEU B 1 92 ? -15.484 24.797 5.996 1 96.19 92 LEU B C 1
ATOM 2671 O O . LEU B 1 92 ? -15.992 25.359 6.973 1 96.19 92 LEU B O 1
ATOM 2675 N N . ASP B 1 93 ? -16.203 24.203 5.031 1 94.75 93 ASP B N 1
ATOM 2676 C CA . ASP B 1 93 ? -17.656 24.078 5.164 1 94.75 93 ASP B CA 1
ATOM 2677 C C . ASP B 1 93 ? -18.031 23.219 6.367 1 94.75 93 ASP B C 1
ATOM 2679 O O . ASP B 1 93 ? -18.938 23.562 7.121 1 94.75 93 ASP B O 1
ATOM 2683 N N . GLU B 1 94 ? -17.359 22.156 6.52 1 95.06 94 GLU B N 1
ATOM 2684 C CA . GLU B 1 94 ? -17.578 21.312 7.688 1 95.06 94 GLU B CA 1
ATOM 2685 C C . GLU B 1 94 ? -17.266 22.047 8.984 1 95.06 94 GLU B C 1
ATOM 2687 O O . GLU B 1 94 ? -18.016 21.953 9.953 1 95.06 94 GLU B O 1
ATOM 2692 N N . LEU B 1 95 ? -16.203 22.781 8.977 1 97.38 95 LEU B N 1
ATOM 2693 C CA . LEU B 1 95 ? -15.836 23.609 10.133 1 97.38 95 LEU B CA 1
ATOM 2694 C C . LEU B 1 95 ? -16.953 24.578 10.477 1 97.38 95 LEU B C 1
ATOM 2696 O O . LEU B 1 95 ? -17.328 24.719 11.648 1 97.38 95 LEU B O 1
ATOM 2700 N N . ALA B 1 96 ? -17.453 25.25 9.5 1 97.19 96 ALA B N 1
ATOM 2701 C CA . ALA B 1 96 ? -18.531 26.219 9.711 1 97.19 96 ALA B CA 1
ATOM 2702 C C . ALA B 1 96 ? -19.75 25.562 10.336 1 97.19 96 ALA B C 1
ATOM 2704 O O . ALA B 1 96 ? -20.359 26.125 11.25 1 97.19 96 ALA B O 1
ATOM 2705 N N . THR B 1 97 ? -20.031 24.422 9.844 1 96.31 97 THR B N 1
ATOM 2706 C CA . THR B 1 97 ? -21.172 23.672 10.359 1 96.31 97 THR B CA 1
ATOM 2707 C C . THR B 1 97 ? -20.969 23.297 11.828 1 96.31 97 THR B C 1
ATOM 2709 O O . THR B 1 97 ? -21.859 23.484 12.648 1 96.31 97 THR B O 1
ATOM 2712 N N . LEU B 1 98 ? -19.828 22.844 12.188 1 96.81 98 LEU B N 1
ATOM 2713 C CA . LEU B 1 98 ? -19.516 22.406 13.539 1 96.81 98 LEU B CA 1
ATOM 2714 C C . LEU B 1 98 ? -19.391 23.594 14.484 1 96.81 98 LEU B C 1
ATOM 2716 O O . LEU B 1 98 ? -19.75 23.5 15.664 1 96.81 98 LEU B O 1
ATOM 2720 N N . ALA B 1 99 ? -18.891 24.703 13.969 1 97.31 99 ALA B N 1
ATOM 2721 C CA . ALA B 1 99 ? -18.594 25.891 14.773 1 97.31 99 ALA B CA 1
ATOM 2722 C C . ALA B 1 99 ? -19.875 26.594 15.188 1 97.31 99 ALA B C 1
ATOM 2724 O O . ALA B 1 99 ? -19.953 27.188 16.266 1 97.31 99 ALA B O 1
ATOM 2725 N N . GLY B 1 100 ? -20.844 26.547 14.297 1 95.69 100 GLY B N 1
ATOM 2726 C CA . GLY B 1 100 ? -22.062 27.297 14.578 1 95.69 100 GLY B CA 1
ATOM 2727 C C . GLY B 1 100 ? -21.828 28.797 14.664 1 95.69 100 GLY B C 1
ATOM 2728 O O . GLY B 1 100 ? -21.312 29.406 13.727 1 95.69 100 GLY B O 1
ATOM 2729 N N . SER B 1 101 ? -22.125 29.359 15.875 1 94.88 101 SER B N 1
ATOM 2730 C CA . SER B 1 101 ? -22.062 30.812 16.016 1 94.88 101 SER B CA 1
ATOM 2731 C C . SER B 1 101 ? -20.75 31.234 16.672 1 94.88 101 SER B C 1
ATOM 2733 O O . SER B 1 101 ? -20.578 32.406 17.016 1 94.88 101 SER B O 1
ATOM 2735 N N . LEU B 1 102 ? -19.844 30.328 16.812 1 96.88 102 LEU B N 1
ATOM 2736 C CA . LEU B 1 102 ? -18.562 30.656 17.422 1 96.88 102 LEU B CA 1
ATOM 2737 C C . LEU B 1 102 ? -17.812 31.688 16.578 1 96.88 102 LEU B C 1
ATOM 2739 O O . LEU B 1 102 ? -18 31.766 15.367 1 96.88 102 LEU B O 1
ATOM 2743 N N . PRO B 1 103 ? -17 32.531 17.234 1 96.06 103 PRO B N 1
ATOM 2744 C CA . PRO B 1 103 ? -16.266 33.594 16.516 1 96.06 103 PRO B CA 1
ATOM 2745 C C . PRO B 1 103 ? -15.102 33.031 15.703 1 96.06 103 PRO B C 1
ATOM 2747 O O . PRO B 1 103 ? -13.945 33.281 16.047 1 96.06 103 PRO B O 1
ATOM 2750 N N . ILE B 1 104 ? -15.367 32.375 14.688 1 98.56 104 ILE B N 1
ATOM 2751 C CA . ILE B 1 104 ? -14.367 31.828 13.781 1 98.56 104 ILE B CA 1
ATOM 2752 C C . ILE B 1 104 ? -14.602 32.375 12.367 1 98.56 104 ILE B C 1
ATOM 2754 O O . ILE B 1 104 ? -15.68 32.188 11.797 1 98.56 104 ILE B O 1
ATOM 2758 N N . ALA B 1 105 ? -13.672 33.094 11.875 1 98.12 105 ALA B N 1
ATOM 2759 C CA . ALA B 1 105 ? -13.672 33.5 10.469 1 98.12 105 ALA B CA 1
ATOM 2760 C C . ALA B 1 105 ? -12.914 32.5 9.617 1 98.12 105 ALA B C 1
ATOM 2762 O O . ALA B 1 105 ? -11.773 32.125 9.93 1 98.12 105 ALA B O 1
ATOM 2763 N N . THR B 1 106 ? -13.539 31.969 8.586 1 98.06 106 THR B N 1
ATOM 2764 C CA . THR B 1 106 ? -12.891 31 7.707 1 98.06 106 THR B CA 1
ATOM 2765 C C . THR B 1 106 ? -12.398 31.672 6.43 1 98.06 106 THR B C 1
ATOM 2767 O O . THR B 1 106 ? -13.055 32.562 5.898 1 98.06 106 THR B O 1
ATOM 2770 N N . GLU B 1 107 ? -11.234 31.234 5.969 1 97.62 107 GLU B N 1
ATOM 2771 C CA . GLU B 1 107 ? -10.68 31.734 4.715 1 97.62 107 GLU B CA 1
ATOM 2772 C C . GLU B 1 107 ? -10.023 30.609 3.912 1 97.62 107 GLU B C 1
ATOM 2774 O O . GLU B 1 107 ? -9.125 29.938 4.406 1 97.62 107 GLU B O 1
ATOM 2779 N N . ARG B 1 108 ? -10.516 30.422 2.672 1 96.38 108 ARG B N 1
ATOM 2780 C CA . ARG B 1 108 ? -9.836 29.5 1.769 1 96.38 108 ARG B CA 1
ATOM 2781 C C . ARG B 1 108 ? -8.641 30.172 1.097 1 96.38 108 ARG B C 1
ATOM 2783 O O . ARG B 1 108 ? -8.812 31.109 0.311 1 96.38 108 ARG B O 1
ATOM 2790 N N . ALA B 1 109 ? -7.445 29.719 1.405 1 95.56 109 ALA B N 1
ATOM 2791 C CA . ALA B 1 109 ? -6.246 30.344 0.854 1 95.56 109 ALA B CA 1
ATOM 2792 C C . ALA B 1 109 ? -5.039 29.406 0.966 1 95.56 109 ALA B C 1
ATOM 2794 O O . ALA B 1 109 ? -5.039 28.484 1.771 1 95.56 109 ALA B O 1
ATOM 2795 N N . GLU B 1 110 ? -4.121 29.688 0.083 1 95.31 110 GLU B N 1
ATOM 2796 C CA . GLU B 1 110 ? -2.797 29.109 0.288 1 95.31 110 GLU B CA 1
ATOM 2797 C C . GLU B 1 110 ? -2.123 29.688 1.525 1 95.31 110 GLU B C 1
ATOM 2799 O O . GLU B 1 110 ? -2.17 30.906 1.746 1 95.31 110 GLU B O 1
ATOM 2804 N N . LEU B 1 111 ? -1.504 28.875 2.291 1 97.38 111 LEU B N 1
ATOM 2805 C CA . LEU B 1 111 ? -1.087 29.234 3.639 1 97.38 111 LEU B CA 1
ATO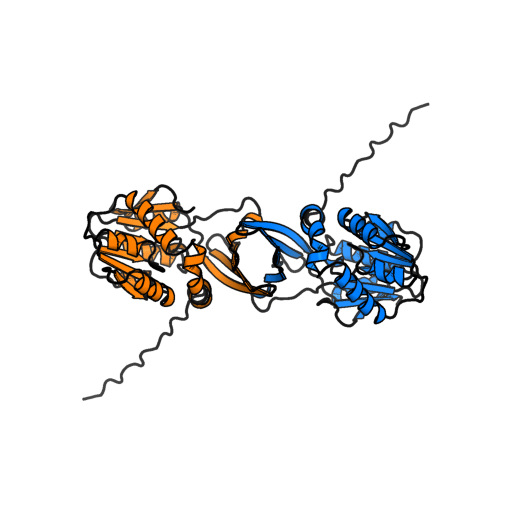M 2806 C C . LEU B 1 111 ? -0.01 30.312 3.602 1 97.38 111 LEU B C 1
ATOM 2808 O O . LEU B 1 111 ? -0.095 31.312 4.324 1 97.38 111 LEU B O 1
ATOM 2812 N N . VAL B 1 112 ? 0.965 30.141 2.756 1 97.25 112 VAL B N 1
ATOM 2813 C CA . VAL B 1 112 ? 2.066 31.094 2.678 1 97.25 112 VAL B CA 1
ATOM 2814 C C . VAL B 1 112 ? 1.551 32.438 2.17 1 97.25 112 VAL B C 1
ATOM 2816 O O . VAL B 1 112 ? 1.873 33.5 2.736 1 97.25 112 VAL B O 1
ATOM 2819 N N . ALA B 1 113 ? 0.759 32.344 1.159 1 96.31 113 ALA B N 1
ATOM 2820 C CA . ALA B 1 113 ? 0.204 33.562 0.576 1 96.31 113 ALA B CA 1
ATOM 2821 C C . ALA B 1 113 ? -0.665 34.312 1.586 1 96.31 113 ALA B C 1
ATOM 2823 O O . ALA B 1 113 ? -0.643 35.531 1.643 1 96.31 113 ALA B O 1
ATOM 2824 N N . PHE B 1 114 ? -1.396 33.531 2.328 1 97.75 114 PHE B N 1
ATOM 2825 C CA . PHE B 1 114 ? -2.262 34.125 3.336 1 97.75 114 PHE B CA 1
ATOM 2826 C C . PHE B 1 114 ? -1.446 34.938 4.332 1 97.75 114 PHE B C 1
ATOM 2828 O O . PHE B 1 114 ? -1.766 36.094 4.605 1 97.75 114 PHE B O 1
ATOM 2835 N N . LEU B 1 115 ? -0.395 34.406 4.887 1 97.62 115 LEU B N 1
ATOM 2836 C CA . LEU B 1 115 ? 0.419 35.094 5.887 1 97.62 115 LEU B CA 1
ATOM 2837 C C . LEU B 1 115 ? 1.117 36.312 5.277 1 97.62 115 LEU B C 1
ATOM 2839 O O . LEU B 1 115 ? 1.22 37.344 5.918 1 97.62 115 LEU B O 1
ATOM 2843 N N . ARG B 1 116 ? 1.532 36.188 4.062 1 94.94 116 ARG B N 1
ATOM 2844 C CA . ARG B 1 116 ? 2.244 37.25 3.398 1 94.94 116 ARG B CA 1
ATOM 2845 C C . ARG B 1 116 ? 1.335 38.469 3.191 1 94.94 116 ARG B C 1
ATOM 2847 O O . ARG B 1 116 ? 1.794 39.625 3.227 1 94.94 116 ARG B O 1
ATOM 2854 N N . ALA B 1 117 ? 0.135 38.156 2.971 1 95.69 117 ALA B N 1
ATOM 2855 C CA . ALA B 1 117 ? -0.822 39.219 2.666 1 95.69 117 ALA B CA 1
ATOM 2856 C C . ALA B 1 117 ? -1.317 39.875 3.943 1 95.69 117 ALA B C 1
ATOM 2858 O O . ALA B 1 117 ? -1.907 40.969 3.893 1 95.69 117 ALA B O 1
ATOM 2859 N N . ARG B 1 118 ? -1.088 39.219 5.004 1 93.5 118 ARG B N 1
ATOM 2860 C CA . ARG B 1 118 ? -1.647 39.719 6.254 1 93.5 118 ARG B CA 1
ATOM 2861 C C . ARG B 1 118 ? -0.844 40.906 6.777 1 93.5 118 ARG B C 1
ATOM 2863 O O . ARG B 1 118 ? 0.387 40.906 6.73 1 93.5 118 ARG B O 1
ATOM 2870 N N . ARG B 1 119 ? -1.542 41.969 7.289 1 90.44 119 ARG B N 1
ATOM 2871 C CA . ARG B 1 119 ? -0.898 43.156 7.809 1 90.44 119 ARG B CA 1
ATOM 2872 C C . ARG B 1 119 ? -1.07 43.25 9.32 1 90.44 119 ARG B C 1
ATOM 2874 O O . ARG B 1 119 ? -0.188 43.75 10.016 1 90.44 119 ARG B O 1
ATOM 2881 N N . GLU B 1 120 ? -2.115 42.75 9.852 1 94.5 120 GLU B N 1
ATOM 2882 C CA . GLU B 1 120 ? -2.416 42.812 11.281 1 94.5 120 GLU B CA 1
ATOM 2883 C C . GLU B 1 120 ? -1.699 41.688 12.047 1 94.5 120 GLU B C 1
ATOM 2885 O O . GLU B 1 120 ? -1.757 40.531 11.664 1 94.5 120 GLU B O 1
ATOM 2890 N N . PRO B 1 121 ? -1.024 42.062 13.164 1 96.31 121 PRO B N 1
ATOM 2891 C CA . PRO B 1 121 ? -0.372 41.031 13.969 1 96.31 121 PRO B CA 1
ATOM 2892 C C . PRO B 1 121 ? -1.369 40.125 14.672 1 96.31 121 PRO B C 1
ATOM 2894 O O . PRO B 1 121 ? -2.541 40.469 14.828 1 96.31 121 PRO B O 1
ATOM 2897 N N . CYS B 1 122 ? -0.937 38.938 14.984 1 97.44 122 CYS B N 1
ATOM 2898 C CA . CYS B 1 122 ? -1.732 38 15.773 1 97.44 122 CYS B CA 1
ATOM 2899 C C . CYS B 1 122 ? -0.935 37.5 16.969 1 97.44 122 CYS B C 1
ATOM 2901 O O . CYS B 1 122 ? 0.272 37.719 17.062 1 97.44 122 CYS B O 1
ATOM 2903 N N . ASP B 1 123 ? -1.669 36.875 17.906 1 98.06 123 ASP B N 1
ATOM 2904 C CA . ASP B 1 123 ? -1.057 36.438 19.156 1 98.06 123 ASP B CA 1
ATOM 2905 C C . ASP B 1 123 ? -0.571 35 19.047 1 98.06 123 ASP B C 1
ATOM 2907 O O . ASP B 1 123 ? 0.384 34.594 19.719 1 98.06 123 ASP B O 1
ATOM 2911 N N . VAL B 1 124 ? -1.245 34.25 18.266 1 98.38 124 VAL B N 1
ATOM 2912 C CA . VAL B 1 124 ? -0.94 32.812 18.141 1 98.38 124 VAL B CA 1
ATOM 2913 C C . VAL B 1 124 ? -1.101 32.375 16.688 1 98.38 124 VAL B C 1
ATOM 2915 O O . VAL B 1 124 ? -2.082 32.75 16.031 1 98.38 124 VAL B O 1
ATOM 2918 N N . VAL B 1 125 ? -0.144 31.656 16.156 1 98.69 125 VAL B N 1
ATOM 2919 C CA . VAL B 1 125 ? -0.273 30.953 14.875 1 98.69 125 VAL B CA 1
ATOM 2920 C C . VAL B 1 125 ? -0.156 29.438 15.102 1 98.69 125 VAL B C 1
ATOM 2922 O O . VAL B 1 125 ? 0.788 28.984 15.742 1 98.69 125 VAL B O 1
ATOM 2925 N N . LEU B 1 126 ? -1.129 28.75 14.609 1 98.69 126 LEU B N 1
ATOM 2926 C CA . LEU B 1 126 ? -1.084 27.297 14.648 1 98.69 126 LEU B CA 1
ATOM 2927 C C . LEU B 1 126 ? -0.883 26.719 13.258 1 98.69 126 LEU B C 1
ATOM 2929 O O . LEU B 1 126 ? -1.461 27.203 12.281 1 98.69 126 LEU B O 1
ATOM 2933 N N . CYS B 1 127 ? -0.093 25.781 13.109 1 98.62 127 CYS B N 1
ATOM 2934 C CA . CYS B 1 127 ? 0.075 24.906 11.961 1 98.62 127 CYS B CA 1
ATOM 2935 C C . CYS B 1 127 ? 0.275 23.453 12.398 1 98.62 127 CYS B C 1
ATOM 2937 O O . CYS B 1 127 ? 1.406 22.969 12.461 1 98.62 127 CYS B O 1
ATOM 2939 N N . LEU B 1 128 ? -0.817 22.812 12.633 1 97.69 128 LEU B N 1
ATOM 2940 C CA . LEU B 1 128 ? -0.803 21.547 13.352 1 97.69 128 LEU B CA 1
ATOM 2941 C C . LEU B 1 128 ? -1.269 20.406 12.445 1 97.69 128 LEU B C 1
ATOM 2943 O O . LEU B 1 128 ? -1.735 20.641 11.328 1 97.69 128 LEU B O 1
ATOM 2947 N N . GLY B 1 129 ? -1.114 19.141 12.898 1 95.5 129 GLY B N 1
ATOM 2948 C CA . GLY B 1 129 ? -1.671 17.969 12.242 1 95.5 129 GLY B CA 1
ATOM 2949 C C . GLY B 1 129 ? -0.946 17.609 10.953 1 95.5 129 GLY B C 1
ATOM 2950 O O . GLY B 1 129 ? -1.573 17.219 9.977 1 95.5 129 GLY B O 1
ATOM 2951 N N . ASP B 1 130 ? 0.246 17.922 10.852 1 95.5 130 ASP B N 1
ATOM 2952 C CA . ASP B 1 130 ? 1.102 17.531 9.742 1 95.5 130 ASP B CA 1
ATOM 2953 C C . ASP B 1 130 ? 0.897 18.438 8.531 1 95.5 130 ASP B C 1
ATOM 2955 O O . ASP B 1 130 ? 1.254 18.078 7.406 1 95.5 130 ASP B O 1
ATOM 2959 N N . THR B 1 131 ? 0.301 19.594 8.711 1 96 131 THR B N 1
ATOM 2960 C CA . THR B 1 131 ? 0.004 20.547 7.641 1 96 131 THR B CA 1
ATOM 2961 C C . THR B 1 131 ? 1.29 21.047 6.988 1 96 131 THR B C 1
ATOM 2963 O O . THR B 1 131 ? 1.36 21.172 5.762 1 96 131 THR B O 1
ATOM 2966 N N . LEU B 1 132 ? 2.287 21.297 7.785 1 97.25 132 LEU B N 1
ATOM 2967 C CA . LEU B 1 132 ? 3.557 21.828 7.305 1 97.25 132 LEU B CA 1
ATOM 2968 C C . LEU B 1 132 ? 4.156 20.922 6.23 1 97.25 132 LEU B C 1
ATOM 2970 O O . LEU B 1 132 ? 4.695 21.406 5.234 1 97.25 132 LEU B O 1
ATOM 2974 N N . ALA B 1 133 ? 4 19.641 6.438 1 96.44 133 ALA B N 1
ATOM 2975 C CA . ALA B 1 133 ? 4.586 18.656 5.535 1 96.44 133 ALA B CA 1
ATOM 2976 C C . ALA B 1 133 ? 3.852 18.641 4.199 1 96.44 133 ALA B C 1
ATOM 2978 O O . ALA B 1 133 ? 4.34 18.062 3.223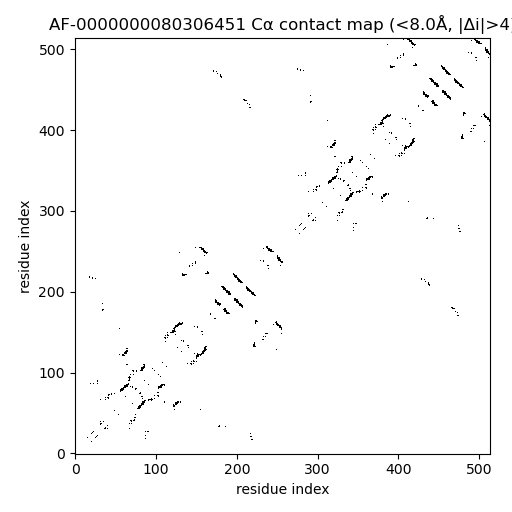 1 96.44 133 ALA B O 1
ATOM 2979 N N . HIS B 1 134 ? 2.719 19.25 4.09 1 94.5 134 HIS B N 1
ATOM 2980 C CA . HIS B 1 134 ? 1.91 19.234 2.875 1 94.5 134 HIS B CA 1
ATOM 2981 C C . HIS B 1 134 ? 2.277 20.406 1.956 1 94.5 134 HIS B C 1
ATOM 2983 O O . HIS B 1 134 ? 1.772 20.5 0.834 1 94.5 134 HIS B O 1
ATOM 2989 N N . LEU B 1 135 ? 3.135 21.266 2.434 1 95.31 135 LEU B N 1
ATOM 2990 C CA . LEU B 1 135 ? 3.645 22.281 1.525 1 95.31 135 LEU B CA 1
ATOM 2991 C C . LEU B 1 135 ? 4.465 21.656 0.406 1 95.31 135 LEU B C 1
ATOM 2993 O O . LEU B 1 135 ? 4.965 20.547 0.549 1 95.31 135 LEU B O 1
ATOM 2997 N N . GLY B 1 136 ? 4.645 22.344 -0.659 1 93.94 136 GLY B N 1
ATOM 2998 C CA . GLY B 1 136 ? 5.18 21.75 -1.876 1 93.94 136 GLY B CA 1
ATOM 2999 C C . GLY B 1 136 ? 6.688 21.594 -1.852 1 93.94 136 GLY B C 1
ATOM 3000 O O . GLY B 1 136 ? 7.227 20.656 -2.445 1 93.94 136 GLY B O 1
ATOM 3001 N N . THR B 1 137 ? 7.367 22.562 -1.195 1 96.31 137 THR B N 1
ATOM 3002 C CA . THR B 1 137 ? 8.828 22.562 -1.218 1 96.31 137 THR B CA 1
ATOM 3003 C C . THR B 1 137 ? 9.383 23.047 0.119 1 96.31 137 THR B C 1
ATOM 3005 O O . THR B 1 137 ? 8.688 23.719 0.883 1 96.31 137 THR B O 1
ATOM 3008 N N . PRO B 1 138 ? 10.641 22.656 0.338 1 97.62 138 PRO B N 1
ATOM 3009 C CA . PRO B 1 138 ? 11.289 23.219 1.525 1 97.62 138 PRO B CA 1
ATOM 3010 C C . PRO B 1 138 ? 11.305 24.734 1.534 1 97.62 138 PRO B C 1
ATOM 3012 O O . PRO B 1 138 ? 11.195 25.359 2.598 1 97.62 138 PRO B O 1
ATOM 3015 N N . ASP B 1 139 ? 11.398 25.312 0.372 1 98.06 139 ASP B N 1
ATOM 3016 C CA . ASP B 1 139 ? 11.375 26.766 0.277 1 98.06 139 ASP B CA 1
ATOM 3017 C C . ASP B 1 139 ? 10.039 27.328 0.766 1 98.06 139 ASP B C 1
ATOM 3019 O O . ASP B 1 139 ? 10 28.391 1.385 1 98.06 139 ASP B O 1
ATOM 3023 N N . GLU B 1 140 ? 9.023 26.641 0.518 1 97.69 140 GLU B N 1
ATOM 3024 C CA . GLU B 1 140 ? 7.715 27.078 0.988 1 97.69 140 GLU B CA 1
ATOM 3025 C C . GLU B 1 140 ? 7.605 26.969 2.506 1 97.69 140 GLU B C 1
ATOM 3027 O O . GLU B 1 140 ? 6.941 27.781 3.15 1 97.69 140 GLU B O 1
ATOM 3032 N N . VAL B 1 141 ? 8.266 25.953 3.025 1 98.5 141 VAL B N 1
ATOM 3033 C CA . VAL B 1 141 ? 8.312 25.828 4.48 1 98.5 141 VAL B CA 1
ATOM 3034 C C . VAL B 1 141 ? 9.047 27.031 5.074 1 98.5 141 VAL B C 1
ATOM 3036 O O . VAL B 1 141 ? 8.562 27.656 6.02 1 98.5 141 VAL B O 1
ATOM 3039 N N . ASP B 1 142 ? 10.133 27.344 4.492 1 98.69 142 ASP B N 1
ATOM 3040 C CA . ASP B 1 142 ? 10.906 28.5 4.941 1 98.69 142 ASP B CA 1
ATOM 3041 C C . ASP B 1 142 ? 10.094 29.781 4.832 1 98.69 142 ASP B C 1
ATOM 3043 O O . ASP B 1 142 ? 10.102 30.609 5.75 1 98.69 142 ASP B O 1
ATOM 3047 N N . ALA B 1 143 ? 9.422 29.906 3.752 1 98.62 143 ALA B N 1
ATOM 3048 C CA . ALA B 1 143 ? 8.586 31.078 3.531 1 98.62 143 ALA B CA 1
ATOM 3049 C C . ALA B 1 143 ? 7.465 31.172 4.566 1 98.62 143 ALA B C 1
ATOM 3051 O O . ALA B 1 143 ? 7.102 32.25 5.016 1 98.62 143 ALA B O 1
ATOM 3052 N N . LEU B 1 144 ? 6.906 30.047 4.875 1 98.69 144 LEU B N 1
ATOM 3053 C CA . LEU B 1 144 ? 5.859 30.031 5.891 1 98.69 144 LEU B CA 1
ATOM 3054 C C . LEU B 1 144 ? 6.406 30.484 7.242 1 98.69 144 LEU B C 1
ATOM 3056 O O . LEU B 1 144 ? 5.77 31.266 7.941 1 98.69 144 LEU B O 1
ATOM 3060 N N . LEU B 1 145 ? 7.586 30 7.582 1 98.69 145 LEU B N 1
ATOM 3061 C CA . LEU B 1 145 ? 8.227 30.391 8.836 1 98.69 145 LEU B CA 1
ATOM 3062 C C . LEU B 1 145 ? 8.5 31.891 8.859 1 98.69 145 LEU B C 1
ATOM 3064 O O . LEU B 1 145 ? 8.305 32.562 9.883 1 98.69 145 LEU B O 1
ATOM 3068 N N . ALA B 1 146 ? 8.93 32.438 7.738 1 98.31 146 ALA B N 1
ATOM 3069 C CA . ALA B 1 146 ? 9.117 33.875 7.617 1 98.31 146 ALA B CA 1
ATOM 3070 C C . ALA B 1 146 ? 7.805 34.625 7.832 1 98.31 146 ALA B C 1
ATOM 3072 O O . ALA B 1 146 ? 7.77 35.625 8.531 1 98.31 146 ALA B O 1
ATOM 3073 N N . GLY B 1 147 ? 6.789 34.062 7.18 1 98.38 147 GLY B N 1
ATOM 3074 C CA . GLY B 1 147 ? 5.469 34.656 7.355 1 98.38 147 GLY B CA 1
ATOM 3075 C C . GLY B 1 147 ? 4.992 34.625 8.797 1 98.38 147 GLY B C 1
ATOM 3076 O O . GLY B 1 147 ? 4.406 35.594 9.273 1 98.38 147 GLY B O 1
ATOM 3077 N N . ILE B 1 148 ? 5.215 33.562 9.469 1 98.56 148 ILE B N 1
ATOM 3078 C CA . ILE B 1 148 ? 4.855 33.438 10.875 1 98.56 148 ILE B CA 1
ATOM 3079 C C . ILE B 1 148 ? 5.59 34.5 11.688 1 98.56 148 ILE B C 1
ATOM 3081 O O . ILE B 1 148 ? 4.977 35.219 12.477 1 98.56 148 ILE B O 1
ATOM 3085 N N . ALA B 1 149 ? 6.875 34.656 11.461 1 97.88 149 ALA B N 1
ATOM 3086 C CA . ALA B 1 149 ? 7.691 35.625 12.188 1 97.88 149 ALA B CA 1
ATOM 3087 C C . ALA B 1 149 ? 7.172 37.062 11.977 1 97.88 149 ALA B C 1
ATOM 3089 O O . ALA B 1 149 ? 7.133 37.844 12.922 1 97.88 149 ALA B O 1
ATOM 3090 N N . GLN B 1 150 ? 6.742 37.281 10.781 1 97 150 GLN B N 1
ATOM 3091 C CA . GLN B 1 150 ? 6.301 38.625 10.43 1 97 150 GLN B CA 1
ATOM 3092 C C . GLN B 1 150 ? 4.91 38.938 10.984 1 97 150 GLN B C 1
ATOM 3094 O O . GLN B 1 150 ? 4.555 40.094 11.211 1 97 150 GLN B O 1
ATOM 3099 N N . THR B 1 151 ? 4.16 37.906 11.18 1 97.25 151 THR B N 1
ATOM 3100 C CA . THR B 1 151 ? 2.756 38.031 11.547 1 97.25 151 THR B CA 1
ATOM 3101 C C . THR B 1 151 ? 2.594 38.062 13.062 1 97.25 151 THR B C 1
ATOM 3103 O O . THR B 1 151 ? 1.673 38.688 13.586 1 97.25 151 THR B O 1
ATOM 3106 N N . LEU B 1 152 ? 3.469 37.438 13.773 1 97.56 152 LEU B N 1
ATOM 3107 C CA . LEU B 1 152 ? 3.342 37.312 15.227 1 97.56 152 LEU B CA 1
ATOM 3108 C C . LEU B 1 152 ? 3.555 38.656 15.898 1 97.56 152 LEU B C 1
ATOM 3110 O O . LEU B 1 152 ? 4.473 39.406 15.539 1 97.56 152 LEU B O 1
ATOM 3114 N N . ALA B 1 153 ? 2.619 39.062 16.844 1 95.94 153 ALA B N 1
ATOM 3115 C CA . ALA B 1 153 ? 2.834 40.188 17.734 1 95.94 153 ALA B CA 1
ATOM 3116 C C . ALA B 1 153 ? 4.016 39.938 18.672 1 95.94 153 ALA B C 1
ATOM 3118 O O . ALA B 1 153 ? 4.457 38.812 18.828 1 95.94 153 ALA B O 1
ATOM 3119 N N . PRO B 1 154 ? 4.375 41.125 19.312 1 91.38 154 PRO B N 1
ATOM 3120 C CA . PRO B 1 154 ? 5.387 40.906 20.344 1 91.38 154 PRO B CA 1
ATOM 3121 C C . PRO B 1 154 ? 4.926 39.906 21.406 1 91.38 154 PRO B C 1
ATOM 3123 O O . PRO B 1 154 ? 3.773 39.938 21.844 1 91.38 154 PRO B O 1
ATOM 3126 N N . SER B 1 155 ? 5.543 38.938 21.781 1 92.81 155 SER B N 1
ATOM 3127 C CA . SER B 1 155 ? 5.285 37.906 22.781 1 92.81 155 SER B CA 1
ATOM 3128 C C . SER B 1 155 ? 4.383 36.812 22.219 1 92.81 155 SER B C 1
ATOM 3130 O O . SER B 1 155 ? 3.941 35.906 22.953 1 92.81 155 SER B O 1
ATOM 3132 N N . GLY B 1 156 ? 3.963 37 20.906 1 97.25 156 GLY B N 1
ATOM 3133 C CA . GLY B 1 156 ? 3.172 35.938 20.281 1 97.25 156 GLY B CA 1
ATOM 3134 C C . GLY B 1 156 ? 3.922 34.625 20.125 1 97.25 156 GLY B C 1
ATOM 3135 O O . GLY B 1 156 ? 5.145 34.594 20.266 1 97.25 156 GLY B O 1
ATOM 3136 N N . ILE B 1 157 ? 3.148 33.562 19.938 1 98 157 ILE B N 1
ATOM 3137 C CA . ILE B 1 157 ? 3.775 32.281 19.781 1 98 157 ILE B CA 1
ATOM 3138 C C . ILE B 1 157 ? 3.176 31.547 18.578 1 98 157 ILE B C 1
ATOM 3140 O O . ILE B 1 157 ? 2.072 31.875 18.141 1 98 157 ILE B O 1
ATOM 3144 N N . ALA B 1 158 ? 3.932 30.641 18.094 1 98.62 158 ALA B N 1
ATOM 3145 C CA . ALA B 1 158 ? 3.422 29.703 17.094 1 98.62 158 ALA B CA 1
ATOM 3146 C C . ALA B 1 158 ? 3.615 28.25 17.547 1 98.62 158 ALA B C 1
ATOM 3148 O O . ALA B 1 158 ? 4.574 27.938 18.25 1 98.62 158 ALA B O 1
ATOM 3149 N N . LEU B 1 159 ? 2.713 27.422 17.188 1 98.56 159 LEU B N 1
ATOM 3150 C CA . LEU B 1 159 ? 2.824 25.984 17.438 1 98.56 159 LEU B CA 1
ATOM 3151 C C . LEU B 1 159 ? 2.801 25.219 16.125 1 98.56 159 LEU B C 1
ATOM 3153 O O . LEU B 1 159 ? 1.899 25.391 15.297 1 98.56 159 LEU B O 1
ATOM 3157 N N . LEU B 1 160 ? 3.795 24.406 15.906 1 98.69 160 LEU B N 1
ATOM 3158 C CA . LEU B 1 160 ? 3.896 23.5 14.766 1 98.69 160 LEU B CA 1
ATOM 3159 C C . LEU B 1 160 ? 3.814 22.047 15.211 1 98.69 160 LEU B C 1
ATOM 3161 O O . LEU B 1 160 ? 4.395 21.672 16.234 1 98.69 160 LEU B O 1
ATOM 3165 N N . SER B 1 161 ? 3.084 21.219 14.523 1 98.19 161 SER B N 1
ATOM 3166 C CA . SER B 1 161 ? 3.117 19.781 14.758 1 98.19 161 SER B CA 1
ATOM 3167 C C . SER B 1 161 ? 3.158 19.016 13.438 1 98.19 161 SER B C 1
ATOM 3169 O O . SER B 1 161 ? 2.416 19.328 12.508 1 98.19 161 SER B O 1
ATOM 3171 N N . TYR B 1 162 ? 4.062 18.109 13.305 1 97.12 162 TYR B N 1
ATOM 3172 C CA . TYR B 1 162 ? 4.238 17.312 12.102 1 97.12 162 TYR B CA 1
ATOM 3173 C C . TYR B 1 162 ? 4.965 16.016 12.406 1 97.12 162 TYR B C 1
ATOM 3175 O O . TYR B 1 162 ? 5.59 15.867 13.461 1 97.12 162 TYR B O 1
ATOM 3183 N N . ARG B 1 163 ? 4.789 15.016 11.57 1 94.25 163 ARG B N 1
ATOM 3184 C CA . ARG B 1 163 ? 5.527 13.766 11.688 1 94.25 163 ARG B CA 1
ATOM 3185 C C . ARG B 1 163 ? 6.938 13.898 11.117 1 94.25 163 ARG B C 1
ATOM 3187 O O . ARG B 1 163 ? 7.109 14.172 9.93 1 94.25 163 ARG B O 1
ATOM 3194 N N . PRO B 1 164 ? 7.898 13.719 11.953 1 93.06 164 PRO B N 1
ATOM 3195 C CA . PRO B 1 164 ? 9.266 13.883 11.453 1 93.06 164 PRO B CA 1
ATOM 3196 C C . PRO B 1 164 ? 9.688 12.75 10.523 1 93.06 164 PRO B C 1
ATOM 3198 O O . PRO B 1 164 ? 9.102 11.664 10.555 1 93.06 164 PRO B O 1
ATOM 3201 N N . ARG B 1 165 ? 10.672 13.086 9.75 1 88.56 165 ARG B N 1
ATOM 3202 C CA . ARG B 1 165 ? 11.281 12.07 8.898 1 88.56 165 ARG B CA 1
ATOM 3203 C C . ARG B 1 165 ? 11.703 10.852 9.703 1 88.56 165 ARG B C 1
ATOM 3205 O O . ARG B 1 165 ? 12.312 10.984 10.773 1 88.56 165 ARG B O 1
ATOM 3212 N N . ARG B 1 166 ? 11.227 9.75 9.273 1 82.44 166 ARG B N 1
ATOM 3213 C CA . ARG B 1 166 ? 11.617 8.523 9.961 1 82.44 166 ARG B CA 1
ATOM 3214 C C . ARG B 1 166 ? 12.055 7.453 8.961 1 82.44 166 ARG B C 1
ATOM 3216 O O . ARG B 1 166 ? 11.602 7.445 7.816 1 82.44 166 ARG B O 1
ATOM 3223 N N . GLU B 1 167 ? 13.008 6.727 9.438 1 86.12 167 GLU B N 1
ATOM 3224 C CA . GLU B 1 167 ? 13.367 5.512 8.711 1 86.12 167 GLU B CA 1
ATOM 3225 C C . GLU B 1 167 ? 12.594 4.305 9.227 1 86.12 167 GLU B C 1
ATOM 3227 O O . GLU B 1 167 ? 12.344 4.191 10.43 1 86.12 167 GLU B O 1
ATOM 3232 N N . PHE B 1 168 ? 12.18 3.531 8.336 1 89.5 168 PHE B N 1
ATOM 3233 C CA . PHE B 1 168 ? 11.422 2.348 8.719 1 89.5 168 PHE B CA 1
ATOM 3234 C C . PHE B 1 168 ? 12.359 1.205 9.102 1 89.5 168 PHE B C 1
ATOM 3236 O O . PHE B 1 168 ? 13.305 0.903 8.367 1 89.5 168 PHE B O 1
ATOM 3243 N N . ALA B 1 169 ? 12.078 0.651 10.258 1 87.12 169 ALA B N 1
ATOM 3244 C CA . ALA B 1 169 ? 12.891 -0.486 10.688 1 87.12 169 ALA B CA 1
ATOM 3245 C C . ALA B 1 169 ? 12.688 -1.684 9.766 1 87.12 169 ALA B C 1
ATOM 3247 O O . ALA B 1 169 ? 13.641 -2.373 9.414 1 87.12 169 ALA B O 1
ATOM 3248 N N . ARG B 1 170 ? 11.453 -1.999 9.422 1 90.81 170 ARG B N 1
ATOM 3249 C CA . ARG B 1 170 ? 11.062 -3.029 8.469 1 90.81 170 ARG B CA 1
ATOM 3250 C C . ARG B 1 170 ? 10.242 -2.434 7.328 1 90.81 170 ARG B C 1
ATOM 3252 O O . ARG B 1 170 ? 9.508 -1.46 7.523 1 90.81 170 ARG B O 1
ATOM 3259 N N . PRO B 1 171 ? 10.406 -3.01 6.176 1 90.62 171 PRO B N 1
ATOM 3260 C CA . PRO B 1 171 ? 9.633 -2.48 5.047 1 90.62 171 PRO B CA 1
ATOM 3261 C C . PRO B 1 171 ? 8.125 -2.49 5.301 1 90.62 171 PRO B C 1
ATOM 3263 O O . PRO B 1 171 ? 7.41 -1.614 4.816 1 90.62 171 PRO B O 1
ATOM 3266 N N . GLU B 1 172 ? 7.664 -3.391 6.117 1 92.06 172 GLU B N 1
ATOM 3267 C CA . GLU B 1 172 ? 6.238 -3.518 6.395 1 92.06 172 GLU B CA 1
ATOM 3268 C C . GLU B 1 172 ? 5.734 -2.354 7.242 1 92.06 172 GLU B C 1
ATOM 3270 O O . GLU B 1 172 ? 4.535 -2.068 7.266 1 92.06 172 GLU B O 1
ATOM 3275 N N . ASP B 1 173 ? 6.652 -1.681 7.91 1 93.69 173 ASP B N 1
ATOM 3276 C CA . ASP B 1 173 ? 6.277 -0.571 8.781 1 93.69 173 ASP B CA 1
ATOM 3277 C C . ASP B 1 173 ? 5.754 0.612 7.969 1 93.69 173 ASP B C 1
ATOM 3279 O O . ASP B 1 173 ? 5.152 1.533 8.523 1 93.69 173 ASP B O 1
ATOM 3283 N N . ARG B 1 174 ? 5.883 0.526 6.664 1 95.69 174 ARG B N 1
ATOM 3284 C CA . ARG B 1 174 ? 5.387 1.573 5.773 1 95.69 174 ARG B CA 1
ATOM 3285 C C . ARG B 1 174 ? 3.867 1.526 5.664 1 95.69 174 ARG B C 1
ATOM 3287 O O . ARG B 1 174 ? 3.248 2.459 5.148 1 95.69 174 ARG B O 1
ATOM 3294 N N . PHE B 1 175 ? 3.318 0.384 6.055 1 96.88 175 PHE B N 1
ATOM 3295 C CA . PHE B 1 175 ? 1.87 0.211 6.02 1 96.88 175 PHE B CA 1
ATOM 3296 C C . PHE B 1 175 ? 1.254 0.521 7.379 1 96.88 175 PHE B C 1
ATOM 3298 O O . PHE B 1 175 ? 1.626 -0.083 8.391 1 96.88 175 PHE B O 1
ATOM 3305 N N . VAL B 1 176 ? 0.324 1.487 7.383 1 96.38 176 VAL B N 1
ATOM 3306 C CA . VAL B 1 176 ? -0.25 1.939 8.641 1 96.38 176 VAL B CA 1
ATOM 3307 C C . VAL B 1 176 ? -1.772 1.828 8.586 1 96.38 176 VAL B C 1
ATOM 3309 O O . VAL B 1 176 ? -2.416 2.439 7.734 1 96.38 176 VAL B O 1
ATOM 3312 N N . LEU B 1 177 ? -2.326 0.979 9.391 1 97.5 177 LEU B N 1
ATOM 3313 C CA . LEU B 1 177 ? -3.773 0.995 9.562 1 97.5 177 LEU B CA 1
ATOM 3314 C C . LEU B 1 177 ? -4.223 2.264 10.281 1 97.5 177 LEU B C 1
ATOM 3316 O O . LEU B 1 177 ? -3.986 2.422 11.477 1 97.5 177 LEU B O 1
ATOM 3320 N N . VAL B 1 178 ? -4.887 3.168 9.578 1 96 178 VAL B N 1
ATOM 3321 C CA . VAL B 1 178 ? -5.25 4.473 10.117 1 96 178 VAL B CA 1
ATOM 3322 C C . VAL B 1 178 ? -6.5 4.344 10.992 1 96 178 VAL B C 1
ATOM 3324 O O . VAL B 1 178 ? -6.516 4.793 12.133 1 96 178 VAL B O 1
ATOM 3327 N N . ARG B 1 179 ? -7.5 3.75 10.383 1 95.38 179 ARG B N 1
ATOM 3328 C CA . ARG B 1 179 ? -8.766 3.549 11.094 1 95.38 179 ARG B CA 1
ATOM 3329 C C . ARG B 1 179 ? -9.609 2.482 10.398 1 95.38 179 ARG B C 1
ATOM 3331 O O . ARG B 1 179 ? -9.555 2.332 9.18 1 95.38 179 ARG B O 1
ATOM 3338 N N . ALA B 1 180 ? -10.398 1.743 11.211 1 96.06 180 ALA B N 1
ATOM 3339 C CA . ALA B 1 180 ? -11.344 0.77 10.672 1 96.06 180 ALA B CA 1
ATOM 3340 C C . ALA B 1 180 ? -12.594 0.685 11.539 1 96.06 180 ALA B C 1
ATOM 3342 O O . ALA B 1 180 ? -12.516 0.774 12.766 1 96.06 180 ALA B O 1
ATOM 3343 N N . ASP B 1 181 ? -13.695 0.634 10.867 1 92.25 181 ASP B N 1
ATOM 3344 C CA . ASP B 1 181 ? -14.961 0.266 11.508 1 92.25 181 ASP B CA 1
ATOM 3345 C C . ASP B 1 181 ? -15.781 -0.649 10.602 1 92.25 181 ASP B C 1
ATOM 3347 O O . ASP B 1 181 ? -15.25 -1.261 9.672 1 92.25 181 ASP B O 1
ATOM 3351 N N . ALA B 1 182 ? -17.031 -0.842 10.883 1 89.81 182 ALA B N 1
ATOM 3352 C CA . ALA B 1 182 ? -17.859 -1.808 10.172 1 89.81 182 ALA B CA 1
ATOM 3353 C C . ALA B 1 182 ? -18.047 -1.387 8.711 1 89.81 182 ALA B C 1
ATOM 3355 O O . ALA B 1 182 ? -18.328 -2.225 7.852 1 89.81 182 ALA B O 1
ATOM 3356 N N . ARG B 1 183 ? -17.812 -0.119 8.414 1 91.25 183 ARG B N 1
ATOM 3357 C CA . ARG B 1 183 ? -18.188 0.376 7.09 1 91.25 183 ARG B CA 1
ATOM 3358 C C . ARG B 1 183 ? -16.953 0.708 6.262 1 91.25 183 ARG B C 1
ATOM 3360 O O . ARG B 1 183 ? -17.016 0.728 5.031 1 91.25 183 ARG B O 1
ATOM 3367 N N . ARG B 1 184 ? -15.852 0.982 6.988 1 94.38 184 ARG B N 1
ATOM 3368 C CA . ARG B 1 184 ? -14.695 1.482 6.25 1 94.38 184 ARG B CA 1
ATOM 3369 C C . ARG B 1 184 ? -13.391 0.992 6.875 1 94.38 184 ARG B C 1
ATOM 3371 O O . ARG B 1 184 ? -13.32 0.766 8.086 1 94.38 184 ARG B O 1
ATOM 3378 N N . THR B 1 185 ? -12.391 0.767 6.07 1 96.88 185 THR B N 1
ATOM 3379 C CA . THR B 1 185 ? -11.008 0.544 6.469 1 96.88 185 THR B CA 1
ATOM 3380 C C . THR B 1 185 ? -10.07 1.46 5.691 1 96.88 185 THR B C 1
ATOM 3382 O O . THR B 1 185 ? -10.078 1.465 4.461 1 96.88 185 THR B O 1
ATOM 3385 N N . LEU B 1 186 ? -9.336 2.285 6.395 1 96.81 186 LEU B N 1
ATOM 3386 C CA . LEU B 1 186 ? -8.375 3.188 5.77 1 96.81 186 LEU B CA 1
ATOM 3387 C C . LEU B 1 186 ? -6.945 2.795 6.125 1 96.81 186 LEU B C 1
ATOM 3389 O O . LEU B 1 186 ? -6.59 2.734 7.305 1 96.81 186 LEU B O 1
ATOM 3393 N N . THR B 1 187 ? -6.164 2.475 5.113 1 97.88 187 THR B N 1
ATOM 3394 C CA . THR B 1 187 ? -4.746 2.158 5.262 1 97.88 187 THR B CA 1
ATOM 3395 C C . THR B 1 187 ? -3.889 3.16 4.496 1 97.88 187 THR B C 1
ATOM 3397 O O . THR B 1 187 ? -4.215 3.531 3.367 1 97.88 187 THR B O 1
ATOM 3400 N N . CYS B 1 188 ? -2.861 3.615 5.145 1 96.38 188 CYS B N 1
ATOM 3401 C CA . CYS B 1 188 ? -1.89 4.484 4.488 1 96.38 188 CYS B CA 1
ATOM 3402 C C . CYS B 1 188 ? -0.611 3.721 4.164 1 96.38 188 CYS B C 1
ATOM 3404 O O . CYS B 1 188 ? -0.123 2.939 4.98 1 96.38 188 CYS B O 1
ATOM 3406 N N . VAL B 1 189 ? -0.17 3.898 2.979 1 96.62 189 VAL B N 1
ATOM 3407 C CA . VAL B 1 189 ? 1.099 3.32 2.551 1 96.62 189 VAL B CA 1
ATOM 3408 C C . VAL B 1 189 ? 2.104 4.434 2.262 1 96.62 189 VAL B C 1
ATOM 3410 O O . VAL B 1 189 ? 1.867 5.281 1.397 1 96.62 189 VAL B O 1
ATOM 3413 N N . LEU B 1 190 ? 3.215 4.375 2.959 1 96.12 190 LEU B N 1
ATOM 3414 C CA . LEU B 1 190 ? 4.254 5.391 2.822 1 96.12 190 LEU B CA 1
ATOM 3415 C C . LEU B 1 190 ? 5.367 4.902 1.899 1 96.12 190 LEU B C 1
ATOM 3417 O O . LEU B 1 190 ? 5.91 3.812 2.092 1 96.12 190 LEU B O 1
ATOM 3421 N N . GLU B 1 191 ? 5.684 5.691 0.893 1 93.94 191 GLU B N 1
ATOM 3422 C CA . GLU B 1 191 ? 6.723 5.359 -0.074 1 93.94 191 GLU B CA 1
ATOM 3423 C C . GLU B 1 191 ? 7.758 6.48 -0.177 1 93.94 191 GLU B C 1
ATOM 3425 O O . GLU B 1 191 ? 7.551 7.461 -0.896 1 93.94 191 GLU B O 1
ATOM 3430 N N . PRO B 1 192 ? 8.875 6.27 0.495 1 93.88 192 PRO B N 1
ATOM 3431 C CA . PRO B 1 192 ? 9.922 7.285 0.344 1 93.88 192 PRO B CA 1
ATOM 3432 C C . PRO B 1 192 ? 10.391 7.438 -1.101 1 93.88 192 PRO B C 1
ATOM 3434 O O . PRO B 1 192 ? 10.648 6.438 -1.777 1 93.88 192 PRO B O 1
ATOM 3437 N N . ILE B 1 193 ? 10.414 8.656 -1.599 1 93.62 193 ILE B N 1
ATOM 3438 C CA . ILE B 1 193 ? 10.938 8.977 -2.924 1 93.62 193 ILE B CA 1
ATOM 3439 C C . ILE B 1 193 ? 12.422 9.305 -2.828 1 93.62 193 ILE B C 1
ATOM 3441 O O . ILE B 1 193 ? 13.234 8.75 -3.568 1 93.62 193 ILE B O 1
ATOM 3445 N N . ASP B 1 194 ? 12.773 10.195 -1.941 1 94.12 194 ASP B N 1
ATOM 3446 C CA . ASP B 1 194 ? 14.141 10.586 -1.615 1 94.12 194 ASP B CA 1
ATOM 3447 C C . ASP B 1 194 ? 14.227 11.188 -0.212 1 94.12 194 ASP B C 1
ATOM 3449 O O . ASP B 1 194 ? 13.352 10.945 0.622 1 94.12 194 ASP B O 1
ATOM 3453 N N . GLU B 1 195 ? 15.242 11.883 0.066 1 93.94 195 GLU B N 1
ATOM 3454 C CA . GLU B 1 195 ? 15.438 12.406 1.413 1 93.94 195 GLU B CA 1
ATOM 3455 C C . GLU B 1 195 ? 14.469 13.555 1.704 1 93.94 195 GLU B C 1
ATOM 3457 O O . GLU B 1 195 ? 14.227 13.891 2.865 1 93.94 195 GLU B O 1
ATOM 3462 N N . THR B 1 196 ? 13.867 14.164 0.656 1 96.19 196 THR B N 1
ATOM 3463 C CA . THR B 1 196 ? 13.07 15.375 0.798 1 96.19 196 THR B CA 1
ATOM 3464 C C . THR B 1 196 ? 11.578 15.047 0.744 1 96.19 196 THR B C 1
ATOM 3466 O O . THR B 1 196 ? 10.766 15.711 1.393 1 96.19 196 THR B O 1
ATOM 3469 N N . TYR B 1 197 ? 11.25 14 -0.086 1 96.38 197 TYR B N 1
ATOM 3470 C CA . TYR B 1 197 ? 9.844 13.766 -0.369 1 96.38 197 TYR B CA 1
ATOM 3471 C C . TYR B 1 197 ? 9.469 12.305 -0.11 1 96.38 197 TYR B C 1
ATOM 3473 O O . TYR B 1 197 ? 10.32 11.422 -0.194 1 96.38 197 TYR B O 1
ATOM 3481 N N . GLN B 1 198 ? 8.242 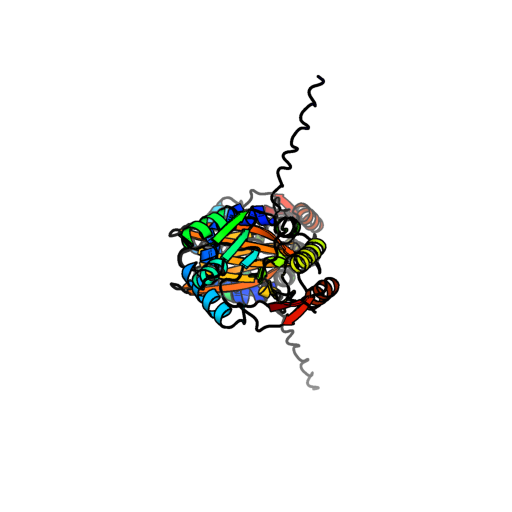12.07 0.199 1 95.06 198 GLN B N 1
ATOM 3482 C CA . GLN B 1 198 ? 7.633 10.75 0.19 1 95.06 198 GLN B CA 1
ATOM 3483 C C . GLN B 1 198 ? 6.223 10.797 -0.394 1 95.06 198 GLN B C 1
ATOM 3485 O O . GLN B 1 198 ? 5.555 11.828 -0.333 1 95.06 198 GLN B O 1
ATOM 3490 N N . ARG B 1 199 ? 5.855 9.758 -0.968 1 94.19 199 ARG B N 1
ATOM 3491 C CA . ARG B 1 199 ? 4.48 9.594 -1.433 1 94.19 199 ARG B CA 1
ATOM 3492 C C . ARG B 1 199 ? 3.637 8.859 -0.399 1 94.19 199 ARG B C 1
ATOM 3494 O O . ARG B 1 199 ? 4.09 7.875 0.195 1 94.19 199 ARG B O 1
ATOM 3501 N N . VAL B 1 200 ? 2.49 9.375 -0.128 1 94.06 200 VAL B N 1
ATOM 3502 C CA . VAL B 1 200 ? 1.52 8.734 0.753 1 94.06 200 VAL B CA 1
ATOM 3503 C C . VAL B 1 200 ? 0.326 8.25 -0.062 1 94.06 200 VAL B C 1
ATOM 3505 O O . VAL B 1 200 ? -0.277 9.016 -0.815 1 94.06 200 VAL B O 1
ATOM 3508 N N . TRP B 1 201 ? 0.072 7.004 0.046 1 94.56 201 TRP B N 1
ATOM 3509 C CA . TRP B 1 201 ? -1.116 6.434 -0.581 1 94.56 201 TRP B CA 1
ATOM 3510 C C . TRP B 1 201 ? -2.188 6.129 0.46 1 94.56 201 TRP B C 1
ATOM 3512 O O . TRP B 1 201 ? -1.923 5.449 1.454 1 94.56 201 TRP B O 1
ATOM 3522 N N . ASP B 1 202 ? -3.334 6.664 0.264 1 94.5 202 ASP B N 1
ATOM 3523 C CA . ASP B 1 202 ? -4.5 6.301 1.063 1 94.5 202 ASP B CA 1
ATOM 3524 C C . ASP B 1 202 ? -5.34 5.238 0.357 1 94.5 202 ASP B C 1
ATOM 3526 O O . ASP B 1 202 ? -5.844 5.473 -0.744 1 94.5 202 ASP B O 1
ATOM 3530 N N . VAL B 1 203 ? -5.453 4.109 0.965 1 96.75 203 VAL B N 1
ATOM 3531 C CA . VAL B 1 203 ? -6.266 3.008 0.459 1 96.75 203 VAL B CA 1
ATOM 3532 C C . VAL B 1 203 ? -7.527 2.865 1.304 1 96.75 203 VAL B C 1
ATOM 3534 O O . VAL B 1 203 ? -7.469 2.42 2.451 1 96.75 203 VAL B O 1
ATOM 3537 N N . LEU B 1 204 ? -8.641 3.268 0.684 1 96.31 204 LEU B N 1
ATOM 3538 C CA . LEU B 1 204 ? -9.922 3.238 1.389 1 96.31 204 LEU B CA 1
ATOM 3539 C C . LEU B 1 204 ? -10.781 2.082 0.899 1 96.31 204 LEU B C 1
ATOM 3541 O O . LEU B 1 204 ? -11.078 1.984 -0.294 1 96.31 204 LEU B O 1
ATOM 3545 N N . HIS B 1 205 ? -11.102 1.161 1.801 1 97.06 205 HIS B N 1
ATOM 3546 C CA . HIS B 1 205 ? -12.102 0.137 1.521 1 97.06 205 HIS B CA 1
ATOM 3547 C C . HIS B 1 205 ? -13.453 0.509 2.121 1 97.06 205 HIS B C 1
ATOM 3549 O O . HIS B 1 205 ? -13.539 0.876 3.297 1 97.06 205 HIS B O 1
ATOM 3555 N N . GLU B 1 206 ? -14.445 0.498 1.357 1 94.88 206 GLU B N 1
ATOM 3556 C CA . GLU B 1 206 ? -15.82 0.678 1.824 1 94.88 206 GLU B CA 1
ATOM 3557 C C . GLU B 1 206 ? -16.625 -0.614 1.693 1 94.88 206 GLU B C 1
ATOM 3559 O O . GLU B 1 206 ? -16.672 -1.207 0.615 1 94.88 206 GLU B O 1
ATOM 3564 N N . HIS B 1 207 ? -17.219 -0.951 2.828 1 93.19 207 HIS B N 1
ATOM 3565 C CA . HIS B 1 207 ? -17.922 -2.229 2.93 1 93.19 207 HIS B CA 1
ATOM 3566 C C . HIS B 1 207 ? -19.422 -2.031 2.918 1 93.19 207 HIS B C 1
ATOM 3568 O O . HIS B 1 207 ? -19.969 -1.264 3.721 1 93.19 207 HIS B O 1
ATOM 3574 N N . GLU B 1 208 ? -20.031 -2.611 1.993 1 89.19 208 GLU B N 1
ATOM 3575 C CA . GLU B 1 208 ? -21.484 -2.652 1.922 1 89.19 208 GLU B CA 1
ATOM 3576 C C . GLU B 1 208 ? -22 -4.09 1.825 1 89.19 208 GLU B C 1
ATOM 3578 O O . GLU B 1 208 ? -22.188 -4.609 0.726 1 89.19 208 GLU B O 1
ATOM 3583 N N . GLY B 1 209 ? -22.375 -4.641 2.965 1 80.75 209 GLY B N 1
ATOM 3584 C CA . GLY B 1 209 ? -22.703 -6.055 2.955 1 80.75 209 GLY B CA 1
ATOM 3585 C C . GLY B 1 209 ? -21.562 -6.934 2.484 1 80.75 209 GLY B C 1
ATOM 3586 O O . GLY B 1 209 ? -20.484 -6.91 3.064 1 80.75 209 GLY B O 1
ATOM 3587 N N . GLU B 1 210 ? -21.828 -7.617 1.378 1 81.31 210 GLU B N 1
ATOM 3588 C CA . GLU B 1 210 ? -20.812 -8.523 0.857 1 81.31 210 GLU B CA 1
ATOM 3589 C C . GLU B 1 210 ? -19.953 -7.844 -0.201 1 81.31 210 GLU B C 1
ATOM 3591 O O . GLU B 1 210 ? -18.984 -8.438 -0.706 1 81.31 210 GLU B O 1
ATOM 3596 N N . ARG B 1 211 ? -20.328 -6.629 -0.407 1 91 211 ARG B N 1
ATOM 3597 C CA . ARG B 1 211 ? -19.609 -5.891 -1.438 1 91 211 ARG B CA 1
ATOM 3598 C C . ARG B 1 211 ? -18.594 -4.934 -0.819 1 91 211 ARG B C 1
ATOM 3600 O O . ARG B 1 211 ? -18.891 -4.25 0.161 1 91 211 ARG B O 1
ATOM 3607 N N . THR B 1 212 ? -17.375 -5.016 -1.282 1 96 212 THR B N 1
ATOM 3608 C CA . THR B 1 212 ? -16.328 -4.086 -0.874 1 96 212 THR B CA 1
ATOM 3609 C C . THR B 1 212 ? -15.742 -3.365 -2.086 1 96 212 THR B C 1
ATOM 3611 O O . THR B 1 212 ? -15.469 -3.99 -3.109 1 96 212 THR B O 1
ATOM 3614 N N . THR B 1 213 ? -15.672 -2.082 -2.014 1 96.19 213 THR B N 1
ATOM 3615 C CA . THR B 1 213 ? -15 -1.292 -3.035 1 96.19 213 THR B CA 1
ATOM 3616 C C . THR B 1 213 ? -13.719 -0.673 -2.479 1 96.19 213 THR B C 1
ATOM 3618 O O . THR B 1 213 ? -13.562 -0.546 -1.263 1 96.19 213 THR B O 1
ATOM 3621 N N . MET B 1 214 ? -12.766 -0.417 -3.355 1 96.12 214 MET B N 1
ATOM 3622 C CA . MET B 1 214 ? -11.484 0.165 -2.963 1 96.12 214 MET B CA 1
ATOM 3623 C C . MET B 1 214 ? -11.203 1.441 -3.748 1 96.12 214 MET B C 1
ATOM 3625 O O . MET B 1 214 ? -11.375 1.476 -4.969 1 96.12 214 MET B O 1
ATOM 3629 N N . ARG B 1 215 ? -10.875 2.465 -3.082 1 93.25 215 ARG B N 1
ATOM 3630 C CA . ARG B 1 215 ? -10.398 3.703 -3.689 1 93.25 215 ARG B CA 1
ATOM 3631 C C . ARG B 1 215 ? -8.984 4.039 -3.219 1 93.25 215 ARG B C 1
ATOM 3633 O O . ARG B 1 215 ? -8.672 3.908 -2.033 1 93.25 215 ARG B O 1
ATOM 3640 N N . VAL B 1 216 ? -8.125 4.379 -4.168 1 94.06 216 VAL B N 1
ATOM 3641 C CA . VAL B 1 216 ? -6.738 4.711 -3.857 1 94.06 216 VAL B CA 1
ATOM 3642 C C . VAL B 1 216 ? -6.422 6.125 -4.344 1 94.06 216 VAL B C 1
ATOM 3644 O O . VAL B 1 216 ? -6.797 6.5 -5.457 1 94.06 216 VAL B O 1
ATOM 3647 N N . SER B 1 217 ? -5.828 6.879 -3.473 1 90.81 217 SER B N 1
ATOM 3648 C CA . SER B 1 217 ? -5.34 8.203 -3.838 1 90.81 217 SER B CA 1
ATOM 3649 C C . SER B 1 217 ? -4.004 8.508 -3.168 1 90.81 217 SER B C 1
ATOM 3651 O O . SER B 1 217 ? -3.727 8.008 -2.074 1 90.81 217 SER B O 1
ATOM 3653 N N . GLY B 1 218 ? -3.209 9.258 -3.898 1 90.19 218 GLY B N 1
ATOM 3654 C CA . GLY B 1 218 ? -1.883 9.531 -3.371 1 90.19 218 GLY B CA 1
ATOM 3655 C C . GLY B 1 218 ? -1.501 11 -3.455 1 90.19 218 GLY B C 1
ATOM 3656 O O . GLY B 1 218 ? -2.09 11.758 -4.23 1 90.19 218 GLY B O 1
ATOM 3657 N N . TYR B 1 219 ? -0.581 11.383 -2.631 1 89.81 219 TYR B N 1
ATOM 3658 C CA . TYR B 1 219 ? -0.024 12.734 -2.648 1 89.81 219 TYR B CA 1
ATOM 3659 C C . TYR B 1 219 ? 1.432 12.727 -2.197 1 89.81 219 TYR B C 1
ATOM 3661 O O . TYR B 1 219 ? 1.885 11.773 -1.554 1 89.81 219 TYR B O 1
ATOM 3669 N N . ARG B 1 220 ? 2.09 13.672 -2.637 1 92.81 220 ARG B N 1
ATOM 3670 C CA . ARG B 1 220 ? 3.473 13.859 -2.213 1 92.81 220 ARG B CA 1
ATOM 3671 C C . ARG B 1 220 ? 3.557 14.789 -1.007 1 92.81 220 ARG B C 1
ATOM 3673 O O . ARG B 1 220 ? 2.85 15.797 -0.945 1 92.81 220 ARG B O 1
ATOM 3680 N N . LYS B 1 221 ? 4.383 14.453 -0.059 1 94.5 221 LYS B N 1
ATOM 3681 C CA . LYS B 1 221 ? 4.605 15.367 1.059 1 94.5 221 LYS B CA 1
ATOM 3682 C C . LYS B 1 221 ? 6.082 15.438 1.431 1 94.5 221 LYS B C 1
ATOM 3684 O O . LYS B 1 221 ? 6.879 14.609 0.985 1 94.5 221 LYS B O 1
ATOM 3689 N N . LEU B 1 222 ? 6.402 16.406 2.215 1 96.62 222 LEU B N 1
ATOM 3690 C CA . LEU B 1 222 ? 7.781 16.641 2.631 1 96.62 222 LEU B CA 1
ATOM 3691 C C . LEU B 1 222 ? 8.148 15.742 3.805 1 96.62 222 LEU B C 1
ATOM 3693 O O . LEU B 1 222 ? 7.324 15.484 4.684 1 96.62 222 LEU B O 1
ATOM 3697 N N . ARG B 1 223 ? 9.352 15.266 3.76 1 96.62 223 ARG B N 1
ATOM 3698 C CA . ARG B 1 223 ? 9.977 14.648 4.926 1 96.62 223 ARG B CA 1
ATOM 3699 C C . ARG B 1 223 ? 10.758 15.672 5.734 1 96.62 223 ARG B C 1
ATOM 3701 O O . ARG B 1 223 ? 11.867 16.062 5.359 1 96.62 223 ARG B O 1
ATOM 3708 N N . LEU B 1 224 ? 10.227 16.031 6.863 1 97.44 224 LEU B N 1
ATOM 3709 C CA . LEU B 1 224 ? 10.75 17.188 7.582 1 97.44 224 LEU B CA 1
ATOM 3710 C C . LEU B 1 224 ? 11.664 16.75 8.719 1 97.44 224 LEU B C 1
ATOM 3712 O O . LEU B 1 224 ? 11.398 15.75 9.383 1 97.44 224 LEU B O 1
ATOM 3716 N N . ASP B 1 225 ? 12.695 17.516 8.906 1 96.94 225 ASP B N 1
ATOM 3717 C CA . ASP B 1 225 ? 13.633 17.359 10.023 1 96.94 225 ASP B CA 1
ATOM 3718 C C . ASP B 1 225 ? 13.445 18.484 11.047 1 96.94 225 ASP B C 1
ATOM 3720 O O . ASP B 1 225 ? 13.688 19.656 10.75 1 96.94 225 ASP B O 1
ATOM 3724 N N . PRO B 1 226 ? 13.125 18.109 12.312 1 97.44 226 PRO B N 1
ATOM 3725 C CA . PRO B 1 226 ? 12.883 19.141 13.328 1 97.44 226 PRO B CA 1
ATOM 3726 C C . PRO B 1 226 ? 14.086 20.062 13.531 1 97.44 226 PRO B C 1
ATOM 3728 O O . PRO B 1 226 ? 13.914 21.25 13.805 1 97.44 226 PRO B O 1
ATOM 3731 N N . ALA B 1 227 ? 15.258 19.5 13.398 1 97.5 227 ALA B N 1
ATOM 3732 C CA . ALA B 1 227 ? 16.453 20.328 13.539 1 97.5 227 ALA B CA 1
ATOM 3733 C C . ALA B 1 227 ? 16.547 21.359 12.422 1 97.5 227 ALA B C 1
ATOM 3735 O O . ALA B 1 227 ? 16.922 22.516 12.656 1 97.5 227 ALA B O 1
ATOM 3736 N N . TRP B 1 228 ? 16.172 20.938 11.297 1 98.19 228 TRP B N 1
ATOM 3737 C CA . TRP B 1 228 ? 16.188 21.859 10.172 1 98.19 228 TRP B CA 1
ATOM 3738 C C . TRP B 1 228 ? 15.125 22.953 10.352 1 98.19 228 TRP B C 1
ATOM 3740 O O . TRP B 1 228 ? 15.383 24.125 10.078 1 98.19 228 TRP B O 1
ATOM 3750 N N . ILE B 1 229 ? 13.945 22.609 10.812 1 98.56 229 ILE B N 1
ATOM 3751 C CA . ILE B 1 229 ? 12.875 23.562 11.07 1 98.56 229 ILE B CA 1
ATOM 3752 C C . ILE B 1 229 ? 13.336 24.609 12.094 1 98.56 229 ILE B C 1
ATOM 3754 O O . ILE B 1 229 ? 13.141 25.812 11.898 1 98.56 229 ILE B O 1
ATOM 3758 N N . ALA B 1 230 ? 13.984 24.156 13.109 1 98.44 230 ALA B N 1
ATOM 3759 C CA . ALA B 1 230 ? 14.477 25.047 14.156 1 98.44 230 ALA B CA 1
ATOM 3760 C C . ALA B 1 230 ? 15.523 26.016 13.602 1 98.44 230 ALA B C 1
ATOM 3762 O O . ALA B 1 230 ? 15.516 27.203 13.938 1 98.44 230 ALA B O 1
ATOM 3763 N N . GLU B 1 231 ? 16.375 25.469 12.797 1 98.56 231 GLU B N 1
ATOM 3764 C CA . GLU B 1 231 ? 17.422 26.297 12.188 1 98.56 231 GLU B CA 1
ATOM 3765 C C . GLU B 1 231 ? 16.812 27.375 11.305 1 98.56 231 GLU B C 1
ATOM 3767 O O . GLU B 1 231 ? 17.219 28.547 11.367 1 98.56 231 GLU B O 1
ATOM 3772 N N . ARG B 1 232 ? 15.812 26.984 10.516 1 98.5 232 ARG B N 1
ATOM 3773 C CA . ARG B 1 232 ? 15.164 27.953 9.641 1 98.5 232 ARG B CA 1
ATOM 3774 C C . ARG B 1 232 ? 14.391 29 10.445 1 98.5 232 ARG B C 1
ATOM 3776 O O . ARG B 1 232 ? 14.391 30.188 10.102 1 98.5 232 ARG B O 1
ATOM 3783 N N . ALA B 1 233 ? 13.695 28.578 11.469 1 98.62 233 ALA B N 1
ATOM 3784 C CA . ALA B 1 233 ? 13 29.516 12.352 1 98.62 233 ALA B CA 1
ATOM 3785 C C . ALA B 1 233 ? 13.969 30.531 12.945 1 98.62 233 ALA B C 1
ATOM 3787 O O . ALA B 1 233 ? 13.672 31.734 12.977 1 98.62 233 ALA B O 1
ATOM 3788 N N . ARG B 1 234 ? 15.156 30.078 13.359 1 98.25 234 ARG B N 1
ATOM 3789 C CA . ARG B 1 234 ? 16.172 30.938 13.945 1 98.25 234 ARG B CA 1
ATOM 3790 C C . ARG B 1 234 ? 16.625 32 12.945 1 98.25 234 ARG B C 1
ATOM 3792 O O . ARG B 1 234 ? 16.828 33.156 13.312 1 98.25 234 ARG B O 1
ATOM 3799 N N . ALA B 1 235 ? 16.703 31.578 11.766 1 98.31 235 ALA B N 1
ATOM 3800 C CA . ALA B 1 235 ? 17.109 32.5 10.703 1 98.31 235 ALA B CA 1
ATOM 3801 C C . ALA B 1 235 ? 16.094 33.625 10.547 1 98.31 235 ALA B C 1
ATOM 3803 O O . ALA B 1 235 ? 16.438 34.719 10.039 1 98.31 235 ALA B O 1
ATOM 3804 N N . HIS B 1 236 ? 14.867 33.406 11.008 1 98 236 HIS B N 1
ATOM 3805 C CA . HIS B 1 236 ? 13.836 34.406 10.898 1 98 236 HIS B CA 1
ATOM 3806 C C . HIS B 1 236 ? 13.555 35.062 12.258 1 98 236 HIS B C 1
ATOM 3808 O O . HIS B 1 236 ? 12.516 35.688 12.438 1 98 236 HIS B O 1
ATOM 3814 N N . GLY B 1 237 ? 14.406 34.812 13.203 1 97.81 237 GLY B N 1
ATOM 3815 C CA . GLY B 1 237 ? 14.305 35.5 14.484 1 97.81 237 GLY B CA 1
ATOM 3816 C C . GLY B 1 237 ? 13.422 34.781 15.484 1 97.81 237 GLY B C 1
ATOM 3817 O O . GLY B 1 237 ? 12.961 35.375 16.453 1 97.81 237 GLY B O 1
ATOM 3818 N N . LEU B 1 238 ? 13.148 33.5 15.25 1 98.38 238 LEU B N 1
ATOM 3819 C CA . LEU B 1 238 ? 12.328 32.688 16.156 1 98.38 238 LEU B CA 1
ATOM 3820 C C . LEU B 1 238 ? 13.148 31.594 16.812 1 98.38 238 LEU B C 1
ATOM 3822 O O . LEU B 1 238 ? 14.07 31.062 16.188 1 98.38 238 LEU B O 1
ATOM 3826 N N . VAL B 1 239 ? 12.805 31.297 18.062 1 98.12 239 VAL B N 1
ATOM 3827 C CA . VAL B 1 239 ? 13.383 30.141 18.75 1 98.12 239 VAL B CA 1
ATOM 3828 C C . VAL B 1 239 ? 12.352 29.016 18.828 1 98.12 239 VAL B C 1
ATOM 3830 O O . VAL B 1 239 ? 11.18 29.266 19.109 1 98.12 239 VAL B O 1
ATOM 3833 N N . ALA B 1 240 ? 12.812 27.812 18.562 1 98.25 240 ALA B N 1
ATOM 3834 C CA . ALA B 1 240 ? 11.93 26.656 18.594 1 98.25 240 ALA B CA 1
ATOM 3835 C C . ALA B 1 240 ? 12.188 25.797 19.844 1 98.25 240 ALA B C 1
ATOM 3837 O O . ALA B 1 240 ? 13.289 25.281 20.016 1 98.25 240 ALA B O 1
ATOM 3838 N N . ASP B 1 241 ? 11.219 25.672 20.688 1 97.38 241 ASP B N 1
ATOM 3839 C CA . ASP B 1 241 ? 11.266 24.766 21.844 1 97.38 241 ASP B CA 1
ATOM 3840 C C . ASP B 1 241 ? 10.453 23.5 21.562 1 97.38 241 ASP B C 1
ATOM 3842 O O . ASP B 1 241 ? 9.305 23.578 21.109 1 97.38 241 ASP B O 1
ATOM 3846 N N . GLU B 1 242 ? 11.031 22.344 21.859 1 96.69 242 GLU B N 1
ATOM 3847 C CA . GLU B 1 242 ? 10.312 21.094 21.672 1 96.69 242 GLU B CA 1
ATOM 3848 C C . GLU B 1 242 ? 9.359 20.812 22.828 1 96.69 242 GLU B C 1
ATOM 3850 O O . GLU B 1 242 ? 9.758 20.875 24 1 96.69 242 GLU B O 1
ATOM 3855 N N . LEU B 1 243 ? 8.172 20.578 22.422 1 96.12 243 LEU B N 1
ATOM 3856 C CA . LEU B 1 243 ? 7.184 20.172 23.422 1 96.12 243 LEU B CA 1
ATOM 3857 C C . LEU B 1 243 ? 6.945 18.672 23.359 1 96.12 243 LEU B C 1
ATOM 3859 O O . LEU B 1 243 ? 7.516 17.984 22.516 1 96.12 243 LEU B O 1
ATOM 3863 N N . ALA B 1 244 ? 6.121 18.188 24.359 1 93.69 244 ALA B N 1
ATOM 3864 C CA . ALA B 1 244 ? 5.723 16.797 24.344 1 93.69 244 ALA B CA 1
ATOM 3865 C C . ALA B 1 244 ? 4.98 16.453 23.047 1 93.69 244 ALA B C 1
ATOM 3867 O O . ALA B 1 244 ? 4.176 17.25 22.562 1 93.69 244 ALA B O 1
ATOM 3868 N N . SER B 1 245 ? 5.336 15.266 22.547 1 93.38 245 SER B N 1
ATOM 3869 C CA . SER B 1 245 ? 4.684 14.82 21.312 1 93.38 245 SER B CA 1
ATOM 3870 C C . SER B 1 245 ? 3.172 14.719 21.5 1 93.38 245 SER B C 1
ATOM 3872 O O . SER B 1 245 ? 2.684 14.555 22.609 1 93.38 245 SER B O 1
ATOM 3874 N N . TRP B 1 246 ? 2.508 14.93 20.422 1 92.25 246 TRP B N 1
ATOM 3875 C CA . TRP B 1 246 ? 1.05 14.859 20.406 1 92.25 246 TRP B CA 1
ATOM 3876 C C . TRP B 1 246 ? 0.554 14.07 19.203 1 92.25 246 TRP B C 1
ATOM 3878 O O . TRP B 1 246 ? 0.868 14.422 18.062 1 92.25 246 TRP B O 1
ATOM 3888 N N . ARG B 1 247 ? -0.188 12.961 19.438 1 90.81 247 ARG B N 1
ATOM 3889 C CA . ARG B 1 247 ? -0.76 12.133 18.391 1 90.81 247 ARG B CA 1
ATOM 3890 C C . ARG B 1 247 ? 0.324 11.617 17.438 1 90.81 247 ARG B C 1
ATOM 3892 O O . ARG B 1 247 ? 0.144 11.625 16.219 1 90.81 247 ARG B O 1
ATOM 3899 N N . GLY B 1 248 ? 1.452 11.273 18.031 1 88.88 248 GLY B N 1
ATOM 3900 C CA . GLY B 1 248 ? 2.553 10.695 17.281 1 88.88 248 GLY B CA 1
ATOM 3901 C C . GLY B 1 248 ? 3.348 11.719 16.484 1 88.88 248 GLY B C 1
ATOM 3902 O O . GLY B 1 248 ? 4.199 11.367 15.672 1 88.88 248 GLY B O 1
ATOM 3903 N N . MET B 1 249 ? 3.127 12.992 16.797 1 95 249 MET B N 1
ATOM 3904 C CA . MET B 1 249 ? 3.812 14.07 16.094 1 95 249 MET B CA 1
ATOM 3905 C C . MET B 1 249 ? 4.707 14.867 17.031 1 95 249 MET B C 1
ATOM 3907 O O . MET B 1 249 ? 4.391 15.008 18.219 1 95 249 MET B O 1
ATOM 3911 N N . THR B 1 250 ? 5.766 15.336 16.484 1 96.69 250 THR B N 1
ATOM 3912 C CA . THR B 1 250 ? 6.559 16.312 17.219 1 96.69 250 THR B CA 1
ATOM 3913 C C . THR B 1 250 ? 5.832 17.656 17.297 1 96.69 250 THR B C 1
ATOM 3915 O O . THR B 1 250 ? 5.051 17.984 16.406 1 96.69 250 THR B O 1
ATOM 3918 N N . VAL B 1 251 ? 6.012 18.344 18.359 1 97.88 251 VAL B N 1
ATOM 3919 C CA . VAL B 1 251 ? 5.434 19.672 18.531 1 97.88 251 VAL B CA 1
ATOM 3920 C C . VAL B 1 251 ? 6.531 20.672 18.859 1 97.88 251 VAL B C 1
ATOM 3922 O O . VAL B 1 251 ? 7.348 20.438 19.75 1 97.88 251 VAL B O 1
ATOM 3925 N N . GLN B 1 252 ? 6.582 21.75 18.125 1 98.44 252 GLN B N 1
ATOM 3926 C CA . GLN B 1 252 ? 7.531 22.828 18.391 1 98.44 252 GLN B CA 1
ATOM 3927 C C . GLN B 1 252 ? 6.809 24.141 18.672 1 98.44 252 GLN B C 1
ATOM 3929 O O . GLN B 1 252 ? 5.863 24.5 17.969 1 98.44 252 GLN B O 1
ATOM 3934 N N . ARG B 1 253 ? 7.172 24.781 19.703 1 98.31 253 ARG B N 1
ATOM 3935 C CA . ARG B 1 253 ? 6.715 26.125 20.031 1 98.31 253 ARG B CA 1
ATOM 3936 C C . ARG B 1 253 ? 7.715 27.172 19.562 1 98.31 253 ARG B C 1
ATOM 3938 O O . ARG B 1 253 ? 8.891 27.125 19.938 1 98.31 253 ARG B O 1
ATOM 3945 N N . LEU B 1 254 ? 7.227 28.062 18.734 1 98.44 254 LEU B N 1
ATOM 3946 C CA . LEU B 1 254 ? 8.07 29.141 18.25 1 98.44 254 LEU B CA 1
ATOM 3947 C C . LEU B 1 254 ? 7.746 30.453 18.969 1 98.44 254 LEU B C 1
ATOM 3949 O O . LEU B 1 254 ? 6.578 30.766 19.188 1 98.44 254 LEU B O 1
ATOM 3953 N N . SER B 1 255 ? 8.75 31.156 19.312 1 96.94 255 SER B N 1
ATOM 3954 C CA . SER B 1 255 ? 8.609 32.469 19.922 1 96.94 255 SER B CA 1
ATOM 3955 C C . SER B 1 255 ? 9.789 33.375 19.562 1 96.94 255 SER B C 1
ATOM 3957 O O . SER B 1 255 ? 10.805 32.906 19.062 1 96.94 255 SER B O 1
ATOM 3959 N N . GLU B 1 256 ? 9.492 34.656 19.75 1 93.31 256 GLU B N 1
ATOM 3960 C CA . GLU B 1 256 ? 10.562 35.594 19.438 1 93.31 256 GLU B CA 1
ATOM 3961 C C . GLU B 1 256 ? 11.797 35.344 20.297 1 93.31 256 GLU B C 1
ATOM 3963 O O . GLU B 1 256 ? 11.68 35.031 21.484 1 93.31 256 GLU B O 1
ATOM 3968 N N . ARG B 1 257 ? 12.992 35.375 19.656 1 83.81 257 ARG B N 1
ATOM 3969 C CA . ARG B 1 257 ? 14.281 35.219 20.328 1 83.81 257 ARG B CA 1
ATOM 3970 C C . ARG B 1 257 ? 14.539 36.375 21.297 1 83.81 257 ARG B C 1
ATOM 3972 O O . ARG B 1 257 ? 14.156 37.5 21.047 1 83.81 257 ARG B O 1
#

Foldseek 3Di:
DPPPPPDPPPPPVVPQAQVRCCCQVPCLVCVQVLQPHLVVLLVQLLVVVVVDDADQPQFEEEEEQCFLNSNPQSNLVNHYQYEYEEQHPSRVVNNCVVNPPGRYHYDRDDQLVVLVPDDEAGQEYEAEDANLQQDDFVVSSLSNLLSNLNRHDAFHKYKYKHAAADDDPDQCSQWDFRDDDPFKTWIWGWADPDQFKIKIKIWMWGDDPVDIDIDIGMHMTTRDDPVVSQVSNVVNQWHWDWDDHDPNITMIMIHGD/DPPPPPDPPPPPVVPQAQVRCCCQVPCLVCVQVLQPHLVVLLVQLLVVVVVDDADQPQFEEEEEQCFLNSNPQSNLVNHYQYEYEEQHPSRVVNNCVVNPPGNYHYDRDDQLVVLVPDDEAGQEYEAEDANLQQDDFVVSSLSNLLSNLNRHDAFHKYKYKHAAADDDPDQCSQWDFRDDDPFKTWIWGWADPDQFKIKIKIWMWGDDPVDIDIDIGMHMTTRDDPVVSQVSNVVNQWHWDWDDHDPNITMIMIHGD

Solvent-accessible surface area (backbone atoms only — not comparable to full-atom values): 27219 Å² total; per-residue (Å²): 135,83,76,73,75,75,71,77,78,76,73,72,70,74,70,66,50,57,49,49,51,34,33,69,72,56,39,53,87,44,44,45,58,53,64,66,26,58,68,54,35,24,51,52,38,38,56,52,52,69,74,44,95,65,80,68,64,69,33,44,32,38,29,39,54,29,48,56,24,38,59,51,42,44,44,25,74,65,49,22,41,28,40,33,27,22,75,46,61,68,26,45,52,49,17,50,64,73,44,61,86,51,57,60,48,78,43,77,39,58,67,50,59,49,42,64,69,53,81,71,63,29,42,33,39,36,30,40,87,35,41,66,32,60,42,91,42,72,67,50,47,50,47,34,47,43,26,49,52,70,30,42,34,93,91,16,38,31,41,39,23,32,60,57,61,75,82,68,92,45,82,59,65,34,54,40,81,64,39,55,51,80,47,35,39,36,34,36,39,55,42,78,74,55,85,54,35,27,37,40,32,41,40,37,35,42,46,55,79,70,44,65,49,77,47,69,46,55,30,65,28,42,41,41,50,68,68,56,52,35,51,52,31,42,75,51,51,25,40,62,44,78,49,77,66,53,96,85,14,47,25,36,39,35,30,72,107,133,79,78,74,73,76,70,79,74,74,73,71,69,72,71,67,50,57,48,49,50,33,33,69,71,55,40,54,86,43,44,46,59,54,64,65,27,57,69,53,34,24,51,52,37,37,55,52,52,70,73,45,95,68,80,71,64,71,32,43,33,38,29,38,52,29,49,57,24,39,59,52,43,45,43,26,75,65,48,23,41,27,39,34,27,22,75,46,62,67,26,46,52,48,18,50,64,74,43,60,85,49,58,60,48,77,43,78,39,58,66,50,60,49,40,64,68,52,82,72,64,28,40,33,38,38,30,39,86,34,39,66,32,58,42,90,42,72,66,50,46,49,47,34,44,45,25,49,51,70,29,42,33,94,89,17,39,32,40,40,24,33,60,57,61,73,81,69,92,45,82,60,65,33,55,39,81,64,41,56,51,81,48,38,37,36,35,37,39,56,42,78,73,55,86,56,36,26,35,40,33,42,40,37,36,41,46,56,78,68,43,64,47,77,48,67,46,54,30,64,29,43,41,41,52,70,68,57,53,36,53,52,32,42,76,50,51,25,40,62,44,80,50,76,65,55,96,85,15,48,26,36,40,32,30,72,106

Secondary structure (DSSP, 8-state):
-----------------HHHHHIIIIIHHHHHHHTT-HHHHHHHHHHHHHTS-PPPSS-EEEEET-TTTTTHHHHHHTT-EEEEEES-HHHHHHHHHHHTTSSEEEEE--HHHHHHH--S-EEEEEE-TT-GGGSSSHHHHHHHHHHHHHHEEEEEEEEEEEPBP---SSGGGGEEEEEE-SSEEEEEEEEE-SSSEEEEEEEEEEEETTEEEEEEEEEEEE-B-HHHHHHHHHHTTEEEEEEEEETTEEEEEEEE-/-----------------HHHHHIIIIIGGGHHHHTT-HHHHHHHHHHHHHHS-PPPSS-EEEEET-TTTTTHHHHHHTT-EEEEEES-HHHHHHHHHHHTTSSEEEEE--HHHHHHH--S-EEEEEE-TT-GGGSSSHHHHHHHHHHHHHHEEEEEEEEEEEPBP---SSGGGGEEEEEE-SSEEEEEEEEE-SSSEEEEEEEEEEEETTEEEEEEEEEEEE-B-HHHHHHHHHHTTEEEEEEEEETTEEEEEEEE-

Nearest PDB structures (foldseek):
  3d2l-assembly1_A  TM=7.567E-01  e=2.619E-15  Exiguobacterium sibiricum 255-15
  1y8c-assembly1_A  TM=7.093E-01  e=4.781E-15  Clostridium acetobutylicum ATCC 824
  5gwx-assembly1_A  TM=7.478E-01  e=7.958E-13  Methanohalophilus portucalensis FDF-1
  5h02-assembly1_A  TM=7.021E-01  e=2.861E-13  Methanohalophilus portucalensis FDF-1
  5wp4-assembly1_A  TM=6.682E-01  e=4.540E-08  Arabidopsis thaliana

pLDDT: mean 89.89, std 16.94, range [27.09, 98.81]

Organism: NCBI:txid927083

Sequence (514 aa):
MRRLARLPTWNIMLAMNDVEEHYEEHLAAIYAWSVGGAETAIAAADAWLAAIALPAAPALVIDLGAGFGATAIPLARRGHRVIAVDTSQALLDELATLAGSLPIATERAELVAFLRARREPCDVVLCLGDTLAHLGTPDEVDALLAGIAQTLAPSGIALLSYRPRREFARPEDRFVLVRADARRTLTCVLEPIDETYQRVWDVLHEHEGERTTMRVSGYRKLRLDPAWIAERARAHGLVADELASWRGMTVQRLSERMRRLARLPTWNIMLAMNDVEEHYEEHLAAIYAWSVGGAETAIAAADAWLAAIALPAAPALVIDLGAGFGATAIPLARRGHRVIAVDTSQALLDELATLAGSLPIATERAELVAFLRARREPCDVVLCLGDTLAHLGTPDEVDALLAGIAQTLAPSGIALLSYRPRREFARPEDRFVLVRADARRTLTCVLEPIDETYQRVWDVLHEHEGERTTMRVSGYRKLRLDPAWIAERARAHGLVADELASWRGMTVQRLSER

=== Feature glossary ===
The record interleaves many kinds of information about one protein. Here is each kind framed as the question it answers.

Q: Are the domains correctly placed relative to each other?
A: Predicted aligned error is AlphaFold's pairwise confidence. Unlike pLDDT (per-residue), PAE is per-residue-pair and captures whether two parts of the structure are correctly placed relative to each other. Units are ångströms of expected positional error.

Q: Which residues are in helices, strands, or loops?
A: Eight-state secondary structure (DSSP): H is the canonical α-helix, G the tighter 3₁₀-helix, I the wider π-helix; E/B are β-structure, T and S are turns and bends, and '-' is everything else. DSSP derives these from the pattern of main-chain N–H···O=C hydrogen bonds, not from the sequence.

Q: What if only a Cα trace is available?
A: P-SEA three-state annotation labels each residue as helix, strand, or coil based purely on the geometry of the Cα trace. It serves as a fallback when the full backbone (and thus DSSP) is unavailable.

Q: What are the backbone torsion angles?
A: φ (phi) and ψ (psi) are the two rotatable backbone dihedrals per residue: φ is the C(i-1)–N–Cα–C torsion, ψ is the N–Cα–C–N(i+1) torsion, both in degrees on (−180°, 180°]. α-helical residues cluster near (−60°, −45°); β-strand residues near (−120°, +130°). A Ramachandran plot is simply a scatter of (φ, ψ) for every residue.

Q: What known structures does this most resemble?
A: Structural nearest neighbors (via Foldseek easy-search vs the PDB). Reported per hit: target PDB id, E-value, and alignment TM-score. A TM-score above ~0.5 is the conventional threshold for 'same fold'.

Q: What family and function is it annotated with?
A: Database cross-references. InterPro integrates a dozen domain/family signature databases into unified entries with residue-range hits. GO terms attach function/process/location labels with evidence codes. CATH codes position the fold in a four-level structural taxonomy. Organism is the NCBI-taxonomy species name.

Q: Which residues are buried vs exposed?
A: Solvent accessibility: the surface area of each residue that a 1.4 Å water probe can touch, in Å². When only backbone atoms are present the absolute values are lower than full-atom SASA (side chains contribute most of the area) and are flagged as backbone-only.

Q: What do the diagnostic plots show?
A: Three diagnostic plots accompany the record. The Cα contact map visualizes the tertiary structure as a 2D adjacency matrix (8 Å cutoff, sequence-local contacts suppressed). The Ramachandran plot shows the distribution of backbone (φ, ψ) torsions, with points in the α and β basins reflecting secondary structure content. The PAE plot shows AlphaFold's inter-residue confidence as a color matrix.

Q: What is the amino-acid chain?
A: The amino-acid sequence is the protein's primary structure: the linear order of residues from the N-terminus to the C-terminus, written in one-letter code. Everything else here — the 3D coordinates, the secondary structure, the domain annotations — is ultimately a consequence of this string.

Q: What do the rendered images show?
A: The six renders are orthographic views along the three Cartesian axes in both directions. Representation (cartoon, sticks, or surface) and color scheme (sequence-rainbow or by-chain) vary across proteins so the training set covers all the common visualization conventions.

Q: Where is each backbone atom in 3D?
A: The mmCIF table is the protein's shape written out atom by atom. For each backbone N, Cα, C, and carbonyl O, it records an (x, y, z) coordinate triple in Å plus the residue type, chain letter, and residue number.

Q: How mobile is each atom in the crystal?
A: For experimental (PDB) structures, the B-factor (temperature factor) quantifies the positional spread of each atom in the crystal — a combination of thermal vibration and static disorder — in units of Å². High B-factors mark flexible loops or poorly resolved regions; low B-factors mark the rigid, well-ordered core.

Q: How big and how compact is the whole molecule?
A: Three whole-structure scalars: the radius of gyration (RMS distance of Cα from centroid, in Å), the count of Cα–Cα contacts (pairs closer than 8 Å and separated by more than four residues in sequence — i.e. tertiary, not local, contacts), and the bounding-box dimensions. Together they distinguish compact globular folds from extended fibres or disordered chains.

Q: What does the local fold look like, residue by residue?
A: A 3Di character summarizes, for each residue, the relative orientation of the Cα frame of its nearest spatial neighbor. Because it encodes fold topology rather than chemistry, 3Di alignments detect remote structural similarity that sequence alignment misses.

Q: How confident is the AlphaFold model at each residue?
A: For AlphaFold models, the B-factor field carries pLDDT — the model's own estimate of local accuracy on a 0–100 scale. Regions with pLDDT<50 should be treated as essentially unmodeled; they often correspond to intrinsically disordered segments.